Protein AF-0000000067436300 (afdb_homodimer)

Foldseek 3Di:
DVLVVVLLVLLVVLLVLLLVLLCVVVVPPDDLVVLLQLLLLLLLQLQLCLVQPLLVLLQVLQVVLVDDCPCLVVLLVLLQVVLVCLQVVLVVVVVVVCVVPPPDDPPPVPDDVQPPPDPVVSLVNVCSNQLQLVLLLLLLLLLLLSLLCCSPPPHPVSSVVSSVSSSVSSSSNSNNQNSLVVNVPDDPVSSSVSSSSSSVNNSVSNVVNVVCCVVVVDPSSSNVSSSSSSSSSNSSNNSSVVSVVVSQPVVVHHDPSSVVSSNVSSVVVVVVSVVSD/DVLVVVLLVLLVVLLVLLLVLLCVVVVPPDDLVVLLQLLLLLLLQLQLCLPQPLLVLLQVLQVVLVDDCPCLVVLLVLLQVVLVCLQVVLVVVVVVVCVVVPVPDPPPVVDDVLPPPDPVVSLVNVCSNQLLLVLLLLLLLLLLLSLLLCSVPPHPVSSVVSSVSSSVSSSSNSNNQNSLVVNVPDDPVSSSVSSSSSSVNNSVSNVVNVVCCVVVVDPSSSNVSSSSSSSSSNSSNNSSVVSVVVCQPVVVHHDPSSVVSSNVSSVVVVVVSVVSD

pLDDT: mean 83.77, std 17.5, range [27.89, 97.62]

Structure (mmCIF, N/CA/C/O backbone):
data_AF-0000000067436300-model_v1
#
loop_
_entity.id
_entity.type
_entity.pdbx_description
1 polymer 'Golgi membrane protein involved in manganese homeostasis'
#
loop_
_atom_site.group_PDB
_atom_site.id
_atom_site.type_symbol
_atom_site.label_atom_id
_atom_site.label_alt_id
_atom_site.label_comp_id
_atom_site.label_asym_id
_atom_site.label_entity_id
_atom_site.label_seq_id
_atom_site.pdbx_PDB_ins_code
_atom_site.Cartn_x
_atom_site.Cartn_y
_atom_site.Cartn_z
_atom_site.occupancy
_atom_site.B_iso_or_equiv
_atom_site.auth_seq_id
_atom_site.auth_comp_id
_atom_site.auth_asym_id
_atom_site.auth_atom_id
_atom_site.pdbx_PDB_model_num
ATOM 1 N N . MET A 1 1 ? 16.734 -33.188 -15.078 1 53.66 1 MET A N 1
ATOM 2 C CA . MET A 1 1 ? 17.922 -32.531 -15.625 1 53.66 1 MET A CA 1
ATOM 3 C C . MET A 1 1 ? 17.531 -31.281 -16.422 1 53.66 1 MET A C 1
ATOM 5 O O . MET A 1 1 ? 18.141 -30.219 -16.266 1 53.66 1 MET A O 1
ATOM 9 N N . LEU A 1 2 ? 16.422 -31.422 -17.172 1 59.62 2 LEU A N 1
ATOM 10 C CA . LEU A 1 2 ? 15.938 -30.375 -18.078 1 59.62 2 LEU A CA 1
ATOM 11 C C . LEU A 1 2 ? 15.383 -29.203 -17.297 1 59.62 2 LEU A C 1
ATOM 13 O O . LEU A 1 2 ? 15.586 -28.047 -17.672 1 59.62 2 LEU A O 1
ATOM 17 N N . ASN A 1 3 ? 15.094 -29.5 -16.047 1 82.62 3 ASN A N 1
ATOM 18 C CA . ASN A 1 3 ? 14.469 -28.453 -15.242 1 82.62 3 ASN A CA 1
ATOM 19 C C . ASN A 1 3 ? 15.5 -27.469 -14.688 1 82.62 3 ASN A C 1
ATOM 21 O O . ASN A 1 3 ? 15.289 -26.25 -14.711 1 82.62 3 ASN A O 1
ATOM 25 N N . ILE A 1 4 ? 16.688 -28.109 -14.461 1 86.31 4 ILE A N 1
ATOM 26 C CA . ILE A 1 4 ? 17.688 -27.25 -13.836 1 86.31 4 ILE A CA 1
ATOM 27 C C . ILE A 1 4 ? 18.344 -26.359 -14.898 1 86.31 4 ILE A C 1
ATOM 29 O O . ILE A 1 4 ? 18.625 -25.188 -14.641 1 86.31 4 ILE A O 1
ATOM 33 N N . ALA A 1 5 ? 18.625 -26.891 -16.062 1 90.25 5 ALA A N 1
ATOM 34 C CA . ALA A 1 5 ? 19.219 -26.109 -17.141 1 90.25 5 ALA A CA 1
ATOM 35 C C . ALA A 1 5 ? 18.297 -24.969 -17.562 1 90.25 5 ALA A C 1
ATOM 37 O O . ALA A 1 5 ? 18.766 -23.828 -17.734 1 90.25 5 ALA A O 1
ATOM 38 N N . THR A 1 6 ? 17.125 -25.25 -17.703 1 90.62 6 THR A N 1
ATOM 39 C CA . THR A 1 6 ? 16.141 -24.234 -18.078 1 90.62 6 THR A CA 1
ATOM 40 C C . THR A 1 6 ? 16.047 -23.156 -17 1 90.62 6 THR A C 1
ATOM 42 O O . THR A 1 6 ? 16 -21.969 -17.297 1 90.62 6 THR A O 1
ATOM 45 N N . LEU A 1 7 ? 16.062 -23.609 -15.789 1 92.44 7 LEU A N 1
ATOM 46 C CA . LEU A 1 7 ? 16 -22.688 -14.656 1 92.44 7 LEU A CA 1
ATOM 47 C C . LEU A 1 7 ? 17.203 -21.75 -14.648 1 92.44 7 LEU A C 1
ATOM 49 O O . LEU A 1 7 ? 17.047 -20.547 -14.461 1 92.44 7 LEU A O 1
ATOM 53 N N . LEU A 1 8 ? 18.359 -22.328 -14.914 1 93.81 8 LEU A N 1
ATOM 54 C CA . LEU A 1 8 ? 19.594 -21.531 -14.914 1 93.81 8 LEU A CA 1
ATOM 55 C C . LEU A 1 8 ? 19.609 -20.547 -16.078 1 93.81 8 LEU A C 1
ATOM 57 O O . LEU A 1 8 ? 19.969 -19.391 -15.898 1 93.81 8 LEU A O 1
ATOM 61 N N . VAL A 1 9 ? 19.172 -20.938 -17.172 1 94 9 VAL A N 1
ATOM 62 C CA . VAL A 1 9 ? 19.156 -20.078 -18.344 1 94 9 VAL A CA 1
ATOM 63 C C . VAL A 1 9 ? 18.172 -18.922 -18.141 1 94 9 VAL A C 1
ATOM 65 O O . VAL A 1 9 ? 18.5 -17.766 -18.359 1 94 9 VAL A O 1
ATOM 68 N N . PHE A 1 10 ? 16.969 -19.281 -17.672 1 93.62 10 PHE A N 1
ATOM 69 C CA . PHE A 1 10 ? 15.938 -18.266 -17.469 1 93.62 10 PHE A CA 1
ATOM 70 C C . PHE A 1 10 ? 16.359 -17.281 -16.391 1 93.62 10 PHE A C 1
ATOM 72 O O . PHE A 1 10 ? 16.188 -16.062 -16.531 1 93.62 10 PHE A O 1
ATOM 79 N N . SER A 1 11 ? 16.891 -17.781 -15.32 1 93.81 11 SER A N 1
ATOM 80 C CA . SER A 1 11 ? 17.281 -16.891 -14.227 1 93.81 11 SER A CA 1
ATOM 81 C C . SER A 1 11 ? 18.453 -15.992 -14.641 1 93.81 11 SER A C 1
ATOM 83 O O . SER A 1 11 ? 18.484 -14.812 -14.281 1 93.81 11 SER A O 1
ATOM 85 N N . PHE A 1 12 ? 19.344 -16.531 -15.398 1 93.94 12 PHE A N 1
ATOM 86 C CA . PHE A 1 12 ? 20.484 -15.758 -15.875 1 93.94 12 PHE A CA 1
ATOM 87 C C . PHE A 1 12 ? 20.031 -14.688 -16.859 1 93.94 12 PHE A C 1
ATOM 89 O O . PHE A 1 12 ? 20.5 -13.555 -16.828 1 93.94 12 PHE A O 1
ATOM 96 N N . LEU A 1 13 ? 19.172 -15.047 -17.734 1 94.19 13 LEU A N 1
ATOM 97 C CA . LEU A 1 13 ? 18.625 -14.078 -18.688 1 94.19 13 LEU A CA 1
ATOM 98 C C . LEU A 1 13 ? 17.922 -12.945 -17.953 1 94.19 13 LEU A C 1
ATOM 100 O O . LEU A 1 13 ? 18.031 -11.781 -18.344 1 94.19 13 LEU A O 1
ATOM 104 N N . MET A 1 14 ? 17.234 -13.328 -16.906 1 92.69 14 MET A N 1
ATOM 105 C CA . MET A 1 14 ? 16.562 -12.312 -16.109 1 92.69 14 MET A CA 1
ATOM 106 C C . MET A 1 14 ? 17.578 -11.375 -15.453 1 92.69 14 MET A C 1
ATOM 108 O O . MET A 1 14 ? 17.359 -10.164 -15.414 1 92.69 14 MET A O 1
ATOM 112 N N . GLY A 1 15 ? 18.625 -11.977 -15.008 1 94.69 15 GLY A N 1
ATOM 113 C CA . GLY A 1 15 ? 19.672 -11.172 -14.398 1 94.69 15 GLY A CA 1
ATOM 114 C C . GLY A 1 15 ? 20.328 -10.219 -15.367 1 94.69 15 GLY A C 1
ATOM 115 O O . GLY A 1 15 ? 20.469 -9.023 -15.078 1 94.69 15 GLY A O 1
ATOM 116 N N . ILE A 1 16 ? 20.609 -10.656 -16.531 1 94.81 16 ILE A N 1
ATOM 117 C CA . ILE A 1 16 ? 21.312 -9.867 -17.531 1 94.81 16 ILE A CA 1
ATOM 118 C C . ILE A 1 16 ? 20.391 -8.758 -18.047 1 94.81 16 ILE A C 1
ATOM 120 O O . ILE A 1 16 ? 20.812 -7.609 -18.188 1 94.81 16 ILE A O 1
ATOM 124 N N . SER A 1 17 ? 19.234 -9.117 -18.328 1 93.25 17 SER A N 1
ATOM 125 C CA . SER A 1 17 ? 18.281 -8.133 -18.859 1 93.25 17 SER A CA 1
ATOM 126 C C . SER A 1 17 ? 18 -7.035 -17.844 1 93.25 17 SER A C 1
ATOM 128 O O . SER A 1 17 ? 17.938 -5.855 -18.203 1 93.25 17 SER A O 1
ATOM 130 N N . SER A 1 18 ? 17.812 -7.438 -16.594 1 94.25 18 SER A N 1
ATOM 131 C CA . SER A 1 18 ? 17.562 -6.449 -15.555 1 94.25 18 SER A CA 1
ATOM 132 C C . SER A 1 18 ? 18.781 -5.543 -15.344 1 94.25 18 SER A C 1
ATOM 134 O O . SER A 1 18 ? 18.625 -4.336 -15.141 1 94.25 18 SER A O 1
ATOM 136 N N . PHE A 1 19 ? 19.922 -6.117 -15.438 1 95.44 19 PHE A N 1
ATOM 137 C CA . PHE A 1 19 ? 21.141 -5.32 -15.297 1 95.44 19 PHE A CA 1
ATOM 138 C C . PHE A 1 19 ? 21.266 -4.324 -16.438 1 95.44 19 PHE A C 1
ATOM 140 O O . PHE A 1 19 ? 21.547 -3.143 -16.219 1 95.44 19 PHE A O 1
ATOM 147 N N . GLY A 1 20 ? 21.109 -4.785 -17.609 1 95.06 20 GLY A N 1
ATOM 148 C CA . GLY A 1 20 ? 21.188 -3.916 -18.766 1 95.06 20 GLY A CA 1
ATOM 149 C C . GLY A 1 20 ? 20.188 -2.775 -18.719 1 95.06 20 GLY A C 1
ATOM 150 O O . GLY A 1 20 ? 20.547 -1.619 -18.953 1 95.06 20 GLY A O 1
ATOM 151 N N . SER A 1 21 ? 18.969 -3.072 -18.391 1 93.5 21 SER A N 1
ATOM 152 C CA . SER A 1 21 ? 17.922 -2.062 -18.328 1 93.5 21 SER A CA 1
ATOM 153 C C . SER A 1 21 ? 18.188 -1.065 -17.203 1 93.5 21 SER A C 1
ATOM 155 O O . SER A 1 21 ? 17.891 0.124 -17.344 1 93.5 21 SER A O 1
ATOM 157 N N . GLY A 1 22 ? 18.703 -1.554 -16.109 1 94.94 22 GLY A N 1
ATOM 158 C CA . GLY A 1 22 ? 19.031 -0.696 -14.969 1 94.94 22 GLY A CA 1
ATOM 159 C C . GLY A 1 22 ? 20.125 0.304 -15.273 1 94.94 22 GLY A C 1
ATOM 160 O O . GLY A 1 22 ? 20.203 1.356 -14.641 1 94.94 22 GLY A O 1
ATOM 161 N N . LEU A 1 23 ? 20.922 0.032 -16.234 1 94.69 23 LEU A N 1
ATOM 162 C CA . LEU A 1 23 ? 22.047 0.904 -16.562 1 94.69 23 LEU A CA 1
ATOM 163 C C . LEU A 1 23 ? 21.609 2.039 -17.484 1 94.69 23 LEU A C 1
ATOM 165 O O . LEU A 1 23 ? 22.328 3.025 -17.641 1 94.69 23 LEU A O 1
ATOM 169 N N . LEU A 1 24 ? 20.5 1.962 -17.984 1 93 24 LEU A N 1
ATOM 170 C CA . LEU A 1 24 ? 20.047 2.887 -19.031 1 93 24 LEU A CA 1
ATOM 171 C C . LEU A 1 24 ? 20.047 4.32 -18.516 1 93 24 LEU A C 1
ATOM 173 O O . LEU A 1 24 ? 20.562 5.223 -19.172 1 93 24 LEU A O 1
ATOM 177 N N . PRO A 1 25 ? 19.547 4.609 -17.344 1 93.19 25 PRO A N 1
ATOM 178 C CA . PRO A 1 25 ? 19.531 5.996 -16.859 1 93.19 25 PRO A CA 1
ATOM 179 C C . PRO A 1 25 ? 20.938 6.551 -16.641 1 93.19 25 PRO A C 1
ATOM 181 O O . PRO A 1 25 ? 21.141 7.77 -16.703 1 93.19 25 PRO A O 1
ATOM 184 N N . LEU A 1 26 ? 21.875 5.703 -16.375 1 93 26 LEU A N 1
ATOM 185 C CA . LEU A 1 26 ? 23.25 6.129 -16.141 1 93 26 LEU A CA 1
ATOM 186 C C . LEU A 1 26 ? 23.906 6.605 -17.422 1 93 26 LEU A C 1
ATOM 188 O O . LEU A 1 26 ? 24.797 7.449 -17.391 1 93 26 LEU A O 1
ATOM 192 N N . TYR A 1 27 ? 23.5 6.109 -18.453 1 91.88 27 TYR A N 1
ATOM 193 C CA . TYR A 1 27 ? 24.109 6.422 -19.734 1 91.88 27 TYR A CA 1
ATOM 194 C C . TYR A 1 27 ? 23.484 7.66 -20.359 1 91.88 27 TYR A C 1
ATOM 196 O O . TYR A 1 27 ? 23.984 8.188 -21.359 1 91.88 27 TYR A O 1
ATOM 204 N N . LEU A 1 28 ? 22.422 8.211 -19.844 1 89.25 28 LEU A N 1
ATOM 205 C CA . LEU A 1 28 ? 21.719 9.352 -20.422 1 89.25 28 LEU A CA 1
ATOM 206 C C . LEU A 1 28 ? 22.297 10.664 -19.906 1 89.25 28 LEU A C 1
ATOM 208 O O . LEU A 1 28 ? 21.969 11.734 -20.422 1 89.25 28 LEU A O 1
ATOM 212 N N . ASN A 1 29 ? 23.297 10.789 -19.219 1 83.75 29 ASN A N 1
ATOM 213 C CA . ASN A 1 29 ? 23.906 12 -18.688 1 83.75 29 ASN A CA 1
ATOM 214 C C . ASN A 1 29 ? 22.844 13.055 -18.359 1 83.75 29 ASN A C 1
ATOM 216 O O . ASN A 1 29 ? 22.875 14.156 -18.906 1 83.75 29 ASN A O 1
ATOM 220 N N . LEU A 1 30 ? 22.047 12.812 -17.375 1 88.38 30 LEU A N 1
ATOM 221 C CA . LEU A 1 30 ? 20.891 13.633 -17.047 1 88.38 30 LEU A CA 1
ATOM 222 C C . LEU A 1 30 ? 21.266 14.75 -16.078 1 88.38 30 LEU A C 1
ATOM 224 O O . LEU A 1 30 ? 22.109 14.547 -15.195 1 88.38 30 LEU A O 1
ATOM 228 N N . ASN A 1 31 ? 20.688 15.891 -16.328 1 90.62 31 ASN A N 1
ATOM 229 C CA . ASN A 1 31 ? 20.812 16.953 -15.328 1 90.62 31 ASN A CA 1
ATOM 230 C C . ASN A 1 31 ? 19.859 16.734 -14.148 1 90.62 31 ASN A C 1
ATOM 232 O O . ASN A 1 31 ? 19.109 15.758 -14.125 1 90.62 31 ASN A O 1
ATOM 236 N N . GLU A 1 32 ? 19.875 17.547 -13.234 1 88.25 32 GLU A N 1
ATOM 237 C CA . GLU A 1 32 ? 19.141 17.375 -11.984 1 88.25 32 GLU A CA 1
ATOM 238 C C . GLU A 1 32 ? 17.641 17.312 -12.242 1 88.25 32 GLU A C 1
ATOM 240 O O . GLU A 1 32 ? 16.922 16.5 -11.641 1 88.25 32 GLU A O 1
ATOM 245 N N . MET A 1 33 ? 17.219 18.125 -13.133 1 89.19 33 MET A N 1
ATOM 246 C CA . MET A 1 33 ? 15.797 18.172 -13.445 1 89.19 33 MET A CA 1
ATOM 247 C C . MET A 1 33 ? 15.344 16.859 -14.094 1 89.19 33 MET A C 1
ATOM 249 O O . MET A 1 33 ? 14.312 16.297 -13.703 1 89.19 33 MET A O 1
ATOM 253 N N . HIS A 1 34 ? 16.109 16.406 -14.969 1 92.75 34 HIS A N 1
ATOM 254 C CA . HIS A 1 34 ? 15.75 15.172 -15.664 1 92.75 34 HIS A CA 1
ATOM 255 C C . HIS A 1 34 ? 15.852 13.969 -14.734 1 92.75 34 HIS A C 1
ATOM 257 O O . HIS A 1 34 ? 15.07 13.023 -14.852 1 92.75 34 HIS A O 1
ATOM 263 N N . ILE A 1 35 ? 16.75 14.062 -13.852 1 92.31 35 ILE A N 1
ATOM 264 C CA . ILE A 1 35 ? 16.891 13 -12.859 1 92.31 35 ILE A CA 1
ATOM 265 C C . ILE A 1 35 ? 15.625 12.945 -12 1 92.31 35 ILE A C 1
ATOM 267 O O . ILE A 1 35 ? 15.094 11.867 -11.734 1 92.31 35 ILE A O 1
ATOM 271 N N . SER A 1 36 ? 15.133 14.086 -11.664 1 92 36 SER A N 1
ATOM 272 C CA . SER A 1 36 ? 13.922 14.164 -10.859 1 92 36 SER A CA 1
ATOM 273 C C . SER A 1 36 ? 12.719 13.609 -11.609 1 92 36 SER A C 1
ATOM 275 O O . SER A 1 36 ? 11.898 12.898 -11.031 1 92 36 SER A O 1
ATOM 277 N N . LEU A 1 37 ? 12.727 13.867 -12.852 1 94 37 LEU A N 1
ATOM 278 C CA . LEU A 1 37 ? 11.609 13.43 -13.68 1 94 37 LEU A CA 1
ATOM 279 C C . LEU A 1 37 ? 11.633 11.922 -13.875 1 94 37 LEU A C 1
ATOM 281 O O . LEU A 1 37 ? 10.602 11.258 -13.727 1 94 37 LEU A O 1
ATOM 285 N N . VAL A 1 38 ? 12.773 11.422 -14.125 1 94.31 38 VAL A N 1
ATOM 286 C CA . VAL A 1 38 ? 12.898 9.984 -14.328 1 94.31 38 VAL A CA 1
ATOM 287 C C . VAL A 1 38 ? 12.656 9.25 -13.016 1 94.31 38 VAL A C 1
ATOM 289 O O . VAL A 1 38 ? 12.07 8.164 -13 1 94.31 38 VAL A O 1
ATOM 292 N N . SER A 1 39 ? 13.062 9.828 -11.977 1 93.88 39 SER A N 1
ATOM 293 C CA . SER A 1 39 ? 12.82 9.25 -10.656 1 93.88 39 SER A CA 1
ATOM 294 C C . SER A 1 39 ? 11.328 9.211 -10.336 1 93.88 39 SER A C 1
ATOM 296 O O . SER A 1 39 ? 10.852 8.25 -9.727 1 93.88 39 SER A O 1
ATOM 298 N N . ALA A 1 40 ? 10.625 10.258 -10.75 1 95.12 40 ALA A N 1
ATOM 299 C CA . ALA A 1 40 ? 9.172 10.281 -10.562 1 95.12 40 ALA A CA 1
ATOM 300 C C . ALA A 1 40 ? 8.5 9.148 -11.344 1 95.12 40 ALA A C 1
ATOM 302 O O . ALA A 1 40 ? 7.633 8.453 -10.812 1 95.12 40 ALA A O 1
ATOM 303 N N . LEU A 1 41 ? 8.953 8.953 -12.516 1 96 41 LEU A N 1
ATOM 304 C CA . LEU A 1 41 ? 8.469 7.855 -13.344 1 96 41 LEU A CA 1
ATOM 305 C C . LEU A 1 41 ? 8.758 6.508 -12.695 1 96 41 LEU A C 1
ATOM 307 O O . LEU A 1 41 ? 7.871 5.656 -12.602 1 96 41 LEU A O 1
ATOM 311 N N . GLY A 1 42 ? 9.961 6.387 -12.266 1 95.25 42 GLY A N 1
ATOM 312 C CA . GLY A 1 42 ? 10.375 5.16 -11.594 1 95.25 42 GLY A CA 1
ATOM 313 C C . GLY A 1 42 ? 9.562 4.863 -10.344 1 95.25 42 GLY A C 1
ATOM 314 O O . GLY A 1 42 ? 9.172 3.719 -10.109 1 95.25 42 GLY A O 1
ATOM 315 N N . THR A 1 43 ? 9.281 5.844 -9.594 1 95.25 43 THR A N 1
ATOM 316 C CA . THR A 1 43 ? 8.5 5.695 -8.367 1 95.25 43 THR A CA 1
ATOM 317 C C . THR A 1 43 ? 7.102 5.172 -8.68 1 95.25 43 THR A C 1
ATOM 319 O O . THR A 1 43 ? 6.602 4.27 -8.008 1 95.25 43 THR A O 1
ATOM 322 N N . GLY A 1 44 ? 6.508 5.727 -9.711 1 96.19 44 GLY A N 1
ATOM 323 C CA . GLY A 1 44 ? 5.215 5.23 -10.148 1 96.19 44 GLY A CA 1
ATOM 324 C C . GLY A 1 44 ? 5.246 3.773 -10.57 1 96.19 44 GLY A C 1
ATOM 325 O O . GLY A 1 44 ? 4.348 3.002 -10.227 1 96.19 44 GLY A O 1
ATOM 326 N N . ILE A 1 45 ? 6.25 3.445 -11.227 1 95.38 45 ILE A N 1
ATOM 327 C CA . ILE A 1 45 ? 6.414 2.076 -11.711 1 95.38 45 ILE A CA 1
ATOM 328 C C . ILE A 1 45 ? 6.484 1.118 -10.523 1 95.38 45 ILE A C 1
ATOM 330 O O . ILE A 1 45 ? 5.84 0.065 -10.531 1 95.38 45 ILE A O 1
ATOM 334 N N . ILE A 1 46 ? 7.18 1.477 -9.547 1 94.62 46 ILE A N 1
ATOM 335 C CA . ILE A 1 46 ? 7.371 0.622 -8.375 1 94.62 46 ILE A CA 1
ATOM 336 C C . ILE A 1 46 ? 6.035 0.425 -7.66 1 94.62 46 ILE A C 1
ATOM 338 O O . ILE A 1 46 ? 5.66 -0.704 -7.336 1 94.62 46 ILE A O 1
ATOM 342 N N . ILE A 1 47 ? 5.336 1.469 -7.477 1 95.75 47 ILE A N 1
ATOM 343 C CA . ILE A 1 47 ? 4.062 1.409 -6.766 1 95.75 47 ILE A CA 1
ATOM 344 C C . ILE A 1 47 ? 3.084 0.524 -7.531 1 95.75 47 ILE A C 1
ATOM 346 O O . ILE A 1 47 ? 2.459 -0.369 -6.957 1 95.75 47 ILE A O 1
ATOM 350 N N . SER A 1 48 ? 2.969 0.785 -8.773 1 95.81 48 SER A N 1
ATOM 351 C CA . SER A 1 48 ? 2.037 0.031 -9.602 1 95.81 48 SER A CA 1
ATOM 352 C C . SER A 1 48 ? 2.451 -1.433 -9.711 1 95.81 48 SER A C 1
ATOM 354 O O . SER A 1 48 ? 1.604 -2.328 -9.688 1 95.81 48 SER A O 1
ATOM 356 N N . SER A 1 49 ? 3.725 -1.688 -9.844 1 93.31 49 SER A N 1
ATOM 357 C CA . SER A 1 49 ? 4.207 -3.064 -9.898 1 93.31 49 SER A CA 1
ATOM 358 C C . SER A 1 49 ? 3.869 -3.824 -8.625 1 93.31 49 SER A C 1
ATOM 360 O O . SER A 1 49 ? 3.494 -4.996 -8.672 1 93.31 49 SER A O 1
ATOM 362 N N . ALA A 1 50 ? 4.004 -3.186 -7.523 1 94.94 50 ALA A N 1
ATOM 363 C CA . ALA A 1 50 ? 3.676 -3.811 -6.246 1 94.94 50 ALA A CA 1
ATOM 364 C C . ALA A 1 50 ? 2.201 -4.195 -6.184 1 94.94 50 ALA A C 1
ATOM 366 O O . ALA A 1 50 ? 1.861 -5.324 -5.812 1 94.94 50 ALA A O 1
ATOM 367 N N . LEU A 1 51 ? 1.363 -3.338 -6.676 1 95.88 51 LEU A N 1
ATOM 368 C CA . LEU A 1 51 ? -0.075 -3.506 -6.5 1 95.88 51 LEU A CA 1
ATOM 369 C C . LEU A 1 51 ? -0.654 -4.414 -7.578 1 95.88 51 LEU A C 1
ATOM 371 O O . LEU A 1 51 ? -1.527 -5.238 -7.301 1 95.88 51 LEU A O 1
ATOM 375 N N . THR A 1 52 ? -0.146 -4.297 -8.805 1 94.25 52 THR A N 1
ATOM 376 C CA . THR A 1 52 ? -0.858 -4.934 -9.906 1 94.25 52 THR A CA 1
ATOM 377 C C . THR A 1 52 ? -0.137 -6.199 -10.359 1 94.25 52 THR A C 1
ATOM 379 O O . THR A 1 52 ? -0.725 -7.047 -11.031 1 94.25 52 THR A O 1
ATOM 382 N N . ILE A 1 53 ? 1.09 -6.293 -10.023 1 91.88 53 ILE A N 1
ATOM 383 C CA . ILE A 1 53 ? 1.826 -7.457 -10.5 1 91.88 53 ILE A CA 1
ATOM 384 C C . ILE A 1 53 ? 2.207 -8.352 -9.32 1 91.88 53 ILE A C 1
ATOM 386 O O . ILE A 1 53 ? 1.734 -9.484 -9.219 1 91.88 53 ILE A O 1
ATOM 390 N N . VAL A 1 54 ? 2.928 -7.824 -8.391 1 92.94 54 VAL A N 1
ATOM 391 C CA . VAL A 1 54 ? 3.506 -8.625 -7.312 1 92.94 54 VAL A CA 1
ATOM 392 C C . VAL A 1 54 ? 2.393 -9.18 -6.426 1 92.94 54 VAL A C 1
ATOM 394 O O . VAL A 1 54 ? 2.35 -10.383 -6.156 1 92.94 54 VAL A O 1
ATOM 397 N N . LEU A 1 55 ? 1.484 -8.359 -5.992 1 94.69 55 LEU A N 1
ATOM 398 C CA . LEU A 1 55 ? 0.404 -8.812 -5.121 1 94.69 55 LEU A CA 1
ATOM 399 C C . LEU A 1 55 ? -0.494 -9.805 -5.848 1 94.69 55 LEU A C 1
ATOM 401 O O . LEU A 1 55 ? -0.95 -10.789 -5.25 1 94.69 55 LEU A O 1
ATOM 405 N N . GLU A 1 56 ? -0.744 -9.547 -7.082 1 91.38 56 GLU A N 1
ATOM 406 C CA . GLU A 1 56 ? -1.587 -10.445 -7.859 1 91.38 56 GLU A CA 1
ATOM 407 C C . GLU A 1 56 ? -0.934 -11.82 -8.016 1 91.38 56 GLU A C 1
ATOM 409 O O . GLU A 1 56 ? -1.597 -12.844 -7.871 1 91.38 56 GLU A O 1
ATOM 414 N N . GLU A 1 57 ? 0.31 -11.836 -8.312 1 90.12 57 GLU A N 1
ATOM 415 C CA . GLU A 1 57 ? 1.033 -13.102 -8.438 1 90.12 57 GLU A CA 1
ATOM 416 C C . GLU A 1 57 ? 1.063 -13.844 -7.105 1 90.12 57 GLU A C 1
ATOM 418 O O . GLU A 1 57 ? 0.9 -15.07 -7.07 1 90.12 57 GLU A O 1
ATOM 423 N N . GLY A 1 58 ? 1.341 -13.086 -6.078 1 93.06 58 GLY A N 1
ATOM 424 C CA . GLY A 1 58 ? 1.318 -13.703 -4.762 1 93.06 58 GLY A CA 1
ATOM 425 C C . GLY A 1 58 ? -0.023 -14.32 -4.418 1 93.06 58 GLY A C 1
ATOM 426 O O . GLY A 1 58 ? -0.083 -15.438 -3.896 1 93.06 58 GLY A O 1
ATOM 427 N N . LEU A 1 59 ? -1.021 -13.625 -4.734 1 92.5 59 LEU A N 1
ATOM 428 C CA . LEU A 1 59 ? -2.379 -14.094 -4.477 1 92.5 59 LEU A CA 1
ATOM 429 C C . LEU A 1 59 ? -2.688 -15.344 -5.297 1 92.5 59 LEU A C 1
ATOM 431 O O . LEU A 1 59 ? -3.189 -16.328 -4.758 1 92.5 59 LEU A O 1
ATOM 435 N N . SER A 1 60 ? -2.424 -15.32 -6.535 1 89.06 60 SER A N 1
ATOM 436 C CA . SER A 1 60 ? -2.689 -16.453 -7.426 1 89.06 60 SER A CA 1
ATOM 437 C C . SER A 1 60 ? -1.907 -17.688 -7 1 89.06 60 SER A C 1
ATOM 439 O O . SER A 1 60 ? -2.436 -18.797 -7.023 1 89.06 60 SER A O 1
ATOM 441 N N . THR A 1 61 ? -0.639 -17.469 -6.613 1 90.12 61 THR A N 1
ATOM 442 C CA . THR A 1 61 ? 0.203 -18.578 -6.18 1 90.12 61 THR A CA 1
ATOM 443 C C . THR A 1 61 ? -0.31 -19.156 -4.871 1 90.12 61 THR A C 1
ATOM 445 O O . THR A 1 61 ? -0.346 -20.375 -4.703 1 90.12 61 THR A O 1
ATOM 448 N N . LEU A 1 62 ? -0.727 -18.312 -4.02 1 90 62 LEU A N 1
ATOM 449 C CA . LEU A 1 62 ? -1.289 -18.781 -2.754 1 90 62 LEU A CA 1
ATOM 450 C C . LEU A 1 62 ? -2.58 -19.547 -2.986 1 90 62 LEU A C 1
ATOM 452 O O . LEU A 1 62 ? -2.801 -20.594 -2.373 1 90 62 LEU A O 1
ATOM 456 N N . GLN A 1 63 ? -3.383 -19.047 -3.842 1 87.19 63 GLN A N 1
ATOM 457 C CA . GLN A 1 63 ? -4.641 -19.703 -4.172 1 87.19 63 GLN A CA 1
ATOM 458 C C . GLN A 1 63 ? -4.391 -21.078 -4.777 1 87.19 63 GLN A C 1
ATOM 460 O O . GLN A 1 63 ? -5.125 -22.031 -4.496 1 87.19 63 GLN A O 1
ATOM 465 N N . SER A 1 64 ? -3.439 -21.172 -5.609 1 84.69 64 SER A N 1
ATOM 466 C CA . SER A 1 64 ? -3.131 -22.422 -6.277 1 84.69 64 SER A CA 1
ATOM 467 C C . SER A 1 64 ? -2.672 -23.484 -5.281 1 84.69 64 SER A C 1
ATOM 469 O O . SER A 1 64 ? -2.742 -24.688 -5.562 1 84.69 64 SER A O 1
ATOM 471 N N . SER A 1 65 ? -2.135 -22.984 -4.137 1 87.81 65 SER A N 1
ATOM 472 C CA . SER A 1 65 ? -1.696 -23.906 -3.104 1 87.81 65 SER A CA 1
ATOM 473 C C . SER A 1 65 ? -2.875 -24.422 -2.277 1 87.81 65 SER A C 1
ATOM 475 O O . SER A 1 65 ? -2.723 -25.328 -1.462 1 87.81 65 SER A O 1
ATOM 477 N N . GLY A 1 66 ? -4.082 -23.906 -2.467 1 84.94 66 GLY A N 1
ATOM 478 C CA . GLY A 1 66 ? -5.266 -24.312 -1.726 1 84.94 66 GLY A CA 1
ATOM 479 C C . GLY A 1 66 ? -5.367 -23.656 -0.359 1 84.94 66 GLY A C 1
ATOM 480 O O . GLY A 1 66 ? -6.18 -24.062 0.472 1 84.94 66 GLY A O 1
ATOM 481 N N . SER A 1 67 ? -4.547 -22.688 -0.152 1 81.25 67 SER A N 1
ATOM 482 C CA . SER A 1 67 ? -4.52 -22.062 1.163 1 81.25 67 SER A CA 1
ATOM 483 C C . SER A 1 67 ? -5.586 -20.984 1.277 1 81.25 67 SER A C 1
ATOM 485 O O . SER A 1 67 ? -6.094 -20.484 0.265 1 81.25 67 SER A O 1
ATOM 487 N N . ASP A 1 68 ? -5.895 -20.719 2.502 1 78.94 68 ASP A N 1
ATOM 488 C CA . ASP A 1 68 ? -6.832 -19.656 2.82 1 78.94 68 ASP A CA 1
ATOM 489 C C . ASP A 1 68 ? -6.227 -18.281 2.51 1 78.94 68 ASP A C 1
ATOM 491 O O . ASP A 1 68 ? -5.027 -18.078 2.701 1 78.94 68 ASP A O 1
ATOM 495 N N . LEU A 1 69 ? -7.098 -17.469 2.014 1 81.44 69 LEU A N 1
ATOM 496 C CA . LEU A 1 69 ? -6.664 -16.141 1.597 1 81.44 69 LEU A CA 1
ATOM 497 C C . LEU A 1 69 ? -6.617 -15.18 2.783 1 81.44 69 LEU A C 1
ATOM 499 O O . LEU A 1 69 ? -6.277 -14.008 2.627 1 81.44 69 LEU A O 1
ATOM 503 N N . SER A 1 70 ? -6.836 -15.711 3.959 1 81.94 70 SER A N 1
ATOM 504 C CA . SER A 1 70 ? -6.883 -14.875 5.152 1 81.94 70 SER A CA 1
ATOM 505 C C . SER A 1 70 ? -5.508 -14.32 5.5 1 81.94 70 SER A C 1
ATOM 507 O O . SER A 1 70 ? -5.398 -13.297 6.172 1 81.94 70 SER A O 1
ATOM 509 N N . MET A 1 71 ? -4.488 -14.961 4.957 1 88.38 71 MET A N 1
ATOM 510 C CA . MET A 1 71 ? -3.137 -14.539 5.309 1 88.38 71 MET A CA 1
ATOM 511 C C . MET A 1 71 ? -2.582 -13.562 4.277 1 88.38 71 MET A C 1
ATOM 513 O O . MET A 1 71 ? -1.478 -13.039 4.438 1 88.38 71 MET A O 1
ATOM 517 N N . PHE A 1 72 ? -3.365 -13.242 3.348 1 91.94 72 PHE A N 1
ATOM 518 C CA . PHE A 1 72 ? -2.975 -12.344 2.271 1 91.94 72 PHE A CA 1
ATOM 519 C C . PHE A 1 72 ? -2.516 -11 2.83 1 91.94 72 PHE A C 1
ATOM 521 O O . PHE A 1 72 ? -1.386 -10.57 2.584 1 91.94 72 PHE A O 1
ATOM 528 N N . GLY A 1 73 ? -3.312 -10.391 3.617 1 93.75 73 GLY A N 1
ATOM 529 C CA . GLY A 1 73 ? -3.043 -9.078 4.188 1 93.75 73 GLY A CA 1
ATOM 530 C C . GLY A 1 73 ? -1.894 -9.086 5.18 1 93.75 73 GLY A C 1
ATOM 531 O O . GLY A 1 73 ? -0.979 -8.266 5.078 1 93.75 73 GLY A O 1
ATOM 532 N N . PRO A 1 74 ? -1.87 -10.039 6.051 1 94.88 74 PRO A N 1
ATOM 533 C CA . PRO A 1 74 ? -0.805 -10.125 7.051 1 94.88 74 PRO A CA 1
ATOM 534 C C . PRO A 1 74 ? 0.582 -10.273 6.43 1 94.88 74 PRO A C 1
ATOM 536 O O . PRO A 1 74 ? 1.541 -9.656 6.898 1 94.88 74 PRO A O 1
ATOM 539 N N . TYR A 1 75 ? 0.708 -11.047 5.41 1 96.62 75 TYR A N 1
ATOM 540 C CA . TYR A 1 75 ? 2.004 -11.219 4.766 1 96.62 75 TYR A CA 1
ATOM 541 C C . TYR A 1 75 ? 2.504 -9.906 4.184 1 96.62 75 TYR A C 1
ATOM 543 O O . TYR A 1 75 ? 3.682 -9.562 4.324 1 96.62 75 TYR A O 1
ATOM 551 N N . ILE A 1 76 ? 1.604 -9.172 3.545 1 97.44 76 ILE A N 1
ATOM 552 C CA . ILE A 1 76 ? 1.964 -7.871 2.982 1 97.44 76 ILE A CA 1
ATOM 553 C C . ILE A 1 76 ? 2.391 -6.926 4.102 1 97.44 76 ILE A C 1
ATOM 555 O O . ILE A 1 76 ? 3.416 -6.25 3.994 1 97.44 76 ILE A O 1
ATOM 559 N N . LEU A 1 77 ? 1.613 -6.938 5.164 1 97.56 77 LEU A N 1
ATOM 560 C CA . LEU A 1 77 ? 1.879 -6.051 6.289 1 97.56 77 LEU A CA 1
ATOM 561 C C . LEU A 1 77 ? 3.23 -6.363 6.922 1 97.56 77 LEU A C 1
ATOM 563 O O . LEU A 1 77 ? 3.979 -5.453 7.285 1 97.56 77 LEU A O 1
ATOM 567 N N . PHE A 1 78 ? 3.547 -7.598 7.047 1 97.38 78 PHE A N 1
ATOM 568 C CA . PHE A 1 78 ? 4.82 -7.992 7.637 1 97.38 78 PHE A CA 1
ATOM 569 C C . PHE A 1 78 ? 5.988 -7.484 6.801 1 97.38 78 PHE A C 1
ATOM 571 O O . PHE A 1 78 ? 6.988 -7.016 7.344 1 97.38 78 PHE A O 1
ATOM 578 N N . GLY A 1 79 ? 5.863 -7.637 5.508 1 97.38 79 GLY A N 1
ATOM 579 C CA . GLY A 1 79 ? 6.887 -7.078 4.641 1 97.38 79 GLY A CA 1
ATOM 580 C C . GLY A 1 79 ? 7.031 -5.574 4.785 1 97.38 79 GLY A C 1
ATOM 581 O O . GLY A 1 79 ? 8.148 -5.055 4.844 1 97.38 79 GLY A O 1
ATOM 582 N N . PHE A 1 80 ? 5.91 -4.934 4.879 1 96.56 80 PHE A N 1
ATOM 583 C CA . PHE A 1 80 ? 5.891 -3.486 5.055 1 96.56 80 PHE A CA 1
ATOM 584 C C . PHE A 1 80 ? 6.57 -3.09 6.359 1 96.56 80 PHE A C 1
ATOM 586 O O . PHE A 1 80 ? 7.426 -2.201 6.379 1 96.56 80 PHE A O 1
ATOM 593 N N . ILE A 1 81 ? 6.227 -3.758 7.434 1 96.62 81 ILE A N 1
ATOM 594 C CA . ILE A 1 81 ? 6.77 -3.461 8.758 1 96.62 81 ILE A CA 1
ATOM 595 C C . ILE A 1 81 ? 8.273 -3.723 8.773 1 96.62 81 ILE A C 1
ATOM 597 O O . ILE A 1 81 ? 9.039 -2.947 9.344 1 96.62 81 ILE A O 1
ATOM 601 N N . ALA A 1 82 ? 8.68 -4.773 8.148 1 95.75 82 ALA A N 1
ATOM 602 C CA . ALA A 1 82 ? 10.094 -5.121 8.109 1 95.75 82 ALA A CA 1
ATOM 603 C C . ALA A 1 82 ? 10.914 -4 7.473 1 95.75 82 ALA A C 1
ATOM 605 O O . ALA A 1 82 ? 11.945 -3.586 8.016 1 95.75 82 ALA A O 1
ATOM 606 N N . MET A 1 83 ? 10.453 -3.488 6.363 1 94.12 83 MET A N 1
ATOM 607 C CA . MET A 1 83 ? 11.172 -2.416 5.684 1 94.12 83 MET A CA 1
ATOM 608 C C . MET A 1 83 ? 11.086 -1.115 6.473 1 94.12 83 MET A C 1
ATOM 610 O O . MET A 1 83 ? 12.047 -0.348 6.523 1 94.12 83 MET A O 1
ATOM 614 N N . TYR A 1 84 ? 9.93 -0.943 7.062 1 92.88 84 TYR A N 1
ATOM 615 C CA . TYR A 1 84 ? 9.727 0.237 7.895 1 92.88 84 TYR A CA 1
ATOM 616 C C . TYR A 1 84 ? 10.711 0.257 9.055 1 92.88 84 TYR A C 1
ATOM 618 O O . TYR A 1 84 ? 11.336 1.284 9.328 1 92.88 84 TYR A O 1
ATOM 626 N N . LEU A 1 85 ? 10.844 -0.842 9.664 1 92.12 85 LEU A N 1
ATOM 627 C CA . LEU A 1 85 ? 11.773 -0.996 10.773 1 92.12 85 LEU A CA 1
ATOM 628 C C . LEU A 1 85 ? 13.219 -0.85 10.289 1 92.12 85 LEU A C 1
ATOM 630 O O . LEU A 1 85 ? 14.008 -0.125 10.898 1 92.12 85 LEU A O 1
ATOM 634 N N . PHE A 1 86 ? 13.484 -1.471 9.242 1 89.25 86 PHE A N 1
ATOM 635 C CA . PHE A 1 86 ? 14.836 -1.429 8.695 1 89.25 86 PHE A CA 1
ATOM 636 C C . PHE A 1 86 ? 15.234 0.002 8.359 1 89.25 86 PHE A C 1
ATOM 638 O O . PHE A 1 86 ? 16.344 0.437 8.688 1 89.25 86 PHE A O 1
ATOM 645 N N . ASP A 1 87 ? 14.414 0.703 7.703 1 86.94 87 ASP A N 1
ATOM 646 C CA . ASP A 1 87 ? 14.68 2.066 7.258 1 86.94 87 ASP A CA 1
ATOM 647 C C . ASP A 1 87 ? 14.891 3.002 8.445 1 86.94 87 ASP A C 1
ATOM 649 O O . ASP A 1 87 ? 15.805 3.832 8.438 1 86.94 87 ASP A O 1
ATOM 653 N N . ASN A 1 88 ? 14.125 2.887 9.469 1 84.88 88 ASN A N 1
ATOM 654 C CA . ASN A 1 88 ? 14.172 3.828 10.586 1 84.88 88 ASN A CA 1
ATOM 655 C C . ASN A 1 88 ? 15.219 3.424 11.617 1 84.88 88 ASN A C 1
ATOM 657 O O . ASN A 1 88 ? 15.773 4.277 12.312 1 84.88 88 ASN A O 1
ATOM 661 N N . LEU A 1 89 ? 15.422 2.174 11.75 1 81.06 89 LEU A N 1
ATOM 662 C CA . LEU A 1 89 ? 16.469 1.737 12.656 1 81.06 89 LEU A CA 1
ATOM 663 C C . LEU A 1 89 ? 17.859 2.053 12.078 1 81.06 89 LEU A C 1
ATOM 665 O O . LEU A 1 89 ? 18.781 2.35 12.828 1 81.06 89 LEU A O 1
ATOM 669 N N . GLY A 1 90 ? 17.969 1.923 10.789 1 72.06 90 GLY A N 1
ATOM 670 C CA . GLY A 1 90 ? 19.203 2.305 10.148 1 72.06 90 GLY A CA 1
ATOM 671 C C . GLY A 1 90 ? 19.547 3.773 10.32 1 72.06 90 GLY A C 1
ATOM 672 O O . GLY A 1 90 ? 20.688 4.125 10.586 1 72.06 90 GLY A O 1
ATOM 673 N N . LYS A 1 91 ? 18.547 4.574 10.195 1 70.12 91 LYS A N 1
ATOM 674 C CA . LYS A 1 91 ? 18.734 6.008 10.391 1 70.12 91 LYS A CA 1
ATOM 675 C C . LYS A 1 91 ? 19.172 6.309 11.828 1 70.12 91 LYS A C 1
ATOM 677 O O . LYS A 1 91 ? 20.031 7.168 12.055 1 70.12 91 LYS A O 1
ATOM 682 N N . ALA A 1 92 ? 18.594 5.605 12.703 1 62.72 92 ALA A N 1
ATOM 683 C CA . ALA A 1 92 ? 18.922 5.801 14.117 1 62.72 92 ALA A CA 1
ATOM 684 C C . ALA A 1 92 ? 20.375 5.422 14.391 1 62.72 92 ALA A C 1
ATOM 686 O O . ALA A 1 92 ? 21.062 6.102 15.156 1 62.72 92 ALA A O 1
ATOM 687 N N . PHE A 1 93 ? 20.734 4.375 13.75 1 59.69 93 PHE A N 1
ATOM 688 C CA . PHE A 1 93 ? 22.109 3.92 13.945 1 59.69 93 PHE A CA 1
ATOM 689 C C . PHE A 1 93 ? 23.094 4.867 13.281 1 59.69 93 PHE A C 1
ATOM 691 O O . PHE A 1 93 ? 24.188 5.105 13.797 1 59.69 93 PHE A O 1
ATOM 698 N N . ARG A 1 94 ? 22.656 5.414 12.156 1 57.62 94 ARG A N 1
ATOM 699 C CA . ARG A 1 94 ? 23.516 6.355 11.438 1 57.62 94 ARG A CA 1
ATOM 700 C C . ARG A 1 94 ? 23.688 7.648 12.234 1 57.62 94 ARG A C 1
ATOM 702 O O . ARG A 1 94 ? 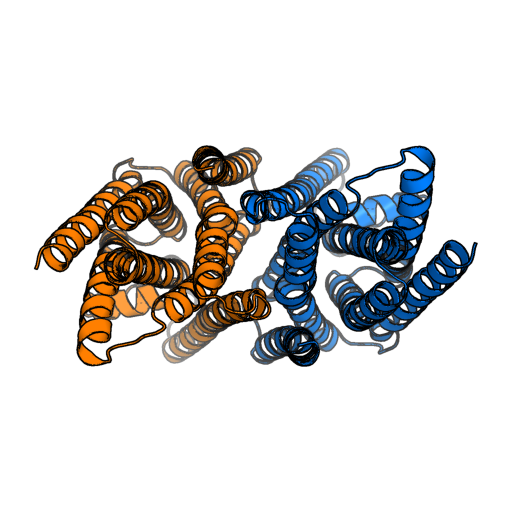24.797 8.195 12.297 1 57.62 94 ARG A O 1
ATOM 709 N N . TYR A 1 95 ? 22.625 8.047 12.789 1 51.72 95 TYR A N 1
ATOM 710 C CA . TYR A 1 95 ? 22.703 9.273 13.578 1 51.72 95 TYR A CA 1
ATOM 711 C C . TYR A 1 95 ? 23.547 9.062 14.828 1 51.72 95 TYR A C 1
ATOM 713 O O . TYR A 1 95 ? 24.266 9.969 15.258 1 51.72 95 TYR A O 1
ATOM 721 N N . GLN A 1 96 ? 23.438 7.934 15.344 1 50.56 96 GLN A N 1
ATOM 722 C CA . GLN A 1 96 ? 24.234 7.656 16.531 1 50.56 96 GLN A CA 1
ATOM 723 C C . GLN A 1 96 ? 25.719 7.617 16.203 1 50.56 96 GLN A C 1
ATOM 725 O O . GLN A 1 96 ? 26.547 8.109 16.969 1 50.56 96 GLN A O 1
ATOM 730 N N . ASN A 1 97 ? 25.984 7.02 15.117 1 47.28 97 ASN A N 1
ATOM 731 C CA . ASN A 1 97 ? 27.406 6.949 14.781 1 47.28 97 ASN A CA 1
ATOM 732 C C . ASN A 1 97 ? 27.938 8.312 14.344 1 47.28 97 ASN A C 1
ATOM 734 O O . ASN A 1 97 ? 29.109 8.617 14.57 1 47.28 97 ASN A O 1
ATOM 738 N N . LEU A 1 98 ? 27.062 9.133 13.734 1 44.28 98 LEU A N 1
ATOM 739 C CA . LEU A 1 98 ? 27.5 10.492 13.438 1 44.28 98 LEU A CA 1
ATOM 740 C C . LEU A 1 98 ? 27.688 11.297 14.719 1 44.28 98 LEU A C 1
ATOM 742 O O . LEU A 1 98 ? 28.625 12.102 14.812 1 44.28 98 LEU A O 1
ATOM 746 N N . SER A 1 99 ? 26.828 11.141 15.672 1 43.97 99 SER A N 1
ATOM 747 C CA . SER A 1 99 ? 27.047 11.859 16.922 1 43.97 99 SER A CA 1
ATOM 748 C C . SER A 1 99 ? 28.344 11.398 17.594 1 43.97 99 SER A C 1
ATOM 750 O O . SER A 1 99 ? 28.969 12.164 18.328 1 43.97 99 SER A O 1
ATOM 752 N N . LEU A 1 100 ? 28.625 10.188 17.547 1 37.72 100 LEU A N 1
ATOM 753 C CA . LEU A 1 100 ? 29.844 9.758 18.219 1 37.72 100 LEU A CA 1
ATOM 754 C C . LEU A 1 100 ? 31.078 10.281 17.484 1 37.72 100 LEU A C 1
ATOM 756 O O . LEU A 1 100 ? 32.094 10.539 18.109 1 37.72 100 LEU A O 1
ATOM 760 N N . ASP A 1 101 ? 31.031 10.289 16.203 1 35.91 101 ASP A N 1
ATOM 761 C CA . ASP A 1 101 ? 32.25 10.742 15.523 1 35.91 101 ASP A CA 1
ATOM 762 C C . ASP A 1 101 ? 32.312 12.266 15.508 1 35.91 101 ASP A C 1
ATOM 764 O O . ASP A 1 101 ? 33.312 12.836 15.016 1 35.91 101 ASP A O 1
ATOM 768 N N . THR A 1 102 ? 31.125 13.062 15.469 1 35.84 102 THR A N 1
ATOM 769 C CA . THR A 1 102 ? 31.312 14.492 15.227 1 35.84 102 THR A CA 1
ATOM 770 C C . THR A 1 102 ? 31.812 15.195 16.484 1 35.84 102 THR A C 1
ATOM 772 O O . THR A 1 102 ? 31.031 15.523 17.375 1 35.84 102 THR A O 1
ATOM 775 N N . GLY A 1 103 ? 32.719 15.023 17.266 1 32.41 103 GLY A N 1
ATOM 776 C CA . GLY A 1 103 ? 33.469 16.203 17.656 1 32.41 103 GLY A CA 1
ATOM 777 C C . GLY A 1 103 ? 33.656 17.188 16.531 1 32.41 103 GLY A C 1
ATOM 778 O O . GLY A 1 103 ? 34.281 18.25 16.719 1 32.41 103 GLY A O 1
ATOM 779 N N . ILE A 1 104 ? 34.062 16.875 15.203 1 30.81 104 ILE A N 1
ATOM 780 C CA . ILE A 1 104 ? 34.312 17.922 14.219 1 30.81 104 ILE A CA 1
ATOM 781 C C . ILE A 1 104 ? 33 18.594 13.836 1 30.81 104 ILE A C 1
ATOM 783 O O . ILE A 1 104 ? 31.969 17.953 13.75 1 30.81 104 ILE A O 1
ATOM 787 N N . GLN A 1 105 ? 32.844 20.062 13.523 1 30.41 105 GLN A N 1
ATOM 788 C CA . GLN A 1 105 ? 32.031 21.203 13.164 1 30.41 105 GLN A CA 1
ATOM 789 C C . GLN A 1 105 ? 30.953 20.812 12.141 1 30.41 105 GLN A C 1
ATOM 791 O O . GLN A 1 105 ? 31.141 19.859 11.391 1 30.41 105 GLN A O 1
ATOM 796 N N . ASP A 1 106 ? 29.656 21.609 12.008 1 31.64 106 ASP A N 1
ATOM 797 C CA . ASP A 1 106 ? 28.406 21.828 11.289 1 31.64 106 ASP A CA 1
ATOM 798 C C . ASP A 1 106 ? 28.594 21.656 9.781 1 31.64 106 ASP A C 1
ATOM 800 O O . ASP A 1 106 ? 27.797 22.156 8.984 1 31.64 106 ASP A O 1
ATOM 804 N N . ARG A 1 107 ? 29.875 21.547 9.25 1 27.89 107 ARG A N 1
ATOM 805 C CA . ARG A 1 107 ? 30.047 21.891 7.844 1 27.89 107 ARG A CA 1
ATOM 806 C C . ARG A 1 107 ? 29.031 21.172 6.973 1 27.89 107 ARG A C 1
ATOM 808 O O . ARG A 1 107 ? 28.406 20.203 7.41 1 27.89 107 ARG A O 1
ATOM 815 N N . ASP A 1 108 ? 29 21.484 5.516 1 30.67 108 ASP A N 1
ATOM 816 C CA . ASP A 1 108 ? 28.156 21.266 4.336 1 30.67 108 ASP A CA 1
ATOM 817 C C . ASP A 1 108 ? 27.797 19.781 4.191 1 30.67 108 ASP A C 1
ATOM 819 O O . ASP A 1 108 ? 28.656 18.953 3.91 1 30.67 108 ASP A O 1
ATOM 823 N N . VAL A 1 109 ? 27.125 19.141 5.074 1 31.94 109 VAL A N 1
ATOM 824 C CA . VAL A 1 109 ? 26.562 17.797 5.176 1 31.94 109 VAL A CA 1
ATOM 825 C C . VAL A 1 109 ? 26.266 17.266 3.779 1 31.94 109 VAL A C 1
ATOM 827 O O . VAL A 1 109 ? 25.594 16.234 3.633 1 31.94 109 VAL A O 1
ATOM 830 N N . ASN A 1 110 ? 26.188 18.016 2.742 1 31.73 110 ASN A N 1
ATOM 831 C CA . ASN A 1 110 ? 26.062 17.625 1.341 1 31.73 110 ASN A CA 1
ATOM 832 C C . ASN A 1 110 ? 27.078 16.562 0.959 1 31.73 110 ASN A C 1
ATOM 834 O O . ASN A 1 110 ? 27 15.977 -0.12 1 31.73 110 ASN A O 1
ATOM 838 N N . GLU A 1 111 ? 28.453 16.812 1.361 1 33.84 111 GLU A N 1
ATOM 839 C CA . GLU A 1 111 ? 29.609 16.219 0.679 1 33.84 111 GLU A CA 1
ATOM 840 C C . GLU A 1 111 ? 29.656 14.711 0.881 1 33.84 111 GLU A C 1
ATOM 842 O O . GLU A 1 111 ? 28.875 14.156 1.655 1 33.84 111 GLU A O 1
ATOM 847 N N . HIS A 1 112 ? 31.062 14.109 1.108 1 35.09 112 HIS A N 1
ATOM 848 C CA . HIS A 1 112 ? 31.812 12.875 0.87 1 35.09 112 HIS A CA 1
ATOM 849 C C . HIS A 1 112 ? 31.547 11.852 1.965 1 35.09 112 HIS A C 1
ATOM 851 O O . HIS A 1 112 ? 32.375 11.672 2.865 1 35.09 112 HIS A O 1
ATOM 857 N N . ILE A 1 113 ? 30.453 11.891 2.598 1 38.72 113 ILE A N 1
ATOM 858 C CA . ILE A 1 113 ? 30.297 10.961 3.711 1 38.72 113 ILE A CA 1
ATOM 859 C C . ILE A 1 113 ? 30.797 9.578 3.299 1 38.72 113 ILE A C 1
ATOM 861 O O . ILE A 1 113 ? 30.609 8.602 4.035 1 38.72 113 ILE A O 1
ATOM 865 N N . TYR A 1 114 ? 30.672 9.242 2.076 1 38.28 114 TYR A N 1
ATOM 866 C CA . TYR A 1 114 ? 31.156 7.898 1.793 1 38.28 114 TYR A CA 1
ATOM 867 C C . TYR A 1 114 ? 32.656 7.789 2.02 1 38.28 114 TYR A C 1
ATOM 869 O O . TYR A 1 114 ? 33.438 8.352 1.257 1 38.28 114 TYR A O 1
ATOM 877 N N . PRO A 1 115 ? 33.125 7.777 3.295 1 37.5 115 PRO A N 1
ATOM 878 C CA . PRO A 1 115 ? 34.562 7.547 3.385 1 37.5 115 PRO A CA 1
ATOM 879 C C . PRO A 1 115 ? 35.062 6.492 2.4 1 37.5 115 PRO A C 1
ATOM 881 O O . PRO A 1 115 ? 34.281 5.633 1.971 1 37.5 115 PRO A O 1
ATOM 884 N N . GLU A 1 116 ? 36.312 6.656 1.764 1 36.66 116 GLU A N 1
ATOM 885 C CA . GLU A 1 116 ? 37.125 5.77 0.925 1 36.66 116 GLU A CA 1
ATOM 886 C C . GLU A 1 116 ? 37.281 4.398 1.572 1 36.66 116 GLU A C 1
ATOM 888 O O . GLU A 1 116 ? 38.156 3.615 1.17 1 36.66 116 GLU A O 1
ATOM 893 N N . SER A 1 117 ? 36.938 4.113 2.818 1 39.09 117 SER A N 1
ATOM 894 C CA . SER A 1 117 ? 37.375 2.809 3.281 1 39.09 117 SER A CA 1
ATOM 895 C C . SER A 1 117 ? 36.938 1.698 2.338 1 39.09 117 SER A C 1
ATOM 897 O O . SER A 1 117 ? 36.125 1.934 1.432 1 39.09 117 SER A O 1
ATOM 899 N N . SER A 1 118 ? 37 0.27 2.73 1 44.03 118 SER A N 1
ATOM 900 C CA . SER A 1 118 ? 36.906 -0.893 1.856 1 44.03 118 SER A CA 1
ATOM 901 C C . SER A 1 118 ? 35.562 -0.908 1.123 1 44.03 118 SER A C 1
ATOM 903 O O . SER A 1 118 ? 34.531 -0.547 1.694 1 44.03 118 SER A O 1
ATOM 905 N N . GLN A 1 119 ? 35.625 -0.941 -0.246 1 48.44 119 GLN A N 1
ATOM 906 C CA . GLN A 1 119 ? 34.625 -0.879 -1.291 1 48.44 119 GLN A CA 1
ATOM 907 C C . GLN A 1 119 ? 33.344 -1.59 -0.855 1 48.44 119 GLN A C 1
ATOM 909 O O . GLN A 1 119 ? 32.219 -1.075 -1.059 1 48.44 119 GLN A O 1
ATOM 914 N N . TRP A 1 120 ? 33.562 -2.734 -0.283 1 47.91 120 TRP A N 1
ATOM 915 C CA . TRP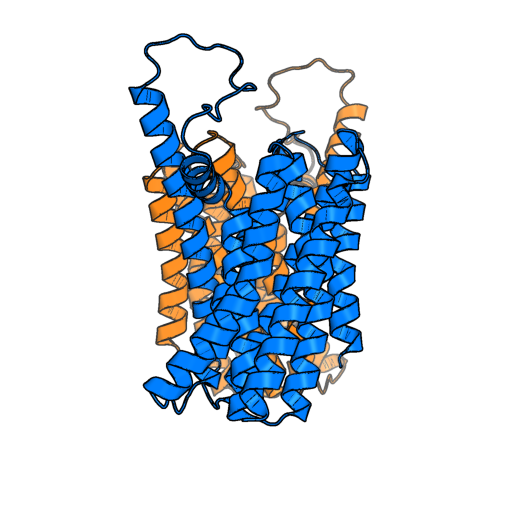 A 1 120 ? 32.406 -3.58 0.066 1 47.91 120 TRP A CA 1
ATOM 916 C C . TRP A 1 120 ? 31.688 -3.039 1.293 1 47.91 120 TRP A C 1
ATOM 918 O O . TRP A 1 120 ? 30.469 -3.062 1.354 1 47.91 120 TRP A O 1
ATOM 928 N N . SER A 1 121 ? 32.438 -2.684 2.348 1 51.97 121 SER A N 1
ATOM 929 C CA . SER A 1 121 ? 31.828 -2.105 3.549 1 51.97 121 SER A CA 1
ATOM 930 C C . SER A 1 121 ? 30.984 -0.882 3.213 1 51.97 121 SER A C 1
ATOM 932 O O . SER A 1 121 ? 29.906 -0.695 3.775 1 51.97 121 SER A O 1
ATOM 934 N N . ASN A 1 122 ? 31.453 -0.339 2.131 1 62.91 122 ASN A N 1
ATOM 935 C CA . ASN A 1 122 ? 30.75 0.86 1.69 1 62.91 122 ASN A CA 1
ATOM 936 C C . ASN A 1 122 ? 29.438 0.515 0.991 1 62.91 122 ASN A C 1
ATOM 938 O O . ASN A 1 122 ? 28.422 1.188 1.193 1 62.91 122 ASN A O 1
ATOM 942 N N . LEU A 1 123 ? 29.594 -0.757 0.393 1 62.72 123 LEU A N 1
ATOM 943 C CA . LEU A 1 123 ? 28.375 -1.181 -0.301 1 62.72 123 LEU A CA 1
ATOM 944 C C . LEU A 1 123 ? 27.297 -1.602 0.694 1 62.72 123 LEU A C 1
ATOM 946 O O . LEU A 1 123 ? 26.141 -1.219 0.554 1 62.72 123 LEU A O 1
ATOM 950 N N . PHE A 1 124 ? 27.734 -2.434 1.622 1 66.19 124 PHE A N 1
ATOM 951 C CA . PHE A 1 124 ? 26.781 -2.939 2.607 1 66.19 124 PHE A CA 1
ATOM 952 C C . PHE A 1 124 ? 26.156 -1.795 3.391 1 66.19 124 PHE A C 1
ATOM 954 O O . PHE A 1 124 ? 24.938 -1.749 3.561 1 66.19 124 PHE A O 1
ATOM 961 N N . THR A 1 125 ? 26.953 -0.93 3.721 1 65.31 125 THR A N 1
ATOM 962 C CA . THR A 1 125 ? 26.453 0.223 4.461 1 65.31 125 THR A CA 1
ATOM 963 C C . THR A 1 125 ? 25.562 1.088 3.576 1 65.31 125 THR A C 1
ATOM 965 O O . THR A 1 125 ? 24.547 1.619 4.035 1 65.31 125 THR A O 1
ATOM 968 N N . SER A 1 126 ? 26 1.086 2.328 1 69.25 126 SER A N 1
ATOM 969 C CA . SER A 1 126 ? 25.219 1.899 1.393 1 69.25 126 SER A CA 1
ATOM 970 C C . SER A 1 126 ? 23.859 1.276 1.113 1 69.25 126 SER A C 1
ATOM 972 O O . SER A 1 126 ? 22.844 1.98 1.064 1 69.25 126 SER A O 1
ATOM 974 N N . VAL A 1 127 ? 23.891 -0.009 1.01 1 68.31 127 VAL A N 1
ATOM 975 C CA . VAL A 1 127 ? 22.656 -0.726 0.762 1 68.31 127 VAL A CA 1
ATOM 976 C C . VAL A 1 127 ? 21.734 -0.602 1.977 1 68.31 127 VAL A C 1
ATOM 978 O O . VAL A 1 127 ? 20.516 -0.41 1.831 1 68.31 127 VAL A O 1
ATOM 981 N N . LEU A 1 128 ? 22.375 -0.663 3.031 1 61.66 128 LEU A N 1
ATOM 982 C CA . LEU A 1 128 ? 21.625 -0.535 4.27 1 61.66 128 LEU A CA 1
ATOM 983 C C . LEU A 1 128 ? 21.094 0.885 4.441 1 61.66 128 LEU A C 1
ATOM 985 O O . LEU A 1 128 ? 20.062 1.095 5.082 1 61.66 128 LEU A O 1
ATOM 989 N N . ARG A 1 129 ? 21.75 1.69 3.758 1 64.25 129 ARG A N 1
ATOM 990 C CA . ARG A 1 129 ? 21.359 3.09 3.887 1 64.25 129 ARG A CA 1
ATOM 991 C C . ARG A 1 129 ? 20.234 3.438 2.906 1 64.25 129 ARG A C 1
ATOM 993 O O . ARG A 1 129 ? 19.5 4.398 3.119 1 64.25 129 ARG A O 1
ATOM 1000 N N . THR A 1 130 ? 20.188 2.518 1.976 1 77 130 THR A N 1
ATOM 1001 C CA . THR A 1 130 ? 19.141 2.789 0.996 1 77 130 THR A CA 1
ATOM 1002 C C . THR A 1 130 ? 18.047 1.729 1.066 1 77 130 THR A C 1
ATOM 1004 O O . THR A 1 130 ? 18.219 0.614 0.571 1 77 130 THR A O 1
ATOM 1007 N N . SER A 1 131 ? 17 2.051 1.683 1 82.81 131 SER A N 1
ATOM 1008 C CA . SER A 1 131 ? 15.852 1.147 1.797 1 82.81 131 SER A CA 1
ATOM 1009 C C . SER A 1 131 ? 15.336 0.736 0.423 1 82.81 131 SER A C 1
ATOM 1011 O O . SER A 1 131 ? 14.758 -0.344 0.268 1 82.81 131 SER A O 1
ATOM 1013 N N . THR A 1 132 ? 15.664 1.485 -0.571 1 88.62 132 THR A N 1
ATOM 1014 C CA . THR A 1 132 ? 15.18 1.221 -1.92 1 88.62 132 THR A CA 1
ATOM 1015 C C . THR A 1 132 ? 15.828 -0.035 -2.494 1 88.62 132 THR A C 1
ATOM 1017 O O . THR A 1 132 ? 15.133 -0.936 -2.971 1 88.62 132 THR A O 1
ATOM 1020 N N . THR A 1 133 ? 17.094 -0.122 -2.342 1 92.75 133 THR A N 1
ATOM 1021 C CA . THR A 1 133 ? 17.812 -1.264 -2.885 1 92.75 133 THR A CA 1
ATOM 1022 C C . THR A 1 133 ? 17.438 -2.547 -2.152 1 92.75 133 THR A C 1
ATOM 1024 O O . THR A 1 133 ? 17.188 -3.576 -2.781 1 92.75 133 THR A O 1
ATOM 1027 N N . LEU A 1 134 ? 17.375 -2.459 -0.918 1 92.62 134 LEU A N 1
ATOM 1028 C CA . LEU A 1 134 ? 17.062 -3.643 -0.132 1 92.62 134 LEU A CA 1
ATOM 1029 C C . LEU A 1 134 ? 15.672 -4.168 -0.493 1 92.62 134 LEU A C 1
ATOM 1031 O O . LEU A 1 134 ? 15.492 -5.371 -0.706 1 92.62 134 LEU A O 1
ATOM 1035 N N . GLY A 1 135 ? 14.719 -3.252 -0.499 1 92.56 135 GLY A N 1
ATOM 1036 C CA . GLY A 1 135 ? 13.367 -3.656 -0.857 1 92.56 135 GLY A CA 1
ATOM 1037 C C . GLY A 1 135 ? 13.289 -4.309 -2.225 1 92.56 135 GLY A C 1
ATOM 1038 O O . GLY A 1 135 ? 12.602 -5.32 -2.395 1 92.56 135 GLY A O 1
ATOM 1039 N N . LEU A 1 136 ? 13.969 -3.779 -3.135 1 94.25 136 LEU A N 1
ATOM 1040 C CA . LEU A 1 136 ? 13.938 -4.297 -4.5 1 94.25 136 LEU A CA 1
ATOM 1041 C C . LEU A 1 136 ? 14.711 -5.605 -4.602 1 94.25 136 LEU A C 1
ATOM 1043 O O . LEU A 1 136 ? 14.344 -6.484 -5.387 1 94.25 136 LEU A O 1
ATOM 1047 N N . CYS A 1 137 ? 15.773 -5.719 -3.822 1 95.38 137 CYS A N 1
ATOM 1048 C CA . CYS A 1 137 ? 16.531 -6.973 -3.814 1 95.38 137 CYS A CA 1
ATOM 1049 C C . CYS A 1 137 ? 15.68 -8.109 -3.244 1 95.38 137 CYS A C 1
ATOM 1051 O O . CYS A 1 137 ? 15.711 -9.227 -3.76 1 95.38 137 CYS A O 1
ATOM 1053 N N . ILE A 1 138 ? 14.984 -7.832 -2.215 1 94.81 138 ILE A N 1
ATOM 1054 C CA . ILE A 1 138 ? 14.086 -8.828 -1.653 1 94.81 138 ILE A CA 1
ATOM 1055 C C . ILE A 1 138 ? 13.062 -9.25 -2.705 1 94.81 138 ILE A C 1
ATOM 1057 O O . ILE A 1 138 ? 12.812 -10.445 -2.896 1 94.81 138 ILE A O 1
ATOM 1061 N N . HIS A 1 139 ? 12.539 -8.352 -3.355 1 93.56 139 HIS A N 1
ATOM 1062 C CA . HIS A 1 139 ? 11.578 -8.625 -4.414 1 93.56 139 HIS A CA 1
ATOM 1063 C C . HIS A 1 139 ? 12.195 -9.477 -5.52 1 93.56 139 HIS A C 1
ATOM 1065 O O . HIS A 1 139 ? 11.617 -10.477 -5.938 1 93.56 139 HIS A O 1
ATOM 1071 N N . SER A 1 140 ? 13.352 -9.039 -5.926 1 96.19 140 SER A N 1
ATOM 1072 C CA . SER A 1 140 ? 14.039 -9.773 -6.984 1 96.19 140 SER A CA 1
ATOM 1073 C C . SER A 1 140 ? 14.344 -11.203 -6.555 1 96.19 140 SER A C 1
ATOM 1075 O O . SER A 1 140 ? 14.25 -12.133 -7.359 1 96.19 140 SER A O 1
ATOM 1077 N N . LEU A 1 141 ? 14.703 -11.383 -5.355 1 96.81 141 LEU A N 1
ATOM 1078 C CA . LEU A 1 141 ? 14.938 -12.711 -4.809 1 96.81 141 LEU A CA 1
ATOM 1079 C C . LEU A 1 141 ? 13.68 -13.562 -4.883 1 96.81 141 LEU A C 1
ATOM 1081 O O . LEU A 1 141 ? 13.727 -14.727 -5.289 1 96.81 141 LEU A O 1
ATOM 1085 N N . THR A 1 142 ? 12.609 -13 -4.535 1 96.25 142 THR A N 1
ATOM 1086 C CA . THR A 1 142 ? 11.344 -13.719 -4.52 1 96.25 142 THR A CA 1
ATOM 1087 C C . THR A 1 142 ? 10.891 -14.047 -5.941 1 96.25 142 THR A C 1
ATOM 1089 O O . THR A 1 142 ? 10.266 -15.086 -6.172 1 96.25 142 THR A O 1
ATOM 1092 N N . ASP A 1 143 ? 11.164 -13.188 -6.875 1 95.19 143 ASP A N 1
ATOM 1093 C CA . ASP A 1 143 ? 10.906 -13.508 -8.273 1 95.19 143 ASP A CA 1
ATOM 1094 C C . ASP A 1 143 ? 11.609 -14.797 -8.688 1 95.19 143 ASP A C 1
ATOM 1096 O O . ASP A 1 143 ? 11.039 -15.625 -9.391 1 95.19 143 ASP A O 1
ATOM 1100 N N . GLY A 1 144 ? 12.859 -14.906 -8.273 1 95.88 144 GLY A N 1
ATOM 1101 C CA . GLY A 1 144 ? 13.594 -16.125 -8.531 1 95.88 144 GLY A CA 1
ATOM 1102 C C . GLY A 1 144 ? 12.953 -17.359 -7.906 1 95.88 144 GLY A C 1
ATOM 1103 O O . GLY A 1 144 ? 12.898 -18.422 -8.523 1 95.88 144 GLY A O 1
ATOM 1104 N N . ILE A 1 145 ? 12.508 -17.188 -6.742 1 95.5 145 ILE A N 1
ATOM 1105 C CA . ILE A 1 145 ? 11.82 -18.266 -6.035 1 95.5 145 ILE A CA 1
ATOM 1106 C C . ILE A 1 145 ? 10.57 -18.672 -6.805 1 95.5 145 ILE A C 1
ATOM 1108 O O . ILE A 1 145 ? 10.312 -19.859 -7 1 95.5 145 ILE A O 1
ATOM 1112 N N . ALA A 1 146 ? 9.805 -17.703 -7.242 1 93.5 146 ALA A N 1
ATOM 1113 C CA . ALA A 1 146 ? 8.578 -17.953 -7.984 1 93.5 146 ALA A CA 1
ATOM 1114 C C . ALA A 1 146 ? 8.867 -18.703 -9.281 1 93.5 146 ALA A C 1
ATOM 1116 O O . ALA A 1 146 ? 8.156 -19.641 -9.648 1 93.5 146 ALA A O 1
ATOM 1117 N N . LEU A 1 147 ? 9.898 -18.297 -9.969 1 93.38 147 LEU A N 1
ATOM 1118 C CA . LEU A 1 147 ? 10.297 -18.953 -11.203 1 93.38 147 LEU A CA 1
ATOM 1119 C C . LEU A 1 147 ? 10.664 -20.406 -10.945 1 93.38 147 LEU A C 1
ATOM 1121 O O . LEU A 1 147 ? 10.164 -21.312 -11.625 1 93.38 147 LEU A O 1
ATOM 1125 N N . ALA A 1 148 ? 11.492 -20.625 -9.961 1 93.75 148 ALA A N 1
ATOM 1126 C CA . ALA A 1 148 ? 11.914 -21.969 -9.625 1 93.75 148 ALA A CA 1
ATOM 1127 C C . ALA A 1 148 ? 10.727 -22.828 -9.18 1 93.75 148 ALA A C 1
ATOM 1129 O O . ALA A 1 148 ? 10.594 -23.984 -9.602 1 93.75 148 ALA A O 1
ATOM 1130 N N . SER A 1 149 ? 9.922 -22.266 -8.344 1 92.19 149 SER A N 1
ATOM 1131 C CA . SER A 1 149 ? 8.742 -22.984 -7.855 1 92.19 149 SER A CA 1
ATOM 1132 C C . SER A 1 149 ? 7.832 -23.406 -9 1 92.19 149 SER A C 1
ATOM 1134 O O . SER A 1 149 ? 7.312 -24.516 -9.016 1 92.19 149 SER A O 1
ATOM 1136 N N . SER A 1 150 ? 7.637 -22.516 -9.953 1 90 150 SER A N 1
ATOM 1137 C CA . SER A 1 150 ? 6.754 -22.797 -11.078 1 90 150 SER A CA 1
ATOM 1138 C C . SER A 1 150 ? 7.328 -23.906 -11.961 1 90 150 SER A C 1
ATOM 1140 O O . SER A 1 150 ? 6.594 -24.781 -12.422 1 90 150 SER A O 1
ATOM 1142 N N . ILE A 1 151 ? 8.633 -23.969 -12.211 1 89.56 151 ILE A N 1
ATOM 1143 C CA . ILE A 1 151 ? 9.289 -24.969 -13.055 1 89.56 151 ILE A CA 1
ATOM 1144 C C . ILE A 1 151 ? 9.297 -26.312 -12.344 1 89.56 151 ILE A C 1
ATOM 1146 O O . ILE A 1 151 ? 9.109 -27.359 -12.977 1 89.56 151 ILE A O 1
ATOM 1150 N N . LEU A 1 152 ? 9.406 -26.297 -11.055 1 88.44 152 LEU A N 1
ATOM 1151 C CA . LEU A 1 152 ? 9.586 -27.516 -10.297 1 88.44 152 LEU A CA 1
ATOM 1152 C C . LEU A 1 152 ? 8.242 -28.172 -9.977 1 88.44 152 LEU A C 1
ATOM 1154 O O . LEU A 1 152 ? 8.148 -29.391 -9.828 1 88.44 152 LEU A O 1
ATOM 1158 N N . THR A 1 153 ? 7.211 -27.375 -9.797 1 83.12 153 THR A N 1
ATOM 1159 C CA . THR A 1 153 ? 5.988 -27.938 -9.234 1 83.12 153 THR A CA 1
ATOM 1160 C C . THR A 1 153 ? 4.859 -27.922 -10.258 1 83.12 153 THR A C 1
ATOM 1162 O O . THR A 1 153 ? 3.875 -28.641 -10.125 1 83.12 153 THR A O 1
ATOM 1165 N N . ARG A 1 154 ? 4.875 -27.078 -11.078 1 79.56 154 ARG A N 1
ATOM 1166 C CA . ARG A 1 154 ? 3.781 -27.016 -12.039 1 79.56 154 ARG A CA 1
ATOM 1167 C C . ARG A 1 154 ? 4.172 -27.672 -13.352 1 79.56 154 ARG A C 1
ATOM 1169 O O . ARG A 1 154 ? 4.387 -28.891 -13.406 1 79.56 154 ARG A O 1
ATOM 1176 N N . ASN A 1 155 ? 4.402 -27 -14.414 1 80.06 155 ASN A N 1
ATOM 1177 C CA . ASN A 1 155 ? 4.898 -27.531 -15.688 1 80.06 155 ASN A CA 1
ATOM 1178 C C . ASN A 1 155 ? 5.715 -26.484 -16.438 1 80.06 155 ASN A C 1
ATOM 1180 O O . ASN A 1 155 ? 5.73 -25.312 -16.062 1 80.06 155 ASN A O 1
ATOM 1184 N N . MET A 1 156 ? 6.387 -26.922 -17.297 1 84.56 156 MET A N 1
ATOM 1185 C CA . MET A 1 156 ? 7.328 -26.094 -18.047 1 84.56 156 MET A CA 1
ATOM 1186 C C . MET A 1 156 ? 6.609 -24.953 -18.75 1 84.56 156 MET A C 1
ATOM 1188 O O . MET A 1 156 ? 7.145 -23.859 -18.859 1 84.56 156 MET A O 1
ATOM 1192 N N . ARG A 1 157 ? 5.434 -25.234 -19.172 1 85.88 157 ARG A N 1
ATOM 1193 C CA . ARG A 1 157 ? 4.668 -24.188 -19.844 1 85.88 157 ARG A CA 1
ATOM 1194 C C . ARG A 1 157 ? 4.383 -23.016 -18.906 1 85.88 157 ARG A C 1
ATOM 1196 O O . ARG A 1 157 ? 4.57 -21.859 -19.281 1 85.88 157 ARG A O 1
ATOM 1203 N N . ILE A 1 158 ? 3.998 -23.297 -17.672 1 82.06 158 ILE A N 1
ATOM 1204 C CA . ILE A 1 158 ? 3.715 -22.266 -16.672 1 82.06 158 ILE A CA 1
ATOM 1205 C C . ILE A 1 158 ? 5.008 -21.547 -16.297 1 82.06 158 ILE A C 1
ATOM 1207 O O . ILE A 1 158 ? 5.02 -20.328 -16.094 1 82.06 158 ILE A O 1
ATOM 1211 N N . GLY A 1 159 ? 6.059 -22.328 -16.219 1 86.25 159 GLY A N 1
ATOM 1212 C CA . GLY A 1 159 ? 7.359 -21.75 -15.93 1 86.25 159 GLY A CA 1
ATOM 1213 C C . GLY A 1 159 ? 7.793 -20.703 -16.953 1 86.25 159 GLY A C 1
ATOM 1214 O O . GLY A 1 159 ? 8.305 -19.641 -16.594 1 86.25 159 GLY A O 1
ATOM 1215 N N . VAL A 1 160 ? 7.562 -21.031 -18.188 1 88.31 160 VAL A N 1
ATOM 1216 C CA . VAL A 1 160 ? 7.918 -20.125 -19.281 1 88.31 160 VAL A CA 1
ATOM 1217 C C . VAL A 1 160 ? 7.055 -18.859 -19.203 1 88.31 160 VAL A C 1
ATOM 1219 O O . VAL A 1 160 ? 7.551 -17.75 -19.406 1 88.31 160 VAL A O 1
ATOM 1222 N N . ILE A 1 161 ? 5.836 -19.062 -18.891 1 84.06 161 ILE A N 1
ATOM 1223 C CA . ILE A 1 161 ? 4.918 -17.938 -18.766 1 84.06 161 ILE A CA 1
ATOM 1224 C C . ILE A 1 161 ? 5.371 -17.031 -17.625 1 84.06 161 ILE A C 1
ATOM 1226 O O . ILE A 1 161 ? 5.438 -15.805 -17.797 1 84.06 161 ILE A O 1
ATOM 1230 N N . ILE A 1 162 ? 5.695 -17.656 -16.547 1 84.56 162 ILE A N 1
ATOM 1231 C CA . ILE A 1 162 ? 6.137 -16.891 -15.383 1 84.56 162 ILE A CA 1
ATOM 1232 C C . ILE A 1 162 ? 7.445 -16.172 -15.711 1 84.56 162 ILE A C 1
ATOM 1234 O O . ILE A 1 162 ? 7.648 -15.023 -15.305 1 84.56 162 ILE A O 1
ATOM 1238 N N . PHE A 1 163 ? 8.297 -16.781 -16.406 1 88.88 163 PHE A N 1
ATOM 1239 C CA . PHE A 1 163 ? 9.555 -16.172 -16.828 1 88.88 163 PHE A CA 1
ATOM 1240 C C . PHE A 1 163 ? 9.289 -14.867 -17.578 1 88.88 163 PHE A C 1
ATOM 1242 O O . PHE A 1 163 ? 9.867 -13.828 -17.25 1 88.88 163 PHE A O 1
ATOM 1249 N N . PHE A 1 164 ? 8.484 -14.914 -18.547 1 86.75 164 PHE A N 1
ATOM 1250 C CA . PHE A 1 164 ? 8.227 -13.734 -19.359 1 86.75 164 PHE A CA 1
ATOM 1251 C C . PHE A 1 164 ? 7.539 -12.648 -18.531 1 86.75 164 PHE A C 1
ATOM 1253 O O . PHE A 1 164 ? 7.863 -11.469 -18.672 1 86.75 164 PHE A O 1
ATOM 1260 N N . ILE A 1 165 ? 6.609 -13.047 -17.703 1 81.62 165 ILE A N 1
ATOM 1261 C CA . ILE A 1 165 ? 5.91 -12.094 -16.844 1 81.62 165 ILE A CA 1
ATOM 1262 C C . ILE A 1 165 ? 6.918 -11.359 -15.961 1 81.62 165 ILE A C 1
ATOM 1264 O O . ILE A 1 165 ? 6.91 -10.125 -15.898 1 81.62 165 ILE A O 1
ATOM 1268 N N . VAL A 1 166 ? 7.785 -12.07 -15.422 1 85.44 166 VAL A N 1
ATOM 1269 C CA . VAL A 1 166 ? 8.758 -11.516 -14.492 1 85.44 166 VAL A CA 1
ATOM 1270 C C . VAL A 1 166 ? 9.797 -10.695 -15.25 1 85.44 166 VAL A C 1
ATOM 1272 O O . VAL A 1 166 ? 10.141 -9.586 -14.836 1 85.44 166 VAL A O 1
ATOM 1275 N N . ALA A 1 167 ? 10.242 -11.242 -16.344 1 86.44 167 ALA A N 1
ATOM 1276 C CA . ALA A 1 167 ? 11.258 -10.555 -17.141 1 86.44 167 ALA A CA 1
ATOM 1277 C C . ALA A 1 167 ? 10.758 -9.203 -17.625 1 86.44 167 ALA A C 1
ATOM 1279 O O . ALA A 1 167 ? 11.5 -8.211 -17.594 1 86.44 167 ALA A O 1
ATOM 1280 N N . ILE A 1 168 ? 9.594 -9.094 -17.969 1 84.44 168 ILE A N 1
ATOM 1281 C CA . ILE A 1 168 ? 9.031 -7.883 -18.562 1 84.44 168 ILE A CA 1
ATOM 1282 C C . ILE A 1 168 ? 8.891 -6.809 -17.484 1 84.44 168 ILE A C 1
ATOM 1284 O O . ILE A 1 168 ? 9.203 -5.637 -17.719 1 84.44 168 ILE A O 1
ATOM 1288 N N . HIS A 1 169 ? 8.414 -7.184 -16.391 1 85.5 169 HIS A N 1
ATOM 1289 C CA . HIS A 1 169 ? 8.188 -6.145 -15.391 1 85.5 169 HIS A CA 1
ATOM 1290 C C . HIS A 1 169 ? 9.484 -5.805 -14.656 1 85.5 169 HIS A C 1
ATOM 1292 O O . HIS A 1 169 ? 9.586 -4.746 -14.039 1 85.5 169 HIS A O 1
ATOM 1298 N N . LYS A 1 170 ? 10.484 -6.648 -14.734 1 90.69 170 LYS A N 1
ATOM 1299 C CA . LYS A 1 170 ? 11.773 -6.398 -14.094 1 90.69 170 LYS A CA 1
ATOM 1300 C C . LYS A 1 170 ? 12.523 -5.273 -14.797 1 90.69 170 LYS A C 1
ATOM 1302 O O . LYS A 1 170 ? 13.305 -4.555 -14.164 1 90.69 170 LYS A O 1
ATOM 1307 N N . LEU A 1 171 ? 12.273 -5.152 -16.047 1 91.44 171 LEU A N 1
ATOM 1308 C CA . LEU A 1 171 ? 12.945 -4.105 -16.797 1 91.44 171 LEU A CA 1
ATOM 1309 C C . LEU A 1 171 ? 12.609 -2.725 -16.25 1 91.44 171 LEU A C 1
ATOM 1311 O O . LEU A 1 171 ? 13.5 -1.978 -15.836 1 91.44 171 LEU A O 1
ATOM 1315 N N . PRO A 1 172 ? 11.367 -2.469 -16.109 1 90.12 172 PRO A N 1
ATOM 1316 C CA . PRO A 1 172 ? 11.008 -1.166 -15.547 1 90.12 172 PRO A CA 1
ATOM 1317 C C . PRO A 1 172 ? 11.453 -1.01 -14.094 1 90.12 172 PRO A C 1
ATOM 1319 O O . PRO A 1 172 ? 11.812 0.092 -13.664 1 90.12 172 PRO A O 1
ATOM 1322 N N . SER A 1 173 ? 11.445 -2.053 -13.352 1 92.56 173 SER A N 1
ATOM 1323 C CA . SER A 1 173 ? 11.852 -1.988 -11.953 1 92.56 173 SER A CA 1
ATOM 1324 C C . SER A 1 173 ? 13.336 -1.662 -11.828 1 92.56 173 SER A C 1
ATOM 1326 O O . SER A 1 173 ? 13.734 -0.888 -10.953 1 92.56 173 SER A O 1
ATOM 1328 N N . ALA A 1 174 ? 14.148 -2.279 -12.703 1 95.31 174 ALA A N 1
ATOM 1329 C CA . ALA A 1 174 ? 15.578 -1.978 -12.711 1 95.31 174 ALA A CA 1
ATOM 1330 C C . ALA A 1 174 ? 15.828 -0.521 -13.094 1 95.31 174 ALA A C 1
ATOM 1332 O O . ALA A 1 174 ? 16.656 0.156 -12.484 1 95.31 174 ALA A O 1
ATOM 1333 N N . PHE A 1 175 ? 15.117 -0.097 -14.062 1 93.75 175 PHE A N 1
ATOM 1334 C CA . PHE A 1 175 ? 15.172 1.298 -14.484 1 93.75 175 PHE A CA 1
ATOM 1335 C C . PHE A 1 175 ? 14.797 2.227 -13.336 1 93.75 175 PHE A C 1
ATOM 1337 O O . PHE A 1 175 ? 15.469 3.234 -13.102 1 93.75 175 PHE A O 1
ATOM 1344 N N . ALA A 1 176 ? 13.781 1.883 -12.641 1 94.62 176 ALA A N 1
ATOM 1345 C CA . ALA A 1 176 ? 13.289 2.676 -11.516 1 94.62 176 ALA A CA 1
ATOM 1346 C C . ALA A 1 176 ? 14.328 2.74 -10.398 1 94.62 176 ALA A C 1
ATOM 1348 O O . ALA A 1 176 ? 14.555 3.803 -9.82 1 94.62 176 ALA A O 1
ATOM 1349 N N . LEU A 1 177 ? 14.93 1.643 -10.109 1 95.38 177 LEU A N 1
ATOM 1350 C CA . LEU A 1 177 ? 15.953 1.598 -9.07 1 95.38 177 LEU A CA 1
ATOM 1351 C C . LEU A 1 177 ? 17.062 2.607 -9.352 1 95.38 177 LEU A C 1
ATOM 1353 O O . LEU A 1 177 ? 17.375 3.439 -8.5 1 95.38 177 LEU A O 1
ATOM 1357 N N . THR A 1 178 ? 17.531 2.586 -10.5 1 95.94 178 THR A N 1
ATOM 1358 C CA . THR A 1 178 ? 18.625 3.469 -10.883 1 95.94 178 THR A CA 1
ATOM 1359 C C . THR A 1 178 ? 18.188 4.93 -10.836 1 95.94 178 THR A C 1
ATOM 1361 O O . THR A 1 178 ? 18.906 5.785 -10.32 1 95.94 178 THR A O 1
ATOM 1364 N N . SER A 1 179 ? 17.016 5.164 -11.312 1 94.75 179 SER A N 1
ATOM 1365 C CA . SER A 1 179 ? 16.5 6.53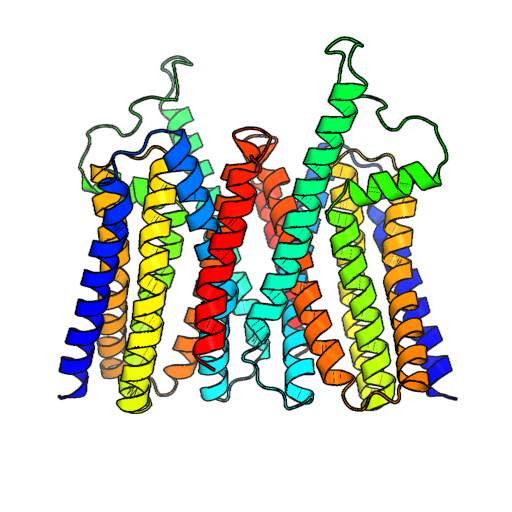1 -11.344 1 94.75 179 SER A CA 1
ATOM 1366 C C . SER A 1 179 ? 16.375 7.102 -9.93 1 94.75 179 SER A C 1
ATOM 1368 O O . SER A 1 179 ? 16.734 8.258 -9.688 1 94.75 179 SER A O 1
ATOM 1370 N N . ILE A 1 180 ? 15.93 6.328 -9.078 1 93.31 180 ILE A N 1
ATOM 1371 C CA . ILE A 1 180 ? 15.703 6.77 -7.703 1 93.31 180 ILE A CA 1
ATOM 1372 C C . ILE A 1 180 ? 17.047 6.961 -6.996 1 93.31 180 ILE A C 1
ATOM 1374 O O . ILE A 1 180 ? 17.234 7.938 -6.27 1 93.31 180 ILE A O 1
ATOM 1378 N N . LEU A 1 181 ? 18 6.062 -7.23 1 93.06 181 LEU A N 1
ATOM 1379 C CA . LEU A 1 181 ? 19.312 6.172 -6.605 1 93.06 181 LEU A CA 1
ATOM 1380 C C . LEU A 1 181 ? 20.062 7.398 -7.117 1 93.06 181 LEU A C 1
ATOM 1382 O O . LEU A 1 181 ? 20.781 8.047 -6.359 1 93.06 181 LEU A O 1
ATOM 1386 N N . LEU A 1 182 ? 19.859 7.707 -8.398 1 92.88 182 LEU A N 1
ATOM 1387 C CA . LEU A 1 182 ? 20.438 8.922 -8.961 1 92.88 182 LEU A CA 1
ATOM 1388 C C . LEU A 1 182 ? 19.906 10.156 -8.25 1 92.88 182 LEU A C 1
ATOM 1390 O O . LEU A 1 182 ? 20.672 11.055 -7.895 1 92.88 182 LEU A O 1
ATOM 1394 N N . ARG A 1 183 ? 18.688 10.148 -8.047 1 90.62 183 ARG A N 1
ATOM 1395 C CA . ARG A 1 183 ? 18.047 11.289 -7.391 1 90.62 183 ARG A CA 1
ATOM 1396 C C . ARG A 1 183 ? 18.547 11.43 -5.953 1 90.62 183 ARG A C 1
ATOM 1398 O O . ARG A 1 183 ? 18.641 12.539 -5.434 1 90.62 183 ARG A O 1
ATOM 1405 N N . GLU A 1 184 ? 18.797 10.312 -5.309 1 85.88 184 GLU A N 1
ATOM 1406 C CA . GLU A 1 184 ? 19.312 10.32 -3.939 1 85.88 184 GLU A CA 1
ATOM 1407 C C . GLU A 1 184 ? 20.75 10.805 -3.889 1 85.88 184 GLU A C 1
ATOM 1409 O O . GLU A 1 184 ? 21.312 11.016 -2.807 1 85.88 184 GLU A O 1
ATOM 1414 N N . GLY A 1 185 ? 21.422 10.906 -5.055 1 87.56 185 GLY A N 1
ATOM 1415 C CA . GLY A 1 185 ? 22.75 11.5 -5.133 1 87.56 185 GLY A CA 1
ATOM 1416 C C . GLY A 1 185 ? 23.859 10.484 -4.98 1 87.56 185 GLY A C 1
ATOM 1417 O O . GLY A 1 185 ? 24.984 10.836 -4.637 1 87.56 185 GLY A O 1
ATOM 1418 N N . LEU A 1 186 ? 23.562 9.273 -5.148 1 89.19 186 LEU A N 1
ATOM 1419 C CA . LEU A 1 186 ? 24.594 8.25 -5.059 1 89.19 186 LEU A CA 1
ATOM 1420 C C . LEU A 1 186 ? 25.562 8.344 -6.242 1 89.19 186 LEU A C 1
ATOM 1422 O O . LEU A 1 186 ? 25.125 8.602 -7.371 1 89.19 186 LEU A O 1
ATOM 1426 N N . PRO A 1 187 ? 26.828 8.078 -5.934 1 90.44 187 PRO A N 1
ATOM 1427 C CA . PRO A 1 187 ? 27.781 8.047 -7.051 1 90.44 187 PRO A CA 1
ATOM 1428 C C . PRO A 1 187 ? 27.516 6.895 -8.023 1 90.44 187 PRO A C 1
ATOM 1430 O O . PRO A 1 187 ? 27.062 5.824 -7.602 1 90.44 187 PRO A O 1
ATOM 1433 N N . LYS A 1 188 ? 27.844 7.117 -9.281 1 91.62 188 LYS A N 1
ATOM 1434 C CA . LYS A 1 188 ? 27.531 6.18 -10.359 1 91.62 188 LYS A CA 1
ATOM 1435 C C . LYS A 1 188 ? 28.156 4.809 -10.086 1 91.62 188 LYS A C 1
ATOM 1437 O O . LYS A 1 188 ? 27.531 3.779 -10.352 1 91.62 188 LYS A O 1
ATOM 1442 N N . ASP A 1 189 ? 29.312 4.742 -9.57 1 91.19 189 ASP A N 1
ATOM 1443 C CA . ASP A 1 189 ? 30 3.482 -9.297 1 91.19 189 ASP A CA 1
ATOM 1444 C C . ASP A 1 189 ? 29.219 2.641 -8.289 1 91.19 189 ASP A C 1
ATOM 1446 O O . ASP A 1 189 ? 29.172 1.414 -8.406 1 91.19 189 ASP A O 1
ATOM 1450 N N . LEU A 1 190 ? 28.688 3.326 -7.324 1 92.06 190 LEU A N 1
ATOM 1451 C CA . LEU A 1 190 ? 27.891 2.625 -6.324 1 92.06 190 LEU A CA 1
ATOM 1452 C C . LEU A 1 190 ? 26.562 2.146 -6.914 1 92.06 190 LEU A C 1
ATOM 1454 O O . LEU A 1 190 ? 26.078 1.068 -6.566 1 92.06 190 LEU A O 1
ATOM 1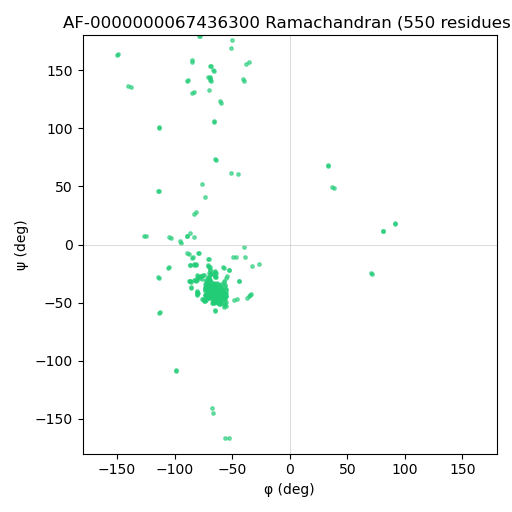458 N N . ILE A 1 191 ? 26.031 2.939 -7.773 1 94.62 191 ILE A N 1
ATOM 1459 C CA . ILE A 1 191 ? 24.766 2.582 -8.406 1 94.62 191 ILE A CA 1
ATOM 1460 C C . ILE A 1 191 ? 24.953 1.311 -9.234 1 94.62 191 ILE A C 1
ATOM 1462 O O . ILE A 1 191 ? 24.078 0.439 -9.234 1 94.62 191 ILE A O 1
ATOM 1466 N N . TYR A 1 192 ? 26.109 1.131 -9.859 1 94.75 192 TYR A N 1
ATOM 1467 C CA . TYR A 1 192 ? 26.422 -0.091 -10.602 1 94.75 192 TYR A CA 1
ATOM 1468 C C . TYR A 1 192 ? 26.328 -1.312 -9.688 1 94.75 192 TYR A C 1
ATOM 1470 O O . TYR A 1 192 ? 25.797 -2.35 -10.078 1 94.75 192 TYR A O 1
ATOM 1478 N N . LYS A 1 193 ? 26.828 -1.137 -8.555 1 94.31 193 LYS A N 1
ATOM 1479 C CA . LYS A 1 193 ? 26.844 -2.244 -7.602 1 94.31 193 LYS A CA 1
ATOM 1480 C C . LYS A 1 193 ? 25.438 -2.557 -7.102 1 94.31 193 LYS A C 1
ATOM 1482 O O . LYS A 1 193 ? 25.078 -3.725 -6.934 1 94.31 193 LYS A O 1
ATOM 1487 N N . HIS A 1 194 ? 24.703 -1.52 -6.844 1 94.75 194 HIS A N 1
ATOM 1488 C CA . HIS A 1 194 ? 23.328 -1.706 -6.406 1 94.75 194 HIS A CA 1
ATOM 1489 C C . HIS A 1 194 ? 22.5 -2.424 -7.469 1 94.75 194 HIS A C 1
ATOM 1491 O O . HIS A 1 194 ? 21.75 -3.361 -7.156 1 94.75 194 HIS A O 1
ATOM 1497 N N . VAL A 1 195 ? 22.672 -1.974 -8.695 1 95.94 195 VAL A N 1
ATOM 1498 C CA . VAL A 1 195 ? 21.938 -2.588 -9.805 1 95.94 195 VAL A CA 1
ATOM 1499 C C . VAL A 1 195 ? 22.406 -4.027 -9.992 1 95.94 195 VAL A C 1
ATOM 1501 O O . VAL A 1 195 ? 21.609 -4.914 -10.289 1 95.94 195 VAL A O 1
ATOM 1504 N N . GLY A 1 196 ? 23.688 -4.219 -9.82 1 95.81 196 GLY A N 1
ATOM 1505 C CA . GLY A 1 196 ? 24.219 -5.57 -9.867 1 95.81 196 GLY A CA 1
ATOM 1506 C C . GLY A 1 196 ? 23.625 -6.488 -8.82 1 95.81 196 GLY A C 1
ATOM 1507 O O . GLY A 1 196 ? 23.25 -7.625 -9.117 1 95.81 196 GLY A O 1
ATOM 1508 N N . LEU A 1 197 ? 23.562 -6.016 -7.664 1 95.19 197 LEU A N 1
ATOM 1509 C CA . LEU A 1 197 ? 22.984 -6.785 -6.57 1 95.19 197 LEU A CA 1
ATOM 1510 C C . LEU A 1 197 ? 21.516 -7.117 -6.859 1 95.19 197 LEU A C 1
ATOM 1512 O O . LEU A 1 197 ? 21.078 -8.25 -6.645 1 95.19 197 LEU A O 1
ATOM 1516 N N . PHE A 1 198 ? 20.812 -6.137 -7.305 1 96.06 198 PHE A N 1
ATOM 1517 C CA . PHE A 1 198 ? 19.422 -6.32 -7.688 1 96.06 198 PHE A CA 1
ATOM 1518 C C . PHE A 1 198 ? 19.297 -7.391 -8.766 1 96.06 198 PHE A C 1
ATOM 1520 O O . PHE A 1 198 ? 18.453 -8.289 -8.656 1 96.06 198 PHE A O 1
ATOM 1527 N N . SER A 1 199 ? 20.141 -7.301 -9.758 1 96.56 199 SER A N 1
ATOM 1528 C CA . SER A 1 199 ? 20.062 -8.195 -10.914 1 96.56 199 SER A CA 1
ATOM 1529 C C . SER A 1 199 ? 20.453 -9.617 -10.531 1 96.56 199 SER A C 1
ATOM 1531 O O . SER A 1 199 ? 19.938 -10.578 -11.102 1 96.56 199 SER A O 1
ATOM 1533 N N . LEU A 1 200 ? 21.312 -9.812 -9.594 1 96.94 200 LEU A N 1
ATOM 1534 C CA . LEU A 1 200 ? 21.781 -11.125 -9.18 1 96.94 200 LEU A CA 1
ATOM 1535 C C . LEU A 1 200 ? 20.828 -11.773 -8.195 1 96.94 200 LEU A C 1
ATOM 1537 O O . LEU A 1 200 ? 20.891 -12.984 -7.957 1 96.94 200 LEU A O 1
ATOM 1541 N N . SER A 1 201 ? 20 -11.008 -7.637 1 97 201 SER A N 1
ATOM 1542 C CA . SER A 1 201 ? 19.094 -11.508 -6.598 1 97 201 SER A CA 1
ATOM 1543 C C . SER A 1 201 ? 18.141 -12.547 -7.156 1 97 201 SER A C 1
ATOM 1545 O O . SER A 1 201 ? 17.875 -13.57 -6.512 1 97 201 SER A O 1
ATOM 1547 N N . ALA A 1 202 ? 17.656 -12.312 -8.336 1 96.62 202 ALA A N 1
ATOM 1548 C CA . ALA A 1 202 ? 16.703 -13.258 -8.914 1 96.62 202 ALA A CA 1
ATOM 1549 C C . ALA A 1 202 ? 17.375 -14.594 -9.219 1 96.62 202 ALA A C 1
ATOM 1551 O O . ALA A 1 202 ? 16.875 -15.648 -8.805 1 96.62 202 ALA A O 1
ATOM 1552 N N . PRO A 1 203 ? 18.516 -14.609 -9.914 1 96.5 203 PRO A N 1
ATOM 1553 C CA . PRO A 1 203 ? 19.234 -15.875 -10.109 1 96.5 203 PRO A CA 1
ATOM 1554 C C . PRO A 1 203 ? 19.562 -16.578 -8.789 1 96.5 203 PRO A C 1
ATOM 1556 O O . PRO A 1 203 ? 19.422 -17.797 -8.688 1 96.5 203 PRO A O 1
ATOM 1559 N N . SER A 1 204 ? 19.969 -15.859 -7.809 1 97.5 204 SER A N 1
ATOM 1560 C CA . SER A 1 204 ? 20.297 -16.438 -6.504 1 97.5 204 SER A CA 1
ATOM 1561 C C . SER A 1 204 ? 19.062 -17.062 -5.863 1 97.5 204 SER A C 1
ATOM 1563 O O . SER A 1 204 ? 19.141 -18.156 -5.305 1 97.5 204 SER A O 1
ATOM 1565 N N . GLY A 1 205 ? 17.938 -16.359 -5.934 1 97.25 205 GLY A N 1
ATOM 1566 C CA . GLY A 1 205 ? 16.703 -16.906 -5.414 1 97.25 205 GLY A CA 1
ATOM 1567 C C . GLY A 1 205 ? 16.281 -18.203 -6.102 1 97.25 205 GLY A C 1
ATOM 1568 O O . GLY A 1 205 ? 15.828 -19.141 -5.449 1 97.25 205 GLY A O 1
ATOM 1569 N N . ALA A 1 206 ? 16.422 -18.203 -7.379 1 96.12 206 ALA A N 1
ATOM 1570 C CA . ALA A 1 206 ? 16.062 -19.391 -8.156 1 96.12 206 ALA A CA 1
ATOM 1571 C C . ALA A 1 206 ? 16.938 -20.578 -7.762 1 96.12 206 ALA A C 1
ATOM 1573 O O . ALA A 1 206 ? 16.422 -21.672 -7.516 1 96.12 206 ALA A O 1
ATOM 1574 N N . ILE A 1 207 ? 18.188 -20.375 -7.676 1 95.5 207 ILE A N 1
ATOM 1575 C CA . ILE A 1 207 ? 19.141 -21.422 -7.355 1 95.5 207 ILE A CA 1
ATOM 1576 C C . ILE A 1 207 ? 18.906 -21.906 -5.926 1 95.5 207 ILE A C 1
ATOM 1578 O O . ILE A 1 207 ? 18.875 -23.125 -5.672 1 95.5 207 ILE A O 1
ATOM 1582 N N . LEU A 1 208 ? 18.766 -20.969 -5.027 1 95.31 208 LEU A N 1
ATOM 1583 C CA . LEU A 1 208 ? 18.516 -21.312 -3.631 1 95.31 208 LEU A CA 1
ATOM 1584 C C . LEU A 1 208 ? 17.25 -22.156 -3.5 1 95.31 208 LEU A C 1
ATOM 1586 O O . LEU A 1 208 ? 17.234 -23.141 -2.75 1 95.31 208 LEU A O 1
ATOM 1590 N N . THR A 1 209 ? 16.266 -21.75 -4.188 1 94 209 THR A N 1
ATOM 1591 C CA . THR A 1 209 ? 15.008 -22.484 -4.141 1 94 209 THR A CA 1
ATOM 1592 C C . THR A 1 209 ? 15.18 -23.891 -4.68 1 94 209 THR A C 1
ATOM 1594 O O . THR A 1 209 ? 14.648 -24.844 -4.109 1 94 209 THR A O 1
ATOM 1597 N N . TYR A 1 210 ? 15.867 -24.047 -5.758 1 92.19 210 TYR A N 1
ATOM 1598 C CA . TYR A 1 210 ? 16.141 -25.359 -6.332 1 92.19 210 TYR A CA 1
ATOM 1599 C C . TYR A 1 210 ? 16.859 -26.25 -5.328 1 92.19 210 TYR A C 1
ATOM 1601 O O . TYR A 1 210 ? 16.484 -27.406 -5.129 1 92.19 210 TYR A O 1
ATOM 1609 N N . ILE A 1 211 ? 17.859 -25.688 -4.684 1 92.81 211 ILE A N 1
ATOM 1610 C CA . ILE A 1 211 ? 18.656 -26.438 -3.719 1 92.81 211 ILE A CA 1
ATOM 1611 C C . ILE A 1 211 ? 17.781 -26.844 -2.529 1 92.81 211 ILE A C 1
ATOM 1613 O O . ILE A 1 211 ? 17.797 -28 -2.115 1 92.81 211 ILE A O 1
ATOM 1617 N N . ILE A 1 212 ? 17.016 -25.906 -2.041 1 91.81 212 ILE A N 1
ATOM 1618 C CA . ILE A 1 212 ? 16.156 -26.156 -0.88 1 91.81 212 ILE A CA 1
ATOM 1619 C C . ILE A 1 212 ? 15.102 -27.203 -1.229 1 91.81 212 ILE A C 1
ATOM 1621 O O . ILE A 1 212 ? 14.812 -28.094 -0.434 1 91.81 212 ILE A O 1
ATOM 1625 N N . ALA A 1 213 ? 14.516 -27.047 -2.359 1 88.12 213 ALA A N 1
ATOM 1626 C CA . ALA A 1 213 ? 13.492 -27.984 -2.803 1 88.12 213 ALA A CA 1
ATOM 1627 C C . ALA A 1 213 ? 14.07 -29.406 -2.906 1 88.12 213 ALA A C 1
ATOM 1629 O O . ALA A 1 213 ? 13.391 -30.375 -2.568 1 88.12 213 ALA A O 1
ATOM 1630 N N . ARG A 1 214 ? 15.242 -29.531 -3.35 1 85.81 214 ARG A N 1
ATOM 1631 C CA . ARG A 1 214 ? 15.891 -30.828 -3.518 1 85.81 214 ARG A CA 1
ATOM 1632 C C . ARG A 1 214 ? 16.297 -31.422 -2.17 1 85.81 214 ARG A C 1
ATOM 1634 O O . ARG A 1 214 ? 16.172 -32.625 -1.954 1 85.81 214 ARG A O 1
ATOM 1641 N N . LEU A 1 215 ? 16.734 -30.531 -1.331 1 89.69 215 LEU A N 1
ATOM 1642 C CA . LEU A 1 215 ? 17.266 -30.984 -0.051 1 89.69 215 LEU A CA 1
ATOM 1643 C C . LEU A 1 215 ? 16.125 -31.281 0.93 1 89.69 215 LEU A C 1
ATOM 1645 O O . LEU A 1 215 ? 16.203 -32.219 1.709 1 89.69 215 LEU A O 1
ATOM 1649 N N . LEU A 1 216 ? 15.117 -30.406 0.955 1 85.38 216 LEU A N 1
ATOM 1650 C CA . LEU A 1 216 ? 14.102 -30.484 2.002 1 85.38 216 LEU A CA 1
ATOM 1651 C C . LEU A 1 216 ? 12.812 -31.109 1.464 1 85.38 216 LEU A C 1
ATOM 1653 O O . LEU A 1 216 ? 11.875 -31.359 2.227 1 85.38 216 LEU A O 1
ATOM 1657 N N . ASN A 1 217 ? 12.727 -31.594 0.278 1 78.69 217 ASN A N 1
ATOM 1658 C CA . ASN A 1 217 ? 11.516 -32.125 -0.337 1 78.69 217 ASN A CA 1
ATOM 1659 C C . ASN A 1 217 ? 10.281 -31.344 0.055 1 78.69 217 ASN A C 1
ATOM 1661 O O . ASN A 1 217 ? 9.281 -31.906 0.497 1 78.69 217 ASN A O 1
ATOM 1665 N N . LEU A 1 218 ? 10.328 -30.125 -0.054 1 75.44 218 LEU A N 1
ATOM 1666 C CA . LEU A 1 218 ? 9.234 -29.266 0.394 1 75.44 218 LEU A CA 1
ATOM 1667 C C . LEU A 1 218 ? 7.984 -29.5 -0.445 1 75.44 218 LEU A C 1
ATOM 1669 O O . LEU A 1 218 ? 7.988 -29.25 -1.652 1 75.44 218 LEU A O 1
ATOM 1673 N N . SER A 1 219 ? 6.988 -30.156 0.049 1 74.25 219 SER A N 1
ATOM 1674 C CA . SER A 1 219 ? 5.73 -30.469 -0.621 1 74.25 219 SER A CA 1
ATOM 1675 C C . SER A 1 219 ? 4.891 -29.219 -0.843 1 74.25 219 SER A C 1
ATOM 1677 O O . SER A 1 219 ? 4.074 -29.172 -1.765 1 74.25 219 SER A O 1
ATOM 1679 N N . ASP A 1 220 ? 5.078 -28.203 -0.041 1 88.62 220 ASP A N 1
ATOM 1680 C CA . ASP A 1 220 ? 4.184 -27.047 -0.15 1 88.62 220 ASP A CA 1
ATOM 1681 C C . ASP A 1 220 ? 4.938 -25.812 -0.643 1 88.62 220 ASP A C 1
ATOM 1683 O O . ASP A 1 220 ? 4.758 -24.719 -0.108 1 88.62 220 ASP A O 1
ATOM 1687 N N . LEU A 1 221 ? 5.754 -25.984 -1.68 1 90.5 221 LEU A N 1
ATOM 1688 C CA . LEU A 1 221 ? 6.586 -24.922 -2.242 1 90.5 221 LEU A CA 1
ATOM 1689 C C . LEU A 1 221 ? 5.727 -23.766 -2.75 1 90.5 221 LEU A C 1
ATOM 1691 O O . LEU A 1 221 ? 6.047 -22.609 -2.516 1 90.5 221 LEU A O 1
ATOM 1695 N N . PRO A 1 222 ? 4.566 -24.062 -3.314 1 90.25 222 PRO A N 1
ATOM 1696 C CA . PRO A 1 222 ? 3.729 -22.969 -3.795 1 90.25 222 PRO A CA 1
ATOM 1697 C C . PRO A 1 222 ? 3.211 -22.078 -2.662 1 90.25 222 PRO A C 1
ATOM 1699 O O . PRO A 1 222 ? 3.094 -20.859 -2.83 1 90.25 222 PRO A O 1
ATOM 1702 N N . TYR A 1 223 ? 2.939 -22.641 -1.531 1 92.81 223 TYR A N 1
ATOM 1703 C CA . TYR A 1 223 ? 2.471 -21.859 -0.396 1 92.81 223 TYR A CA 1
ATOM 1704 C C . TYR A 1 223 ? 3.535 -20.859 0.056 1 92.81 223 TYR A C 1
ATOM 1706 O O . TYR A 1 223 ? 3.258 -19.672 0.194 1 92.81 223 TYR A O 1
ATOM 1714 N N . TYR A 1 224 ? 4.73 -21.359 0.217 1 93.88 224 TYR A N 1
ATOM 1715 C CA . TYR A 1 224 ? 5.816 -20.5 0.683 1 93.88 224 TYR A CA 1
ATOM 1716 C C . TYR A 1 224 ? 6.164 -19.453 -0.357 1 93.88 224 TYR A C 1
ATOM 1718 O O . TYR A 1 224 ? 6.496 -18.312 -0.008 1 93.88 224 TYR A O 1
ATOM 1726 N N . THR A 1 225 ? 6.07 -19.844 -1.602 1 94.12 225 THR A N 1
ATOM 1727 C CA . THR A 1 225 ? 6.324 -18.906 -2.691 1 94.12 225 THR A CA 1
ATOM 1728 C C . THR A 1 225 ? 5.312 -17.766 -2.668 1 94.12 225 THR A C 1
ATOM 1730 O O . THR A 1 225 ? 5.688 -16.594 -2.75 1 94.12 225 THR A O 1
ATOM 1733 N N . GLY A 1 226 ? 4.043 -18.141 -2.527 1 94.94 226 GLY A N 1
ATOM 1734 C CA . GLY A 1 226 ? 3.006 -17.125 -2.451 1 94.94 226 GLY A CA 1
ATOM 1735 C C . GLY A 1 226 ? 3.16 -16.203 -1.258 1 94.94 226 GLY A C 1
ATOM 1736 O O . GLY A 1 226 ? 3.027 -14.984 -1.387 1 94.94 226 GLY A O 1
ATOM 1737 N N . ALA A 1 227 ? 3.484 -16.781 -0.119 1 95.81 227 ALA A N 1
ATOM 1738 C CA . ALA A 1 227 ? 3.689 -16.016 1.105 1 95.81 227 ALA A CA 1
ATOM 1739 C C . ALA A 1 227 ? 4.852 -15.031 0.952 1 95.81 227 ALA A C 1
ATOM 1741 O O . ALA A 1 227 ? 4.746 -13.867 1.337 1 95.81 227 ALA A O 1
ATOM 1742 N N . LEU A 1 228 ? 5.898 -15.492 0.354 1 96.75 228 LEU A N 1
ATOM 1743 C CA . LEU A 1 228 ? 7.09 -14.672 0.184 1 96.75 228 LEU A CA 1
ATOM 1744 C C . LEU A 1 228 ? 6.848 -13.57 -0.841 1 96.75 228 LEU A C 1
ATOM 1746 O O . LEU A 1 228 ? 7.367 -12.461 -0.7 1 96.75 228 LEU A O 1
ATOM 1750 N N . LEU A 1 229 ? 6.078 -13.93 -1.834 1 96.44 229 LEU A N 1
ATOM 1751 C CA . LEU A 1 229 ? 5.73 -12.914 -2.822 1 96.44 229 LEU A CA 1
ATOM 1752 C C . LEU A 1 229 ? 4.906 -11.797 -2.188 1 96.44 229 LEU A C 1
ATOM 1754 O O . LEU A 1 229 ? 5.148 -10.617 -2.445 1 96.44 229 LEU A O 1
ATOM 1758 N N . LEU A 1 230 ? 3.938 -12.18 -1.378 1 97.31 230 LEU A N 1
ATOM 1759 C CA . LEU A 1 230 ? 3.119 -11.18 -0.693 1 97.31 230 LEU A CA 1
ATOM 1760 C C . LEU A 1 230 ? 3.961 -10.359 0.279 1 97.31 230 LEU A C 1
ATOM 1762 O O . LEU A 1 230 ? 3.814 -9.141 0.354 1 97.31 230 LEU A O 1
ATOM 1766 N N . PHE A 1 231 ? 4.828 -11.016 0.977 1 97.62 231 PHE A N 1
ATOM 1767 C CA . PHE A 1 231 ? 5.777 -10.32 1.842 1 97.62 231 PHE A CA 1
ATOM 1768 C C . PHE A 1 231 ? 6.594 -9.305 1.048 1 97.62 231 PHE A C 1
ATOM 1770 O O . PHE A 1 231 ? 6.738 -8.156 1.464 1 97.62 231 PHE A O 1
ATOM 1777 N N . SER A 1 232 ? 7.082 -9.742 -0.074 1 96.69 232 SER A N 1
ATOM 1778 C CA . SER A 1 232 ? 7.871 -8.883 -0.947 1 96.69 232 SER A CA 1
ATOM 1779 C C . SER A 1 232 ? 7.035 -7.719 -1.478 1 96.69 232 SER A C 1
ATOM 1781 O O . SER A 1 232 ? 7.551 -6.613 -1.663 1 96.69 232 SER A O 1
ATOM 1783 N N . GLY A 1 233 ? 5.758 -8.023 -1.771 1 96.44 233 GLY A N 1
ATOM 1784 C CA . GLY A 1 233 ? 4.855 -6.945 -2.146 1 96.44 233 GLY A CA 1
ATOM 1785 C C . GLY A 1 233 ? 4.781 -5.84 -1.11 1 96.44 233 GLY A C 1
ATOM 1786 O O . GLY A 1 233 ? 4.73 -4.66 -1.457 1 96.44 233 GLY A O 1
ATOM 1787 N N . GLY A 1 234 ? 4.789 -6.195 0.141 1 96.44 234 GLY A N 1
ATOM 1788 C CA . GLY A 1 234 ? 4.809 -5.227 1.227 1 96.44 234 GLY A CA 1
ATOM 1789 C C . GLY A 1 234 ? 6.074 -4.391 1.257 1 96.44 234 GLY A C 1
ATOM 1790 O O . GLY A 1 234 ? 6.016 -3.178 1.471 1 96.44 234 GLY A O 1
ATOM 1791 N N . THR A 1 235 ? 7.199 -5.012 1.067 1 94.94 235 THR A N 1
ATOM 1792 C CA . THR A 1 235 ? 8.461 -4.277 1.03 1 94.94 235 THR A CA 1
ATOM 1793 C C . THR A 1 235 ? 8.477 -3.289 -0.132 1 94.94 235 THR A C 1
ATOM 1795 O O . THR A 1 235 ? 8.906 -2.145 0.024 1 94.94 235 THR A O 1
ATOM 1798 N N . PHE A 1 236 ? 7.922 -3.744 -1.245 1 94 236 PHE A N 1
ATOM 1799 C CA . PHE A 1 236 ? 7.836 -2.904 -2.434 1 94 236 PHE A CA 1
ATOM 1800 C C . PHE A 1 236 ? 6.941 -1.696 -2.18 1 94 236 PHE A C 1
ATOM 1802 O O . PHE A 1 236 ? 7.266 -0.58 -2.59 1 94 236 PHE A O 1
ATOM 1809 N N . LEU A 1 237 ? 5.887 -1.999 -1.534 1 94.81 237 LEU A N 1
ATOM 1810 C CA . LEU A 1 237 ? 4.957 -0.918 -1.23 1 94.81 237 LEU A CA 1
ATOM 1811 C C . LEU A 1 237 ? 5.621 0.147 -0.367 1 94.81 237 LEU A C 1
ATOM 1813 O O . LEU A 1 237 ? 5.488 1.343 -0.636 1 94.81 237 LEU A O 1
ATOM 1817 N N . TYR A 1 238 ? 6.352 -0.286 0.605 1 94.38 238 TYR A N 1
ATOM 1818 C CA . TYR A 1 238 ? 7.039 0.675 1.462 1 94.38 238 TYR A CA 1
ATOM 1819 C C . TYR A 1 238 ? 8.023 1.517 0.659 1 94.38 238 TYR A C 1
ATOM 1821 O O . TYR A 1 238 ? 8.047 2.744 0.781 1 94.38 238 TYR A O 1
ATOM 1829 N N . VAL A 1 239 ? 8.828 0.871 -0.134 1 91.94 239 VAL A N 1
ATOM 1830 C CA . VAL A 1 239 ? 9.859 1.546 -0.92 1 91.94 239 VAL A CA 1
ATOM 1831 C C . VAL A 1 239 ? 9.203 2.527 -1.891 1 91.94 239 VAL A C 1
ATOM 1833 O O . VAL A 1 239 ? 9.68 3.652 -2.061 1 91.94 239 VAL A O 1
ATOM 1836 N N . GLY A 1 240 ? 8.188 2.043 -2.564 1 93 240 GLY A N 1
ATOM 1837 C CA . GLY A 1 240 ? 7.473 2.904 -3.494 1 93 240 GLY A CA 1
ATOM 1838 C C . GLY A 1 240 ? 6.898 4.148 -2.838 1 93 240 GLY A C 1
ATOM 1839 O O . GLY A 1 240 ? 7.051 5.254 -3.357 1 93 240 GLY A O 1
ATOM 1840 N N . PHE A 1 241 ? 6.34 3.953 -1.727 1 89.44 241 PHE A N 1
ATOM 1841 C CA . PHE A 1 241 ? 5.723 5.074 -1.024 1 89.44 241 PHE A CA 1
ATOM 1842 C C . PHE A 1 241 ? 6.785 6.02 -0.476 1 89.44 241 PHE A C 1
ATOM 1844 O O . PHE A 1 241 ? 6.625 7.238 -0.533 1 89.44 241 PHE A O 1
ATOM 1851 N N . HIS A 1 242 ? 7.766 5.434 0.069 1 86.31 242 HIS A N 1
ATOM 1852 C CA . HIS A 1 242 ? 8.875 6.238 0.561 1 86.31 242 HIS A CA 1
ATOM 1853 C C . HIS A 1 242 ? 9.461 7.109 -0.547 1 86.31 242 HIS A C 1
ATOM 1855 O O . HIS A 1 242 ? 9.742 8.289 -0.332 1 86.31 242 HIS A O 1
ATOM 1861 N N . SER A 1 243 ? 9.625 6.543 -1.677 1 88.12 243 SER A N 1
ATOM 1862 C CA . SER A 1 243 ? 10.148 7.277 -2.826 1 88.12 243 SER A CA 1
ATOM 1863 C C . SER A 1 243 ? 9.188 8.375 -3.266 1 88.12 243 SER A C 1
ATOM 1865 O O . SER A 1 243 ? 9.609 9.469 -3.648 1 88.12 243 SER A O 1
ATOM 1867 N N . LEU A 1 244 ? 7.957 8.102 -3.211 1 88 244 LEU A N 1
ATOM 1868 C CA . LEU A 1 244 ? 6.941 9.078 -3.592 1 88 244 LEU A CA 1
ATOM 1869 C C . LEU A 1 244 ? 6.984 10.297 -2.674 1 88 244 LEU A C 1
ATOM 1871 O O . LEU A 1 244 ? 6.855 11.43 -3.135 1 88 244 LEU A O 1
ATOM 1875 N N . MET A 1 245 ? 7.293 10.109 -1.475 1 76.88 245 MET A N 1
ATOM 1876 C CA . MET A 1 245 ? 7.348 11.172 -0.476 1 76.88 245 MET A CA 1
ATOM 1877 C C . MET A 1 245 ? 8.562 12.07 -0.695 1 76.88 245 MET A C 1
ATOM 1879 O O . MET A 1 245 ? 8.5 13.281 -0.478 1 76.88 245 MET A O 1
ATOM 1883 N N . THR A 1 246 ? 9.555 11.484 -1.08 1 76.56 246 THR A N 1
ATOM 1884 C CA . THR A 1 246 ? 10.781 12.242 -1.27 1 76.56 246 THR A CA 1
ATOM 1885 C C . THR A 1 246 ? 10.664 13.172 -2.479 1 76.56 246 THR A C 1
ATOM 1887 O O . THR A 1 246 ? 11.289 14.234 -2.516 1 76.56 246 THR A O 1
ATOM 1890 N N . ILE A 1 247 ? 9.859 12.742 -3.424 1 78.12 247 ILE A N 1
ATOM 1891 C CA . ILE A 1 247 ? 9.633 13.586 -4.594 1 78.12 247 ILE A CA 1
ATOM 1892 C C . ILE A 1 247 ? 8.805 14.805 -4.199 1 78.12 247 ILE A C 1
ATOM 1894 O O . ILE A 1 247 ? 9.055 15.914 -4.676 1 78.12 247 ILE A O 1
ATOM 1898 N N . THR A 1 248 ? 7.875 14.594 -3.295 1 67.81 248 THR A N 1
ATOM 1899 C CA . THR A 1 248 ? 6.941 15.648 -2.91 1 67.81 248 THR A CA 1
ATOM 1900 C C . THR A 1 248 ? 7.59 16.609 -1.922 1 67.81 248 THR A C 1
ATOM 1902 O O . THR A 1 248 ? 7.391 17.828 -2.012 1 67.81 248 THR A O 1
ATOM 1905 N N . ASP A 1 249 ? 8.406 16.141 -0.867 1 61.47 249 ASP A N 1
ATOM 1906 C CA . ASP A 1 249 ? 8.93 16.891 0.271 1 61.47 249 ASP A CA 1
ATOM 1907 C C . ASP A 1 249 ? 10.07 17.812 -0.153 1 61.47 249 ASP A C 1
ATOM 1909 O O . ASP A 1 249 ? 10.172 18.938 0.319 1 61.47 249 ASP A O 1
ATOM 1913 N N . ASN A 1 250 ? 11.109 17.328 -0.945 1 53.66 250 ASN A N 1
ATOM 1914 C CA . ASN A 1 250 ? 12.32 18.109 -1.188 1 53.66 250 ASN A CA 1
ATOM 1915 C C . ASN A 1 250 ? 11.984 19.5 -1.703 1 53.66 250 ASN A C 1
ATOM 1917 O O . ASN A 1 250 ? 12.719 20.453 -1.447 1 53.66 250 ASN A O 1
ATOM 1921 N N . ARG A 1 251 ? 10.914 19.703 -2.232 1 53.53 251 ARG A N 1
ATOM 1922 C CA . ARG A 1 251 ? 10.641 21.031 -2.783 1 53.53 251 ARG A CA 1
ATOM 1923 C C . ARG A 1 251 ? 9.359 21.609 -2.207 1 53.53 251 ARG A C 1
ATOM 1925 O O . ARG A 1 251 ? 8.992 22.75 -2.514 1 53.53 251 ARG A O 1
ATOM 1932 N N . GLY A 1 252 ? 8.875 20.812 -1.207 1 58.59 252 GLY A N 1
ATOM 1933 C CA . GLY A 1 252 ? 7.609 21.25 -0.64 1 58.59 252 GLY A CA 1
ATOM 1934 C C . GLY A 1 252 ? 6.434 21.078 -1.582 1 58.59 252 GLY A C 1
ATOM 1935 O O . GLY A 1 252 ? 5.277 21.109 -1.154 1 58.59 252 GLY A O 1
ATOM 1936 N N . ARG A 1 253 ? 6.914 21.078 -2.912 1 68.19 253 ARG A N 1
ATOM 1937 C CA . ARG A 1 253 ? 5.859 20.938 -3.914 1 68.19 253 ARG A CA 1
ATOM 1938 C C . ARG A 1 253 ? 6.309 20.031 -5.055 1 68.19 253 ARG A C 1
ATOM 1940 O O . ARG A 1 253 ? 7.438 20.141 -5.535 1 68.19 253 ARG A O 1
ATOM 1947 N N . ILE A 1 254 ? 5.383 19.156 -5.449 1 82.5 254 ILE A N 1
ATOM 1948 C CA . ILE A 1 254 ? 5.617 18.328 -6.629 1 82.5 254 ILE A CA 1
ATOM 1949 C C . ILE A 1 254 ? 5.219 19.109 -7.887 1 82.5 254 ILE A C 1
ATOM 1951 O O . ILE A 1 254 ? 4.199 19.797 -7.902 1 82.5 254 ILE A O 1
ATOM 1955 N N . SER A 1 255 ? 6.156 19.125 -8.875 1 86.56 255 SER A N 1
ATOM 1956 C CA . SER A 1 255 ? 5.82 19.781 -10.141 1 86.56 255 SER A CA 1
ATOM 1957 C C . SER A 1 255 ? 4.754 19 -10.898 1 86.56 255 SER A C 1
ATOM 1959 O O . SER A 1 255 ? 4.609 17.797 -10.719 1 86.56 255 SER A O 1
ATOM 1961 N N . LYS A 1 256 ? 4.023 19.688 -11.688 1 89.06 256 LYS A N 1
ATOM 1962 C CA . LYS A 1 256 ? 2.994 19.047 -12.508 1 89.06 256 LYS A CA 1
ATOM 1963 C C . LYS A 1 256 ? 3.588 17.953 -13.375 1 89.06 256 LYS A C 1
ATOM 1965 O O . LYS A 1 256 ? 2.953 16.906 -13.602 1 89.06 256 LYS A O 1
ATOM 1970 N N . LEU A 1 257 ? 4.738 18.203 -13.789 1 92.94 257 LEU A N 1
ATOM 1971 C CA . LEU A 1 257 ? 5.391 17.234 -14.648 1 92.94 257 LEU A CA 1
ATOM 1972 C C . LEU A 1 257 ? 5.785 15.984 -13.859 1 92.94 257 LEU A C 1
ATOM 1974 O O . LEU A 1 257 ? 5.633 14.859 -14.352 1 92.94 257 LEU A O 1
ATOM 1978 N N . GLU A 1 258 ? 6.258 16.188 -12.695 1 93.56 258 GLU A N 1
ATOM 1979 C CA . GLU A 1 258 ? 6.594 15.047 -11.844 1 93.56 258 GLU A CA 1
ATOM 1980 C C . GLU A 1 258 ? 5.348 14.25 -11.469 1 93.56 258 GLU A C 1
ATOM 1982 O O . GLU A 1 258 ? 5.379 13.016 -11.445 1 93.56 258 GLU A O 1
ATOM 1987 N N . LEU A 1 259 ? 4.332 15.016 -11.195 1 93.94 259 LEU A N 1
ATOM 1988 C CA . LEU A 1 259 ? 3.053 14.375 -10.906 1 93.94 259 LEU A CA 1
ATOM 1989 C C . LEU A 1 259 ? 2.576 13.547 -12.094 1 93.94 259 LEU A C 1
ATOM 1991 O O . LEU A 1 259 ? 2.217 12.383 -11.93 1 93.94 259 LEU A O 1
ATOM 1995 N N . GLY A 1 260 ? 2.604 14.125 -13.203 1 95.25 260 GLY A N 1
ATOM 1996 C CA . GLY A 1 260 ? 2.193 13.438 -14.414 1 95.25 260 GLY A CA 1
ATOM 1997 C C . GLY A 1 260 ? 3.043 12.227 -14.727 1 95.25 260 GLY A C 1
ATOM 1998 O O . GLY A 1 260 ? 2.516 11.172 -15.102 1 95.25 260 GLY A O 1
ATOM 1999 N N . LEU A 1 261 ? 4.32 12.32 -14.555 1 96.06 261 LEU A N 1
ATOM 2000 C CA . LEU A 1 261 ? 5.23 11.227 -14.867 1 96.06 261 LEU A CA 1
ATOM 2001 C C . LEU A 1 261 ? 5.098 10.094 -13.859 1 96.06 261 LEU A C 1
ATOM 2003 O O . LEU A 1 261 ? 5.234 8.922 -14.203 1 96.06 261 LEU A O 1
ATOM 2007 N N . SER A 1 262 ? 4.922 10.492 -12.625 1 95.75 262 SER A N 1
ATOM 2008 C CA . SER A 1 262 ? 4.684 9.445 -11.641 1 95.75 262 SER A CA 1
ATOM 2009 C C . SER A 1 262 ? 3.408 8.672 -11.953 1 95.75 262 SER A C 1
ATOM 2011 O O . SER A 1 262 ? 3.375 7.445 -11.828 1 95.75 262 SER A O 1
ATOM 2013 N N . ILE A 1 263 ? 2.377 9.344 -12.398 1 96.56 263 ILE A N 1
ATOM 2014 C CA . ILE A 1 263 ? 1.129 8.688 -12.773 1 96.56 263 ILE A CA 1
ATOM 2015 C C . ILE A 1 263 ? 1.343 7.852 -14.031 1 96.56 263 ILE A C 1
ATOM 2017 O O . ILE A 1 263 ? 0.847 6.727 -14.125 1 96.56 263 ILE A O 1
ATOM 2021 N N . LEU A 1 264 ? 2.033 8.359 -14.938 1 96.69 264 LEU A N 1
ATOM 2022 C CA . LEU A 1 264 ? 2.367 7.594 -16.141 1 96.69 264 LEU A CA 1
ATOM 2023 C C . LEU A 1 264 ? 3.121 6.32 -15.773 1 96.69 264 LEU A C 1
ATOM 2025 O O . LEU A 1 264 ? 2.865 5.258 -16.344 1 96.69 264 LEU A O 1
ATOM 2029 N N . GLY A 1 265 ? 4.09 6.484 -14.859 1 96.25 265 GLY A N 1
ATOM 2030 C CA . GLY A 1 265 ? 4.797 5.316 -14.359 1 96.25 265 GLY A CA 1
ATOM 2031 C C . GLY A 1 265 ? 3.877 4.281 -13.742 1 96.25 265 GLY A C 1
ATOM 2032 O O . GLY A 1 265 ? 4.113 3.076 -13.875 1 96.25 265 GLY A O 1
ATOM 2033 N N . MET A 1 266 ? 2.797 4.715 -13.148 1 96.19 266 MET A N 1
ATOM 2034 C CA . MET A 1 266 ? 1.844 3.799 -12.531 1 96.19 266 MET A CA 1
ATOM 2035 C C . MET A 1 266 ? 1.012 3.078 -13.586 1 96.19 266 MET A C 1
ATOM 2037 O O . MET A 1 266 ? 0.591 1.938 -13.375 1 96.19 266 MET A O 1
ATOM 2041 N N . VAL A 1 267 ? 0.848 3.645 -14.68 1 94.25 267 VAL A N 1
ATOM 2042 C CA . VAL A 1 267 ? -0.002 3.107 -15.734 1 94.25 267 VAL A CA 1
ATOM 2043 C C . VAL A 1 267 ? 0.746 2.016 -16.5 1 94.25 267 VAL A C 1
ATOM 2045 O O . VAL A 1 267 ? 0.139 1.05 -16.969 1 94.25 267 VAL A O 1
ATOM 2048 N N . LEU A 1 268 ? 2.008 2.053 -16.531 1 91.06 268 LEU A N 1
ATOM 2049 C CA . LEU A 1 268 ? 2.801 1.152 -17.359 1 91.06 268 LEU A CA 1
ATOM 2050 C C . LEU A 1 268 ? 2.645 -0.292 -16.891 1 91.06 268 LEU A C 1
ATOM 2052 O O . LEU A 1 268 ? 2.191 -1.148 -17.656 1 91.06 268 LEU A O 1
ATOM 2056 N N . PRO A 1 269 ? 2.949 -0.577 -15.641 1 89.44 269 PRO A N 1
ATOM 2057 C CA . PRO A 1 269 ? 2.732 -1.962 -15.211 1 89.44 269 PRO A CA 1
ATOM 2058 C C . PRO A 1 269 ? 1.261 -2.365 -15.242 1 89.44 269 PRO A C 1
ATOM 2060 O O . PRO A 1 269 ? 0.944 -3.541 -15.438 1 89.44 269 PRO A O 1
ATOM 2063 N N . LEU A 1 270 ? 0.398 -1.4 -15.07 1 90.12 270 LEU A N 1
ATOM 2064 C CA . LEU A 1 270 ? -1.035 -1.669 -15.125 1 90.12 270 LEU A CA 1
ATOM 2065 C C . LEU A 1 270 ? -1.434 -2.199 -16.5 1 90.12 270 LEU A C 1
ATOM 2067 O O . LEU A 1 270 ? -2.199 -3.16 -16.609 1 90.12 270 LEU A O 1
ATOM 2071 N N . VAL A 1 271 ? -0.914 -1.591 -17.516 1 87.38 271 VAL A N 1
ATOM 2072 C CA . VAL A 1 271 ? -1.201 -2.012 -18.875 1 87.38 271 VAL A CA 1
ATOM 2073 C C . VAL A 1 271 ? -0.682 -3.43 -19.109 1 87.38 271 VAL A C 1
ATOM 2075 O O . VAL A 1 271 ? -1.374 -4.266 -19.688 1 87.38 271 VAL A O 1
ATOM 2078 N N . PHE A 1 272 ? 0.438 -3.68 -18.547 1 79.81 272 PHE A N 1
ATOM 2079 C CA . PHE A 1 272 ? 1.006 -5.016 -18.672 1 79.81 272 PHE A CA 1
ATOM 2080 C C . PHE A 1 272 ? 0.146 -6.039 -17.938 1 79.81 272 PHE A C 1
ATOM 2082 O O . PHE A 1 272 ? -0.061 -7.152 -18.438 1 79.81 272 PHE A O 1
ATOM 2089 N N . SER A 1 273 ? -0.334 -5.629 -16.812 1 79.31 273 SER A N 1
ATOM 2090 C CA . SER A 1 273 ? -1.169 -6.516 -16.016 1 79.31 273 SER A CA 1
ATOM 2091 C C . SER A 1 273 ? -2.484 -6.824 -16.719 1 79.31 273 SER A C 1
ATOM 2093 O O . SER A 1 273 ? -2.969 -7.957 -16.672 1 79.31 273 SER A O 1
ATOM 2095 N N . LEU A 1 274 ? -3.029 -5.906 -17.453 1 78.56 274 LEU A N 1
ATOM 2096 C CA . LEU A 1 274 ? -4.312 -6.066 -18.125 1 78.56 274 LEU A CA 1
ATOM 2097 C C . LEU A 1 274 ? -4.152 -6.859 -19.422 1 78.56 274 LEU A C 1
ATOM 2099 O O . LEU A 1 274 ? -5.078 -7.555 -19.844 1 78.56 274 LEU A O 1
ATOM 2103 N N . LEU A 1 275 ? -2.992 -6.762 -20.016 1 74 275 LEU A N 1
ATOM 2104 C CA . LEU A 1 275 ? -2.738 -7.477 -21.266 1 74 275 LEU A CA 1
ATOM 2105 C C . LEU A 1 275 ? -2.48 -8.953 -21 1 74 275 LEU A C 1
ATOM 2107 O O . LEU A 1 275 ? -2.707 -9.797 -21.875 1 74 275 LEU A O 1
ATOM 2111 N N . ARG A 1 276 ? -1.994 -9.297 -19.844 1 68.75 276 ARG A N 1
ATOM 2112 C CA . ARG A 1 276 ? -1.715 -10.672 -19.469 1 68.75 276 ARG A CA 1
ATOM 2113 C C . ARG A 1 276 ? -3.006 -11.469 -19.312 1 68.75 276 ARG A C 1
ATOM 2115 O O . ARG A 1 276 ? -3.014 -12.695 -19.484 1 68.75 276 ARG A O 1
ATOM 2122 N N . GLU A 1 277 ? -4.125 -10.758 -19 1 61.41 277 GLU A N 1
ATOM 2123 C CA . GLU A 1 277 ? -5.398 -11.453 -18.844 1 61.41 277 GLU A CA 1
ATOM 2124 C C . GLU A 1 277 ? -6.059 -11.719 -20.188 1 61.41 277 GLU A C 1
ATOM 2126 O O . GLU A 1 277 ? -6.691 -12.758 -20.391 1 61.41 277 GLU A O 1
ATOM 2131 N N . MET B 1 1 ? -39.125 -6.164 4.133 1 53.78 1 MET B N 1
ATOM 2132 C CA . MET B 1 1 ? -39.344 -5.121 5.137 1 53.78 1 MET B CA 1
ATOM 2133 C C . MET B 1 1 ? -38.281 -5.227 6.242 1 53.78 1 MET B C 1
ATOM 2135 O O . MET B 1 1 ? -37.688 -4.223 6.633 1 53.78 1 MET B O 1
ATOM 2139 N N . LEU B 1 2 ? -37.969 -6.496 6.621 1 60.06 2 LEU B N 1
ATOM 2140 C CA . LEU B 1 2 ? -37.062 -6.801 7.723 1 60.06 2 LEU B CA 1
ATOM 2141 C C . LEU B 1 2 ? -35.625 -6.457 7.355 1 60.06 2 LEU B C 1
ATOM 2143 O O . LEU B 1 2 ? -34.875 -5.949 8.188 1 60.06 2 LEU B O 1
ATOM 2147 N N . ASN B 1 3 ? -35.438 -6.316 6.055 1 82.56 3 ASN B N 1
ATOM 2148 C CA . ASN B 1 3 ? -34.062 -6.086 5.605 1 82.56 3 ASN B CA 1
ATOM 2149 C C . ASN B 1 3 ? -33.688 -4.613 5.711 1 82.56 3 ASN B C 1
ATOM 2151 O O . ASN B 1 3 ? -32.594 -4.281 6.148 1 82.56 3 ASN B O 1
ATOM 2155 N N . ILE B 1 4 ? -34.781 -3.801 5.535 1 86.44 4 ILE B N 1
ATOM 2156 C CA . ILE B 1 4 ? -34.469 -2.377 5.527 1 86.44 4 ILE B CA 1
ATOM 2157 C C . ILE B 1 4 ? -34.312 -1.875 6.961 1 86.44 4 ILE B C 1
ATOM 2159 O O . ILE B 1 4 ? -33.438 -1.046 7.242 1 86.44 4 ILE B O 1
ATOM 2163 N N . ALA B 1 5 ? -35.156 -2.328 7.859 1 90.25 5 ALA B N 1
ATOM 2164 C CA . ALA B 1 5 ? -35.062 -1.926 9.258 1 90.25 5 ALA B CA 1
ATOM 2165 C C . ALA B 1 5 ? -33.719 -2.354 9.867 1 90.25 5 ALA B C 1
ATOM 2167 O O . ALA B 1 5 ? -33.094 -1.57 10.562 1 90.25 5 ALA B O 1
ATOM 2168 N N . THR B 1 6 ? -33.375 -3.504 9.625 1 90.62 6 THR B N 1
ATOM 2169 C CA . THR B 1 6 ? -32.125 -4.027 10.125 1 90.62 6 THR B CA 1
ATOM 2170 C C . THR B 1 6 ? -30.938 -3.232 9.555 1 90.62 6 THR B C 1
ATOM 2172 O O . THR B 1 6 ? -30 -2.889 10.273 1 90.62 6 THR B O 1
ATOM 2175 N N . LEU B 1 7 ? -31.047 -2.926 8.305 1 92.5 7 LEU B N 1
ATOM 2176 C CA . LEU B 1 7 ? -30 -2.154 7.633 1 92.5 7 LEU B CA 1
ATOM 2177 C C . LEU B 1 7 ? -29.875 -0.769 8.25 1 92.5 7 LEU B C 1
ATOM 2179 O O . LEU B 1 7 ? -28.766 -0.309 8.516 1 92.5 7 LEU B O 1
ATOM 2183 N N . LEU B 1 8 ? -31 -0.163 8.523 1 93.81 8 LEU B N 1
ATOM 2184 C CA . LEU B 1 8 ? -31 1.18 9.094 1 93.81 8 LEU B CA 1
ATOM 2185 C C . LEU B 1 8 ? -30.453 1.164 10.523 1 93.81 8 LEU B C 1
ATOM 2187 O O . LEU B 1 8 ? -29.641 2.02 10.891 1 93.81 8 LEU B O 1
ATOM 2191 N N . VAL B 1 9 ? -30.781 0.21 11.258 1 94.06 9 VAL B N 1
ATOM 2192 C CA . VAL B 1 9 ? -30.328 0.101 12.641 1 94.06 9 VAL B CA 1
ATOM 2193 C C . VAL B 1 9 ? -28.812 -0.139 12.672 1 94.06 9 VAL B C 1
ATOM 2195 O O . VAL B 1 9 ? -28.094 0.549 13.391 1 94.06 9 VAL B O 1
ATOM 2198 N N . PHE B 1 10 ? -28.375 -1.069 11.852 1 93.69 10 PHE B N 1
ATOM 2199 C CA . PHE B 1 10 ? -26.953 -1.412 11.828 1 93.69 10 PHE B CA 1
ATOM 2200 C C . PHE B 1 10 ? -26.125 -0.238 11.328 1 93.69 10 PHE B C 1
ATOM 2202 O O . PHE B 1 10 ? -25.062 0.067 11.898 1 93.69 10 PHE B O 1
ATOM 2209 N N . SER B 1 11 ? -26.578 0.401 10.312 1 93.81 11 SER B N 1
ATOM 2210 C CA . SER B 1 11 ? -25.812 1.515 9.758 1 93.81 11 SER B CA 1
ATOM 2211 C C . SER B 1 11 ? -25.781 2.693 10.727 1 93.81 11 SER B C 1
ATOM 2213 O O . SER B 1 11 ? -24.75 3.354 10.867 1 93.81 11 SER B O 1
ATOM 2215 N N . PHE B 1 12 ? -26.859 2.912 11.398 1 93.94 12 PHE B N 1
ATOM 2216 C CA . PHE B 1 12 ? -26.922 3.998 12.367 1 93.94 12 PHE B CA 1
ATOM 2217 C C . PHE B 1 12 ? -26.031 3.691 13.57 1 93.94 12 PHE B C 1
ATOM 2219 O O . PHE B 1 12 ? -25.344 4.574 14.078 1 93.94 12 PHE B O 1
ATOM 2226 N N . LEU B 1 13 ? -26.062 2.498 14.023 1 94.12 13 LEU B N 1
ATOM 2227 C CA . LEU B 1 13 ? -25.203 2.092 15.133 1 94.12 13 LEU B CA 1
ATOM 2228 C C . LEU B 1 13 ? -23.734 2.26 14.758 1 94.12 13 LEU B C 1
ATOM 2230 O O . LEU B 1 13 ? -22.922 2.695 15.578 1 94.12 13 LEU B O 1
ATOM 2234 N N . MET B 1 14 ? -23.469 1.958 13.539 1 92.69 14 MET B N 1
ATOM 2235 C CA . MET B 1 14 ? -22.109 2.133 13.055 1 92.69 14 MET B CA 1
ATOM 2236 C C . MET B 1 14 ? -21.703 3.605 13.055 1 92.69 14 MET B C 1
ATOM 2238 O O . MET B 1 14 ? -20.594 3.953 13.445 1 92.69 14 MET B O 1
ATOM 2242 N N . GLY B 1 15 ? -22.656 4.395 12.648 1 94.56 15 GLY B N 1
ATOM 2243 C CA . GLY B 1 15 ? -22.406 5.824 12.641 1 94.56 15 GLY B CA 1
ATOM 2244 C C . GLY B 1 15 ? -22.188 6.402 14.023 1 94.56 15 GLY B C 1
ATOM 2245 O O . GLY B 1 15 ? -21.219 7.121 14.258 1 94.56 15 GLY B O 1
ATOM 2246 N N . ILE B 1 16 ? -22.953 5.996 14.953 1 94.75 16 ILE B N 1
ATOM 2247 C CA . ILE B 1 16 ? -22.891 6.52 16.312 1 94.75 16 ILE B CA 1
ATOM 2248 C C . ILE B 1 16 ? -21.625 6.027 17 1 94.75 16 ILE B C 1
ATOM 2250 O O . ILE B 1 16 ? -20.922 6.809 17.656 1 94.75 16 ILE B O 1
ATOM 2254 N N . SER B 1 17 ? -21.344 4.816 16.875 1 93.19 17 SER B N 1
ATOM 2255 C CA . SER B 1 17 ? -20.172 4.242 17.516 1 93.19 17 SER B CA 1
ATOM 2256 C C . SER B 1 17 ? -18.891 4.863 16.953 1 93.19 17 SER B C 1
ATOM 2258 O O . SER B 1 17 ? -17.969 5.172 17.719 1 93.19 17 SER B O 1
ATOM 2260 N N . SER B 1 18 ? -18.859 5.031 15.648 1 94.25 18 SER B N 1
ATOM 2261 C CA . SER B 1 18 ? -17.688 5.641 15.039 1 94.25 18 SER B CA 1
ATOM 2262 C C . SER B 1 18 ? -17.531 7.098 15.461 1 94.25 18 SER B C 1
ATOM 2264 O O . SER B 1 18 ? -16.406 7.559 15.719 1 94.25 18 SER B O 1
ATOM 2266 N N . PHE B 1 19 ? -18.625 7.766 15.578 1 95.38 19 PHE B N 1
ATOM 2267 C CA . PHE B 1 19 ? -18.562 9.156 16.016 1 95.38 19 PHE B CA 1
ATOM 2268 C C . PHE B 1 19 ? -18.078 9.242 17.453 1 95.38 19 PHE B C 1
ATOM 2270 O O . PHE B 1 19 ? -17.188 10.047 17.766 1 95.38 19 PHE B O 1
ATOM 2277 N N . GLY B 1 20 ? -18.625 8.477 18.297 1 95 20 GLY B N 1
ATOM 2278 C CA . GLY B 1 20 ? -18.203 8.445 19.688 1 95 20 GLY B CA 1
ATOM 2279 C C . GLY B 1 20 ? -16.734 8.117 19.875 1 95 20 GLY B C 1
ATOM 2280 O O . GLY B 1 20 ? -16.031 8.812 20.594 1 95 20 GLY B O 1
ATOM 2281 N N . SER B 1 21 ? -16.266 7.133 19.188 1 93.5 21 SER B N 1
ATOM 2282 C CA . SER B 1 21 ? -14.867 6.719 19.281 1 93.5 21 SER B CA 1
ATOM 2283 C C . SER B 1 21 ? -13.938 7.781 18.719 1 93.5 21 SER B C 1
ATOM 2285 O O . SER B 1 21 ? -12.828 7.984 19.219 1 93.5 21 SER B O 1
ATOM 2287 N N . GLY B 1 22 ? -14.383 8.43 17.672 1 94.88 22 GLY B N 1
ATOM 2288 C CA . GLY B 1 22 ? -13.594 9.484 17.047 1 94.88 22 GLY B CA 1
ATOM 2289 C C . GLY B 1 22 ? -13.414 10.695 17.953 1 94.88 22 GLY B C 1
ATOM 2290 O O . GLY B 1 22 ? -12.445 11.445 17.797 1 94.88 22 GLY B O 1
ATOM 2291 N N . LEU B 1 23 ? -14.281 10.883 18.875 1 94.62 23 LEU B N 1
ATOM 2292 C CA . LEU B 1 23 ? -14.227 12.055 19.75 1 94.62 23 LEU B CA 1
ATOM 2293 C C . LEU B 1 23 ? -13.273 11.82 20.922 1 94.62 23 LEU B C 1
ATOM 2295 O O . LEU B 1 23 ? -12.875 12.766 21.594 1 94.62 23 LEU B O 1
ATOM 2299 N N . LEU B 1 24 ? -12.852 10.664 21.094 1 92.94 24 LEU B N 1
ATOM 2300 C CA . LEU B 1 24 ? -12.086 10.289 22.281 1 92.94 24 LEU B CA 1
ATOM 2301 C C . LEU B 1 24 ? -10.789 11.086 22.375 1 92.94 24 LEU B C 1
ATOM 2303 O O . LEU B 1 24 ? -10.469 11.641 23.422 1 92.94 24 LEU B O 1
ATOM 2307 N N . PRO B 1 25 ? -10.039 11.25 21.328 1 93.19 25 PRO B N 1
ATOM 2308 C CA . PRO B 1 25 ? -8.797 12.016 21.422 1 93.19 25 PRO B CA 1
ATOM 2309 C C . PRO B 1 25 ? -9.031 13.492 21.75 1 93.19 25 PRO B C 1
ATOM 2311 O O . PRO B 1 25 ? -8.148 14.141 22.328 1 93.19 25 PRO B O 1
ATOM 2314 N N . LEU B 1 26 ? -10.141 14.008 21.391 1 92.94 26 LEU B N 1
ATOM 2315 C CA . LEU B 1 26 ? -10.461 15.414 21.641 1 92.94 26 LEU B CA 1
ATOM 2316 C C . LEU B 1 26 ? -10.711 15.656 23.125 1 92.94 26 LEU B C 1
ATOM 2318 O O . LEU B 1 26 ? -10.484 16.766 23.625 1 92.94 26 LEU B O 1
ATOM 2322 N N . TYR B 1 27 ? -11.133 14.695 23.766 1 91.81 27 TYR B N 1
ATOM 2323 C CA . TYR B 1 27 ? -11.492 14.852 25.172 1 91.81 27 TYR B CA 1
ATOM 2324 C C . TYR B 1 27 ? -10.289 14.602 26.078 1 91.81 27 TYR B C 1
ATOM 2326 O O . TYR B 1 27 ? -10.352 14.859 27.281 1 91.81 27 TYR B O 1
ATOM 2334 N N . LEU B 1 28 ? -9.18 14.164 25.594 1 89.25 28 LEU B N 1
ATOM 2335 C CA . LEU B 1 28 ? -8.008 13.836 26.406 1 89.25 28 LEU B CA 1
ATOM 2336 C C . LEU B 1 28 ? -7.109 15.055 26.578 1 89.25 28 LEU B C 1
ATOM 2338 O O . LEU B 1 28 ? -6.18 15.039 27.391 1 89.25 28 LEU B O 1
ATOM 2342 N N . ASN B 1 29 ? -7.379 16.219 26.219 1 83.62 29 ASN B N 1
ATOM 2343 C CA . ASN B 1 29 ? -6.57 17.422 26.344 1 83.62 29 ASN B CA 1
ATOM 2344 C C . ASN B 1 29 ? -5.078 17.109 26.219 1 83.62 29 ASN B C 1
ATOM 2346 O O . ASN B 1 29 ? -4.309 17.375 27.141 1 83.62 29 ASN B O 1
ATOM 2350 N N . LEU B 1 30 ? -4.648 16.719 25.078 1 88.25 30 LEU B N 1
ATOM 2351 C CA . LEU B 1 30 ? -3.291 16.234 24.828 1 88.25 30 LEU B CA 1
ATOM 2352 C C . LEU B 1 30 ? -2.361 17.391 24.484 1 88.25 30 LEU B C 1
ATOM 2354 O O . LEU B 1 30 ? -2.77 18.328 23.797 1 88.25 30 LEU B O 1
ATOM 2358 N N . ASN B 1 31 ? -1.146 17.297 24.984 1 90.56 31 ASN B N 1
ATOM 2359 C CA . ASN B 1 31 ? -0.116 18.219 24.547 1 90.56 31 ASN B CA 1
ATOM 2360 C C . ASN B 1 31 ? 0.461 17.812 23.188 1 90.56 31 ASN B C 1
ATOM 2362 O O . ASN B 1 31 ? 0.056 16.797 22.625 1 90.56 31 ASN B O 1
ATOM 2366 N N . GLU B 1 32 ? 1.329 18.5 22.672 1 88.5 32 GLU B N 1
ATOM 2367 C CA . GLU B 1 32 ? 1.852 18.297 21.328 1 88.5 32 GLU B CA 1
ATOM 2368 C C . GLU B 1 32 ? 2.537 16.938 21.203 1 88.5 32 GLU B C 1
ATOM 2370 O O . GLU B 1 32 ? 2.375 16.25 20.203 1 88.5 32 GLU B O 1
ATOM 2375 N N . MET B 1 33 ? 3.217 16.609 22.219 1 89.12 33 MET B N 1
ATOM 2376 C CA . MET B 1 33 ? 3.93 15.328 22.203 1 89.12 33 MET B CA 1
ATOM 2377 C C . MET B 1 33 ? 2.953 14.156 22.172 1 89.12 33 MET B C 1
ATOM 2379 O O . MET B 1 33 ? 3.115 13.227 21.391 1 89.12 33 MET B O 1
ATOM 2383 N N . HIS B 1 34 ? 1.988 14.258 22.984 1 92.75 34 HIS B N 1
ATOM 2384 C CA . HIS B 1 34 ? 1.004 13.188 23.047 1 92.75 34 HIS B CA 1
ATOM 2385 C C . HIS B 1 34 ? 0.168 13.117 21.781 1 92.75 34 HIS B C 1
ATOM 2387 O O . HIS B 1 34 ? -0.225 12.031 21.344 1 92.75 34 HIS B O 1
ATOM 2393 N N . ILE B 1 35 ? -0.027 14.242 21.219 1 92.31 35 ILE B N 1
ATOM 2394 C CA . ILE B 1 35 ? -0.743 14.281 19.953 1 92.31 35 ILE B CA 1
ATOM 2395 C C . ILE B 1 35 ? 0.065 13.555 18.875 1 92.31 35 ILE B C 1
ATOM 2397 O O . ILE B 1 35 ? -0.484 12.758 18.109 1 92.31 35 ILE B O 1
ATOM 2401 N N . SER B 1 36 ? 1.332 13.758 18.906 1 92.06 36 SER B N 1
ATOM 2402 C CA . SER B 1 36 ? 2.213 13.102 17.938 1 92.06 36 SER B CA 1
ATOM 2403 C C . SER B 1 36 ? 2.219 11.594 18.125 1 92.06 36 SER B C 1
ATOM 2405 O O . SER B 1 36 ? 2.191 10.836 17.156 1 92.06 36 SER B O 1
ATOM 2407 N N . LEU B 1 37 ? 2.156 11.234 19.344 1 93.94 37 LEU B N 1
ATOM 2408 C CA . LEU B 1 37 ? 2.203 9.812 19.672 1 93.94 37 LEU B CA 1
ATOM 2409 C C . LEU B 1 37 ? 0.903 9.125 19.281 1 93.94 37 LEU B C 1
ATOM 2411 O O . LEU B 1 37 ? 0.927 8.055 18.672 1 93.94 37 LEU B O 1
ATOM 2415 N N . VAL B 1 38 ? -0.148 9.758 19.562 1 94.38 38 VAL B N 1
ATOM 2416 C CA . VAL B 1 38 ? -1.441 9.18 19.219 1 94.38 38 VAL B CA 1
ATOM 2417 C C . VAL B 1 38 ? -1.628 9.172 17.703 1 94.38 38 VAL B C 1
ATOM 2419 O O . VAL B 1 38 ? -2.211 8.242 17.156 1 94.38 38 VAL B O 1
ATOM 2422 N N . SER B 1 39 ? -1.135 10.148 17.094 1 93.81 39 SER B N 1
ATOM 2423 C CA . SER B 1 39 ? -1.195 10.211 15.633 1 93.81 39 SER B CA 1
ATOM 2424 C C . SER B 1 39 ? -0.379 9.094 14.992 1 93.81 39 SER B C 1
ATOM 2426 O O . SER B 1 39 ? -0.784 8.523 13.977 1 93.81 39 SER B O 1
ATOM 2428 N N . ALA B 1 40 ? 0.769 8.797 15.609 1 95.12 40 ALA B N 1
ATOM 2429 C CA . ALA B 1 40 ? 1.586 7.684 15.125 1 95.12 40 ALA B CA 1
ATOM 2430 C C . ALA B 1 40 ? 0.838 6.359 15.242 1 95.12 40 ALA B C 1
ATOM 2432 O O . ALA B 1 40 ? 0.839 5.555 14.312 1 95.12 40 ALA B O 1
ATOM 2433 N N . LEU B 1 41 ? 0.179 6.195 16.312 1 96 41 LEU B N 1
ATOM 2434 C CA . LEU B 1 41 ? -0.65 5.016 16.531 1 96 41 LEU B CA 1
ATOM 2435 C C . LEU B 1 41 ? -1.767 4.941 15.492 1 96 41 LEU B C 1
ATOM 2437 O O . LEU B 1 41 ? -1.985 3.891 14.891 1 96 41 LEU B O 1
ATOM 2441 N N . GLY B 1 42 ? -2.393 6.051 15.344 1 95.31 42 GLY B N 1
ATOM 2442 C CA . GLY B 1 42 ? -3.465 6.133 14.359 1 95.31 42 GLY B CA 1
ATOM 2443 C C . GLY B 1 42 ? -3.008 5.816 12.953 1 95.31 42 GLY B C 1
ATOM 2444 O O . GLY B 1 42 ? -3.693 5.105 12.211 1 95.31 42 GLY B O 1
ATOM 2445 N N . THR B 1 43 ? -1.886 6.285 12.586 1 95.19 43 THR B N 1
ATOM 2446 C CA . THR B 1 43 ? -1.327 6.043 11.258 1 95.19 43 THR B CA 1
ATOM 2447 C C . THR B 1 43 ? -1.098 4.555 11.031 1 95.19 43 THR B C 1
ATOM 2449 O O . THR B 1 43 ? -1.432 4.023 9.969 1 95.19 43 THR B O 1
ATOM 2452 N N . GLY B 1 44 ? -0.558 3.914 12.031 1 96.12 44 GLY B N 1
ATOM 2453 C CA . GLY B 1 44 ? -0.386 2.473 11.945 1 96.12 44 GLY B CA 1
ATOM 2454 C C . GLY B 1 44 ? -1.695 1.726 11.773 1 96.12 44 GLY B C 1
ATOM 2455 O O . GLY B 1 44 ? -1.782 0.794 10.969 1 96.12 44 GLY B O 1
ATOM 2456 N N . ILE B 1 45 ? -2.627 2.154 12.453 1 95.31 45 ILE B N 1
ATOM 2457 C CA . ILE B 1 45 ? -3.943 1.53 12.398 1 95.31 45 ILE B CA 1
ATOM 2458 C C . ILE B 1 45 ? -4.508 1.64 10.984 1 95.31 45 ILE B C 1
ATOM 2460 O O . ILE B 1 45 ? -5.039 0.667 10.445 1 95.31 45 ILE B O 1
ATOM 2464 N N . ILE B 1 46 ? -4.363 2.746 10.406 1 94.62 46 ILE B N 1
ATOM 2465 C CA . ILE B 1 46 ? -4.906 2.99 9.07 1 94.62 46 ILE B CA 1
ATOM 2466 C C . ILE B 1 46 ? -4.211 2.084 8.055 1 94.62 46 ILE B C 1
ATOM 2468 O O . ILE B 1 46 ? -4.871 1.425 7.25 1 94.62 46 ILE B O 1
ATOM 2472 N N . ILE B 1 47 ? -2.945 2.016 8.125 1 95.69 47 ILE B N 1
ATOM 2473 C CA . ILE B 1 47 ? -2.17 1.217 7.188 1 95.69 47 ILE B CA 1
ATOM 2474 C C . ILE B 1 47 ? -2.555 -0.255 7.316 1 95.69 47 ILE B C 1
ATOM 2476 O O . ILE B 1 47 ? -2.834 -0.921 6.316 1 95.69 47 ILE B O 1
ATOM 2480 N N . SER B 1 48 ? -2.549 -0.716 8.5 1 95.69 48 SER B N 1
ATOM 2481 C CA . SER B 1 48 ? -2.865 -2.119 8.75 1 95.69 48 SER B CA 1
ATOM 2482 C C . SER B 1 48 ? -4.309 -2.434 8.375 1 95.69 48 SER B C 1
ATOM 2484 O O . SER B 1 48 ? -4.598 -3.496 7.82 1 95.69 48 SER B O 1
ATOM 2486 N N . SER B 1 49 ? -5.211 -1.54 8.68 1 93.31 49 SER B N 1
ATOM 2487 C CA . SER B 1 49 ? -6.605 -1.742 8.312 1 93.31 49 SER B CA 1
ATOM 2488 C C . SER B 1 49 ? -6.77 -1.846 6.801 1 93.31 49 SER B C 1
ATOM 2490 O O . SER B 1 49 ? -7.547 -2.668 6.312 1 93.31 49 SER B O 1
ATOM 2492 N N . ALA B 1 50 ? -6.078 -1.044 6.09 1 94.88 50 ALA B N 1
ATOM 2493 C CA . ALA B 1 50 ? -6.137 -1.083 4.633 1 94.88 50 ALA B CA 1
ATOM 2494 C C . ALA B 1 50 ? -5.668 -2.436 4.102 1 94.88 50 ALA B C 1
ATOM 2496 O O . ALA B 1 50 ? -6.34 -3.043 3.262 1 94.88 50 ALA B O 1
ATOM 2497 N N . LEU B 1 51 ? -4.629 -2.961 4.676 1 95.75 51 LEU B N 1
ATOM 2498 C CA . LEU B 1 51 ? -3.975 -4.145 4.129 1 95.75 51 LEU B CA 1
ATOM 2499 C C . LEU B 1 51 ? -4.656 -5.418 4.621 1 95.75 51 LEU B C 1
ATOM 2501 O O . LEU B 1 51 ? -4.816 -6.375 3.863 1 95.75 51 LEU B O 1
ATOM 2505 N N . THR B 1 52 ? -5.105 -5.418 5.879 1 94 52 THR B N 1
ATOM 2506 C CA . THR B 1 52 ? -5.5 -6.695 6.465 1 94 52 THR B CA 1
ATOM 2507 C C . THR B 1 52 ? -7.02 -6.805 6.547 1 94 52 THR B C 1
ATOM 2509 O O . THR B 1 52 ? -7.559 -7.902 6.703 1 94 52 THR B O 1
ATOM 2512 N N . ILE B 1 53 ? -7.664 -5.715 6.492 1 91.75 53 ILE B N 1
ATOM 2513 C CA . ILE B 1 53 ? -9.109 -5.781 6.637 1 91.75 53 ILE B CA 1
ATOM 2514 C C . ILE B 1 53 ? -9.781 -5.391 5.324 1 91.75 53 ILE B C 1
ATOM 2516 O O . ILE B 1 53 ? -10.445 -6.215 4.688 1 91.75 53 ILE B O 1
ATOM 2520 N N . VAL B 1 54 ? -9.516 -4.223 4.852 1 92.81 54 VAL B N 1
ATOM 2521 C CA . VAL B 1 54 ? -10.234 -3.666 3.709 1 92.81 54 VAL B CA 1
ATOM 2522 C C . VAL B 1 54 ? -9.914 -4.473 2.453 1 92.81 54 VAL B C 1
ATOM 2524 O O . VAL B 1 54 ? -10.82 -4.914 1.741 1 92.81 54 VAL B O 1
ATOM 2527 N N . LEU B 1 55 ? -8.672 -4.707 2.166 1 94.56 55 LEU B N 1
ATOM 2528 C CA . LEU B 1 55 ? -8.281 -5.449 0.971 1 94.56 55 LEU B CA 1
ATOM 2529 C C . LEU B 1 55 ? -8.797 -6.887 1.035 1 94.56 55 LEU B C 1
ATOM 2531 O O . LEU B 1 55 ? -9.234 -7.438 0.023 1 94.56 55 LEU B O 1
ATOM 2535 N N . GLU B 1 56 ? -8.711 -7.453 2.186 1 91.12 56 GLU B N 1
ATOM 2536 C CA . GLU B 1 56 ? -9.18 -8.828 2.344 1 91.12 56 GLU B CA 1
ATOM 2537 C C . GLU B 1 56 ? -10.688 -8.93 2.105 1 91.12 56 GLU B C 1
ATOM 2539 O O . GLU B 1 56 ? -11.156 -9.852 1.437 1 91.12 56 GLU B O 1
ATOM 2544 N N . GLU B 1 57 ? -11.422 -8.039 2.652 1 89.94 57 GLU B N 1
ATOM 2545 C CA . GLU B 1 57 ? -12.867 -8.023 2.441 1 89.94 57 GLU B CA 1
ATOM 2546 C C . GLU B 1 57 ? -13.211 -7.801 0.969 1 89.94 57 GLU B C 1
ATOM 2548 O O . GLU B 1 57 ? -14.117 -8.438 0.435 1 89.94 57 GLU B O 1
ATOM 2553 N N . GLY B 1 58 ? -12.508 -6.863 0.406 1 92.88 58 GLY B N 1
ATOM 2554 C CA . GLY B 1 58 ? -12.719 -6.637 -1.015 1 92.88 58 GLY B CA 1
ATOM 2555 C C . GLY B 1 58 ? -12.445 -7.863 -1.862 1 92.88 58 GLY B C 1
ATOM 2556 O O . GLY B 1 58 ? -13.219 -8.18 -2.768 1 92.88 58 GLY B O 1
ATOM 2557 N N . LEU B 1 59 ? -11.398 -8.508 -1.539 1 92.31 59 LEU B N 1
ATOM 2558 C CA . LEU B 1 59 ? -11.016 -9.719 -2.254 1 92.31 59 LEU B CA 1
ATOM 2559 C C . LEU B 1 59 ? -12.055 -10.812 -2.066 1 92.31 59 LEU B C 1
ATOM 2561 O O . LEU B 1 59 ? -12.477 -11.445 -3.035 1 92.31 59 LEU B O 1
ATOM 2565 N N . SER B 1 60 ? -12.445 -11.062 -0.884 1 88.88 60 SER B N 1
ATOM 2566 C CA . SER B 1 60 ? -13.422 -12.094 -0.575 1 88.88 60 SER B CA 1
ATOM 2567 C C . SER B 1 60 ? -14.758 -11.812 -1.256 1 88.88 60 SER B C 1
ATOM 2569 O O . SER B 1 60 ? -15.406 -12.727 -1.776 1 88.88 60 SER B O 1
ATOM 2571 N N . THR B 1 61 ? -15.164 -10.539 -1.232 1 90.19 61 THR B N 1
ATOM 2572 C CA . THR B 1 61 ? -16.422 -10.148 -1.856 1 90.19 61 THR B CA 1
ATOM 2573 C C . THR B 1 61 ? -16.359 -10.32 -3.371 1 90.19 61 THR B C 1
ATOM 2575 O O . THR B 1 61 ? -17.297 -10.797 -3.992 1 90.19 61 THR B O 1
ATOM 2578 N N . LEU B 1 62 ? -15.25 -9.961 -3.902 1 90.19 62 LEU B N 1
ATOM 2579 C CA . LEU B 1 62 ? -15.062 -10.133 -5.34 1 90.19 62 LEU B CA 1
ATOM 2580 C C . LEU B 1 62 ? -15.07 -11.617 -5.711 1 90.19 62 LEU B C 1
ATOM 2582 O O . LEU B 1 62 ? -15.672 -12 -6.715 1 90.19 62 LEU B O 1
ATOM 2586 N N . GLN B 1 63 ? -14.414 -12.375 -4.918 1 87.5 63 GLN B N 1
ATOM 2587 C CA . GLN B 1 63 ? -14.367 -13.812 -5.156 1 87.5 63 GLN B CA 1
ATOM 2588 C C . GLN B 1 63 ? -15.758 -14.43 -5.09 1 87.5 63 GLN B C 1
ATOM 2590 O O . GLN B 1 63 ? -16.094 -15.32 -5.871 1 87.5 63 GLN B O 1
ATOM 2595 N N . SER B 1 64 ? -16.516 -14.016 -4.168 1 84.69 64 SER B N 1
ATOM 2596 C CA . SER B 1 64 ? -17.859 -14.555 -3.982 1 84.69 64 SER B CA 1
ATOM 2597 C C . SER B 1 64 ? -18.75 -14.234 -5.176 1 84.69 64 SER B C 1
ATOM 2599 O O . SER B 1 64 ? -19.766 -14.906 -5.402 1 84.69 64 SER B O 1
ATOM 2601 N N . SER B 1 65 ? -18.375 -13.148 -5.883 1 88.06 65 SER B N 1
ATOM 2602 C CA . SER B 1 65 ? -19.141 -12.781 -7.062 1 88.06 65 SER B CA 1
ATOM 2603 C C . SER B 1 65 ? -18.781 -13.648 -8.258 1 88.06 65 SER B C 1
ATOM 2605 O O . SER B 1 65 ? -19.438 -13.602 -9.305 1 88.06 65 SER B O 1
ATOM 2607 N N . GLY B 1 66 ? -17.766 -14.484 -8.148 1 85.56 66 GLY B N 1
ATOM 2608 C CA . GLY B 1 66 ? -17.328 -15.344 -9.234 1 85.56 66 GLY B CA 1
ATOM 2609 C C . GLY B 1 66 ? -16.438 -14.633 -10.242 1 85.56 66 GLY B C 1
ATOM 2610 O O . GLY B 1 66 ? -16.156 -15.164 -11.32 1 85.56 66 GLY B O 1
ATOM 2611 N N . SER B 1 67 ? -16.031 -13.484 -9.875 1 81.75 67 SER B N 1
ATOM 2612 C CA . SER B 1 67 ? -15.227 -12.695 -10.805 1 81.75 67 SER B CA 1
ATOM 2613 C C . SER B 1 67 ? -13.758 -13.078 -10.727 1 81.75 67 SER B C 1
ATOM 2615 O O . SER B 1 67 ? -13.312 -13.68 -9.742 1 81.75 67 SER B O 1
ATOM 2617 N N . ASP B 1 68 ? -13.125 -12.766 -11.82 1 80.31 68 ASP B N 1
ATOM 2618 C CA . ASP B 1 68 ? -11.68 -12.953 -11.883 1 80.31 68 ASP B CA 1
ATOM 2619 C C . ASP B 1 68 ? -10.953 -11.977 -10.953 1 80.31 68 ASP B C 1
ATOM 2621 O O . ASP B 1 68 ? -11.375 -10.828 -10.805 1 80.31 68 ASP B O 1
ATOM 2625 N N . LEU B 1 69 ? -9.953 -12.508 -10.359 1 83.12 69 LEU B N 1
ATOM 2626 C CA . LEU B 1 69 ? -9.227 -11.719 -9.375 1 83.12 69 LEU B CA 1
ATOM 2627 C C . LEU B 1 69 ? -8.148 -10.875 -10.039 1 83.12 69 LEU B C 1
ATOM 2629 O O . LEU B 1 69 ? -7.383 -10.188 -9.359 1 83.12 69 LEU B O 1
ATOM 2633 N N . SER B 1 70 ? -8.172 -10.828 -11.352 1 82.5 70 SER B N 1
ATOM 2634 C CA . SER B 1 70 ? -7.156 -10.094 -12.102 1 82.5 70 SER B CA 1
ATOM 2635 C C . SER B 1 70 ? -7.316 -8.586 -11.914 1 82.5 70 SER B C 1
ATOM 2637 O O . SER B 1 70 ? -6.359 -7.832 -12.086 1 82.5 70 SER B O 1
ATOM 2639 N N . MET B 1 71 ? -8.5 -8.211 -11.492 1 88.25 71 MET B N 1
ATOM 2640 C CA . MET B 1 71 ? -8.766 -6.777 -11.375 1 88.25 71 MET B CA 1
ATOM 2641 C C . MET B 1 71 ? -8.5 -6.289 -9.953 1 88.25 71 MET B C 1
ATOM 2643 O O . MET B 1 71 ? -8.602 -5.094 -9.672 1 88.25 71 MET B O 1
ATOM 2647 N N . PHE B 1 72 ? -8.078 -7.152 -9.148 1 92.06 72 PHE B N 1
ATOM 2648 C CA . PHE B 1 72 ? -7.82 -6.84 -7.746 1 92.06 72 PHE B CA 1
ATOM 2649 C C . PHE B 1 72 ? -6.812 -5.703 -7.625 1 92.06 72 PHE B C 1
ATOM 2651 O O . PHE B 1 72 ? -7.094 -4.68 -6.996 1 92.06 72 PHE B O 1
ATOM 2658 N N . GLY B 1 73 ? -5.707 -5.812 -8.266 1 93.75 73 GLY B N 1
ATOM 2659 C CA . GLY B 1 73 ? -4.633 -4.832 -8.219 1 93.75 73 GLY B CA 1
ATOM 2660 C C . GLY B 1 73 ? -5.012 -3.508 -8.852 1 93.75 73 GLY B C 1
ATOM 2661 O O . GLY B 1 73 ? -4.844 -2.449 -8.242 1 93.75 73 GLY B O 1
ATOM 2662 N N . PRO B 1 74 ? -5.605 -3.543 -10 1 95 74 PRO B N 1
ATOM 2663 C CA . PRO B 1 74 ? -6.008 -2.318 -10.695 1 95 74 PRO B CA 1
ATOM 2664 C C . PRO B 1 74 ? -6.992 -1.477 -9.891 1 95 74 PRO B C 1
ATOM 2666 O O . PRO B 1 74 ? -6.887 -0.248 -9.859 1 95 74 PRO B O 1
ATOM 2669 N N . TYR B 1 75 ? -7.926 -2.1 -9.258 1 96.69 75 TYR B N 1
ATOM 2670 C CA . TYR B 1 75 ? -8.891 -1.355 -8.461 1 96.69 75 TYR B CA 1
ATOM 2671 C C . TYR B 1 75 ? -8.203 -0.611 -7.324 1 96.69 75 TYR B C 1
ATOM 2673 O O . TYR B 1 75 ? -8.508 0.554 -7.059 1 96.69 75 TYR B O 1
ATOM 2681 N N . ILE B 1 76 ? -7.273 -1.287 -6.66 1 97.44 76 ILE B N 1
ATOM 2682 C CA . ILE B 1 76 ? -6.523 -0.662 -5.578 1 97.44 76 ILE B CA 1
ATOM 2683 C C . ILE B 1 76 ? -5.715 0.515 -6.121 1 97.44 76 ILE B C 1
ATOM 2685 O O . ILE B 1 76 ? -5.723 1.603 -5.539 1 97.44 76 ILE B O 1
ATOM 2689 N N . LEU B 1 77 ? -5.082 0.287 -7.254 1 97.56 77 LEU B N 1
ATOM 2690 C CA . LEU B 1 77 ? -4.238 1.312 -7.863 1 97.56 77 LEU B CA 1
ATOM 2691 C C . LEU B 1 77 ? -5.066 2.533 -8.258 1 97.56 77 LEU B C 1
ATOM 2693 O O . LEU B 1 77 ? -4.629 3.67 -8.07 1 97.56 77 LEU B O 1
ATOM 2697 N N . PHE B 1 78 ? -6.211 2.312 -8.766 1 97.38 78 PHE B N 1
ATOM 2698 C CA . PHE B 1 78 ? -7.07 3.42 -9.164 1 97.38 78 PHE B CA 1
ATOM 2699 C C . PHE B 1 78 ? -7.453 4.273 -7.961 1 97.38 78 PHE B C 1
ATOM 2701 O O . PHE B 1 78 ? -7.473 5.504 -8.047 1 97.38 78 PHE B O 1
ATOM 2708 N N . GLY B 1 79 ? -7.82 3.609 -6.895 1 97.38 79 GLY B N 1
ATOM 2709 C CA . GLY B 1 79 ? -8.086 4.355 -5.676 1 97.38 79 GLY B CA 1
ATOM 2710 C C . GLY B 1 79 ? -6.895 5.16 -5.191 1 97.38 79 GLY B C 1
ATOM 2711 O O . GLY B 1 79 ? -7.043 6.32 -4.797 1 97.38 79 GLY B O 1
ATOM 2712 N N . PHE B 1 80 ? -5.758 4.547 -5.285 1 96.56 80 PHE B N 1
ATOM 2713 C CA . PHE B 1 80 ? -4.52 5.207 -4.891 1 96.56 80 PHE B CA 1
ATOM 2714 C C . PHE B 1 80 ? -4.254 6.43 -5.758 1 96.56 80 PHE B C 1
ATOM 2716 O O . PHE B 1 80 ? -3.969 7.516 -5.242 1 96.56 80 PHE B O 1
ATOM 2723 N N . ILE B 1 81 ? -4.383 6.289 -7.039 1 96.62 81 ILE B N 1
ATOM 2724 C CA . ILE B 1 81 ? -4.129 7.363 -7.992 1 96.62 81 ILE B CA 1
ATOM 2725 C C . ILE B 1 81 ? -5.129 8.492 -7.773 1 96.62 81 ILE B C 1
ATOM 2727 O O . ILE B 1 81 ? -4.762 9.672 -7.82 1 96.62 81 ILE B O 1
ATOM 2731 N N . ALA B 1 82 ? -6.34 8.141 -7.543 1 95.81 82 ALA B N 1
ATOM 2732 C CA . ALA B 1 82 ? -7.375 9.148 -7.324 1 95.81 82 ALA B CA 1
ATOM 2733 C C . ALA B 1 82 ? -7.027 10.039 -6.141 1 95.81 82 ALA B C 1
ATOM 2735 O O . ALA B 1 82 ? -7.105 11.273 -6.238 1 95.81 82 ALA B O 1
ATOM 2736 N N . MET B 1 83 ? -6.629 9.453 -5.051 1 94 83 MET B N 1
ATOM 2737 C CA . MET B 1 83 ? -6.281 10.234 -3.869 1 94 83 MET B CA 1
ATOM 2738 C C . MET B 1 83 ? -4.988 11.016 -4.094 1 94 83 MET B C 1
ATOM 2740 O O . MET B 1 83 ? -4.852 12.148 -3.629 1 94 83 MET B O 1
ATOM 2744 N N . TYR B 1 84 ? -4.105 10.367 -4.812 1 92.81 84 TYR B N 1
ATOM 2745 C CA . TYR B 1 84 ? -2.844 11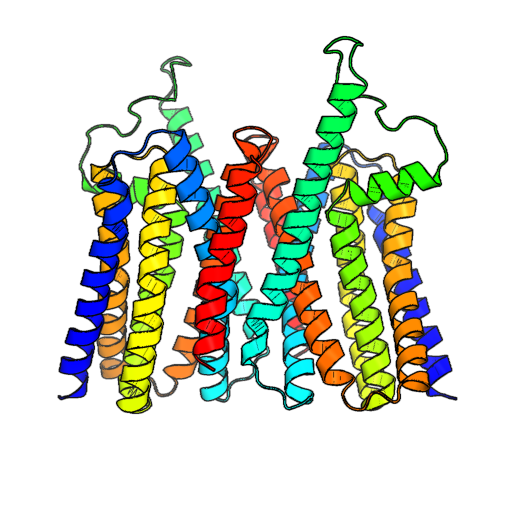.016 -5.148 1 92.81 84 TYR B CA 1
ATOM 2746 C C . TYR B 1 84 ? -3.082 12.281 -5.965 1 92.81 84 TYR B C 1
ATOM 2748 O O . TYR B 1 84 ? -2.506 13.328 -5.676 1 92.81 84 TYR B O 1
ATOM 2756 N N . LEU B 1 85 ? -3.908 12.164 -6.891 1 92.12 85 LEU B N 1
ATOM 2757 C CA . LEU B 1 85 ? -4.273 13.289 -7.738 1 92.12 85 LEU B CA 1
ATOM 2758 C C . LEU B 1 85 ? -5.016 14.352 -6.938 1 92.12 85 LEU B C 1
ATOM 2760 O O . LEU B 1 85 ? -4.699 15.539 -7.027 1 92.12 85 LEU B O 1
ATOM 2764 N N . PHE B 1 86 ? -5.906 13.914 -6.18 1 89.31 86 PHE B N 1
ATOM 2765 C CA . PHE B 1 86 ? -6.703 14.836 -5.375 1 89.31 86 PHE B CA 1
ATOM 2766 C C . PHE B 1 86 ? -5.812 15.633 -4.43 1 89.31 86 PHE B C 1
ATOM 2768 O O . PHE B 1 86 ? -5.957 16.859 -4.312 1 89.31 86 PHE B O 1
ATOM 2775 N N . ASP B 1 87 ? -4.961 14.984 -3.754 1 86.88 87 ASP B N 1
ATOM 2776 C CA . ASP B 1 87 ? -4.082 15.602 -2.768 1 86.88 87 ASP B CA 1
ATOM 2777 C C . ASP B 1 87 ? -3.154 16.625 -3.422 1 86.88 87 ASP B C 1
ATOM 2779 O O . ASP B 1 87 ? -2.959 17.719 -2.893 1 86.88 87 ASP B O 1
ATOM 2783 N N . ASN B 1 88 ? -2.623 16.344 -4.566 1 85.06 88 ASN B N 1
ATOM 2784 C CA . ASN B 1 88 ? -1.624 17.203 -5.188 1 85.06 88 ASN B CA 1
ATOM 2785 C C . ASN B 1 88 ? -2.273 18.297 -6.035 1 85.06 88 ASN B C 1
ATOM 2787 O O . ASN B 1 88 ? -1.706 19.375 -6.203 1 85.06 88 ASN B O 1
ATOM 2791 N N . LEU B 1 89 ? -3.379 17.984 -6.578 1 81.31 89 LEU B N 1
ATOM 2792 C CA . LEU B 1 89 ? -4.082 19.016 -7.328 1 81.31 89 LEU B CA 1
ATOM 2793 C C . LEU B 1 89 ? -4.672 20.062 -6.387 1 81.31 89 LEU B C 1
ATOM 2795 O O . LEU B 1 89 ? -4.742 21.25 -6.73 1 81.31 89 LEU B O 1
ATOM 2799 N N . GLY B 1 90 ? -5.148 19.609 -5.262 1 72.69 90 GLY B N 1
ATOM 2800 C CA . GLY B 1 90 ? -5.625 20.547 -4.262 1 72.69 90 GLY B CA 1
ATOM 2801 C C . GLY B 1 90 ? -4.551 21.5 -3.777 1 72.69 90 GLY B C 1
ATOM 2802 O O . GLY B 1 90 ? -4.801 22.703 -3.621 1 72.69 90 GLY B O 1
ATOM 2803 N N . LYS B 1 91 ? -3.398 20.953 -3.594 1 70.5 91 LYS B N 1
ATOM 2804 C CA . LYS B 1 91 ? -2.273 21.781 -3.178 1 70.5 91 LYS B CA 1
ATOM 2805 C C . LYS B 1 91 ? -1.938 22.828 -4.246 1 70.5 91 LYS B C 1
ATOM 2807 O O . LYS B 1 91 ? -1.628 23.969 -3.924 1 70.5 91 LYS B O 1
ATOM 2812 N N . ALA B 1 92 ? -2.004 22.391 -5.43 1 62.97 92 ALA B N 1
ATOM 2813 C CA . ALA B 1 92 ? -1.704 23.281 -6.543 1 62.97 92 ALA B CA 1
ATOM 2814 C C . ALA B 1 92 ? -2.711 24.438 -6.609 1 62.97 92 ALA B C 1
ATOM 2816 O O . ALA B 1 92 ? -2.34 25.578 -6.879 1 62.97 92 ALA B O 1
ATOM 2817 N N . PHE B 1 93 ? -3.895 24.047 -6.336 1 59.97 93 PHE B N 1
ATOM 2818 C CA . PHE B 1 93 ? -4.945 25.047 -6.383 1 59.97 93 PHE B CA 1
ATOM 2819 C C . PHE B 1 93 ? -4.836 26.016 -5.203 1 59.97 93 PHE B C 1
ATOM 2821 O O . PHE B 1 93 ? -5.102 27.203 -5.336 1 59.97 93 PHE B O 1
ATOM 2828 N N . ARG B 1 94 ? -4.434 25.453 -4.098 1 57.91 94 ARG B N 1
ATOM 2829 C CA . ARG B 1 94 ? -4.258 26.266 -2.904 1 57.91 94 ARG B CA 1
ATOM 2830 C C . ARG B 1 94 ? -3.119 27.266 -3.092 1 57.91 94 ARG B C 1
ATOM 2832 O O . ARG B 1 94 ? -3.232 28.422 -2.691 1 57.91 94 ARG B O 1
ATOM 2839 N N . TYR B 1 95 ? -2.119 26.797 -3.678 1 53.44 95 TYR B N 1
ATOM 2840 C CA . TYR B 1 95 ? -0.972 27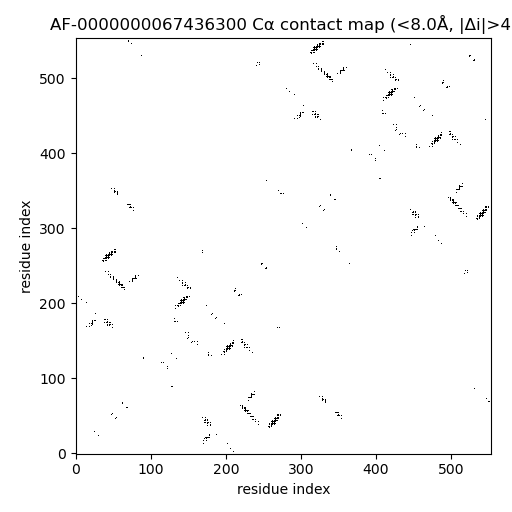.672 -3.906 1 53.44 95 TYR B CA 1
ATOM 2841 C C . TYR B 1 95 ? -1.306 28.75 -4.922 1 53.44 95 TYR B C 1
ATOM 2843 O O . TYR B 1 95 ? -0.838 29.891 -4.805 1 53.44 95 TYR B O 1
ATOM 2851 N N . GLN B 1 96 ? -2.062 28.359 -5.852 1 50.19 96 GLN B N 1
ATOM 2852 C CA . GLN B 1 96 ? -2.445 29.359 -6.848 1 50.19 96 GLN B CA 1
ATOM 2853 C C . GLN B 1 96 ? -3.336 30.438 -6.234 1 50.19 96 GLN B C 1
ATOM 2855 O O . GLN B 1 96 ? -3.189 31.609 -6.551 1 50.19 96 GLN B O 1
ATOM 2860 N N . ASN B 1 97 ? -4.23 30.016 -5.41 1 47.22 97 ASN B N 1
ATOM 2861 C CA . ASN B 1 97 ? -5.125 31 -4.809 1 47.22 97 ASN B CA 1
ATOM 2862 C C . ASN B 1 97 ? -4.402 31.844 -3.771 1 47.22 97 ASN B C 1
ATOM 2864 O O . ASN B 1 97 ? -4.723 33.031 -3.592 1 47.22 97 ASN B O 1
ATOM 2868 N N . LEU B 1 98 ? -3.408 31.297 -3.074 1 46.16 98 LEU B N 1
ATOM 2869 C CA . LEU B 1 98 ? -2.59 32.125 -2.182 1 46.16 98 LEU B CA 1
ATOM 2870 C C . LEU B 1 98 ? -1.762 33.125 -2.973 1 46.16 98 LEU B C 1
ATOM 2872 O O . LEU B 1 98 ? -1.567 34.25 -2.529 1 46.16 98 LEU B O 1
ATOM 2876 N N . SER B 1 99 ? -1.228 32.656 -4.074 1 44.5 99 SER B N 1
ATOM 2877 C CA . SER B 1 99 ? -0.48 33.625 -4.859 1 44.5 99 SER B CA 1
ATOM 2878 C C . SER B 1 99 ? -1.385 34.781 -5.348 1 44.5 99 SER B C 1
ATOM 2880 O O . SER B 1 99 ? -0.943 35.906 -5.488 1 44.5 99 SER B O 1
ATOM 2882 N N . LEU B 1 100 ? -2.553 34.5 -5.633 1 38.66 100 LEU B N 1
ATOM 2883 C CA . LEU B 1 100 ? -3.4 35.594 -6.109 1 38.66 100 LEU B CA 1
ATOM 2884 C C . LEU B 1 100 ? -3.76 36.531 -4.965 1 38.66 100 LEU B C 1
ATOM 2886 O O . LEU B 1 100 ? -3.926 37.719 -5.18 1 38.66 100 LEU B O 1
ATOM 2890 N N . ASP B 1 101 ? -3.947 36 -3.816 1 35.47 101 ASP B N 1
ATOM 2891 C CA . ASP B 1 101 ? -4.332 36.906 -2.742 1 35.47 101 ASP B CA 1
ATOM 2892 C C . ASP B 1 101 ? -3.109 37.594 -2.148 1 35.47 101 ASP B C 1
ATOM 2894 O O . ASP B 1 101 ? -3.242 38.438 -1.271 1 35.47 101 ASP B O 1
ATOM 2898 N N . THR B 1 102 ? -1.826 36.938 -2.119 1 36.66 102 THR B N 1
ATOM 2899 C CA . THR B 1 102 ? -0.736 37.562 -1.383 1 36.66 102 THR B CA 1
ATOM 2900 C C . THR B 1 102 ? -0.191 38.781 -2.146 1 36.66 102 THR B C 1
ATOM 2902 O O . THR B 1 102 ? 0.667 38.625 -3.018 1 36.66 102 THR B O 1
ATOM 2905 N N . GLY B 1 103 ? -0.623 39.688 -2.768 1 32.06 103 GLY B N 1
ATOM 2906 C CA . GLY B 1 103 ? -0.005 41 -2.502 1 32.06 103 GLY B CA 1
ATOM 2907 C C . GLY B 1 103 ? 0.397 41.156 -1.05 1 32.06 103 GLY B C 1
ATOM 2908 O O . GLY B 1 103 ? 0.918 42.219 -0.669 1 32.06 103 GLY B O 1
ATOM 2909 N N . ILE B 1 104 ? -0.361 40.781 0.054 1 31.27 104 ILE B N 1
ATOM 2910 C CA . ILE B 1 104 ? 0.037 41 1.438 1 31.27 104 ILE B CA 1
ATOM 2911 C C . ILE B 1 104 ? 1.21 40.094 1.799 1 31.27 104 ILE B C 1
ATOM 2913 O O . ILE B 1 104 ? 1.252 38.938 1.388 1 31.27 104 ILE B O 1
ATOM 2917 N N . GLN B 1 105 ? 2.438 40.5 2.502 1 31.28 105 GLN B N 1
ATOM 2918 C CA . GLN B 1 105 ? 3.74 40.188 3.07 1 31.28 105 GLN B CA 1
ATOM 2919 C C . GLN B 1 105 ? 3.734 38.781 3.68 1 31.28 105 GLN B C 1
ATOM 2921 O O . GLN B 1 105 ? 2.68 38.281 4.059 1 31.28 105 GLN B O 1
ATOM 2926 N N . ASP B 1 106 ? 4.992 38 3.867 1 32.5 106 ASP B N 1
ATOM 2927 C CA . ASP B 1 106 ? 5.59 36.781 4.367 1 32.5 106 ASP B CA 1
ATOM 2928 C C . ASP B 1 106 ? 4.961 36.344 5.695 1 32.5 106 ASP B C 1
ATOM 2930 O O . ASP B 1 106 ? 5.621 35.75 6.535 1 32.5 106 ASP B O 1
ATOM 2934 N N . ARG B 1 107 ? 3.988 37.125 6.27 1 30.7 107 ARG B N 1
ATOM 2935 C CA . ARG B 1 107 ? 3.783 36.938 7.699 1 30.7 107 ARG B CA 1
ATOM 2936 C C . ARG B 1 107 ? 3.59 35.438 8.031 1 30.7 107 ARG B C 1
ATOM 2938 O O . ARG B 1 107 ? 3.328 34.625 7.145 1 30.7 107 ARG B O 1
ATOM 2945 N N . ASP B 1 108 ? 3.613 35.031 9.445 1 31.2 108 ASP B N 1
ATOM 2946 C CA . ASP B 1 108 ? 3.617 33.844 10.281 1 31.2 108 ASP B CA 1
ATOM 2947 C C . ASP B 1 108 ? 2.586 32.812 9.797 1 31.2 108 ASP B C 1
ATOM 2949 O O . ASP B 1 108 ? 1.383 33.031 9.977 1 31.2 108 ASP B O 1
ATOM 2953 N N . VAL B 1 109 ? 2.635 32.312 8.68 1 33.75 109 VAL B N 1
ATOM 2954 C CA . VAL B 1 109 ? 1.853 31.328 7.941 1 33.75 109 VAL B CA 1
ATOM 2955 C C . VAL B 1 109 ? 1.304 30.281 8.898 1 33.75 109 VAL B C 1
ATOM 2957 O O . VAL B 1 109 ? 0.824 29.219 8.469 1 33.75 109 VAL B O 1
ATOM 2960 N N . ASN B 1 110 ? 1.826 30.109 10.102 1 32.19 110 ASN B N 1
ATOM 2961 C CA . ASN B 1 110 ? 1.246 29.281 11.156 1 32.19 110 ASN B CA 1
ATOM 2962 C C . ASN B 1 110 ? -0.252 29.531 11.305 1 32.19 110 ASN B C 1
ATOM 2964 O O . ASN B 1 110 ? -0.931 28.828 12.062 1 32.19 110 ASN B O 1
ATOM 2968 N N . GLU B 1 111 ? -0.709 30.906 11.359 1 32.69 111 GLU B N 1
ATOM 2969 C CA . GLU B 1 111 ? -1.937 31.391 11.984 1 32.69 111 GLU B CA 1
ATOM 2970 C C . GLU B 1 111 ? -3.17 30.875 11.242 1 32.69 111 GLU B C 1
ATOM 2972 O O . GLU B 1 111 ? -3.057 30.297 10.164 1 32.69 111 GLU B O 1
ATOM 2977 N N . HIS B 1 112 ? -4.379 31.828 11.172 1 34.5 112 HIS B N 1
ATOM 2978 C CA . HIS B 1 112 ? -5.832 31.797 11.078 1 34.5 112 HIS B CA 1
ATOM 2979 C C . HIS B 1 112 ? -6.289 31.578 9.641 1 34.5 112 HIS B C 1
ATOM 2981 O O . HIS B 1 112 ? -6.668 32.531 8.953 1 34.5 112 HIS B O 1
ATOM 2987 N N . ILE B 1 113 ? -5.504 30.938 8.867 1 39.41 113 ILE B N 1
ATOM 2988 C CA . ILE B 1 113 ? -5.91 30.859 7.465 1 39.41 113 ILE B CA 1
ATOM 2989 C C . ILE B 1 113 ? -7.398 30.531 7.379 1 39.41 113 ILE B C 1
ATOM 2991 O O . ILE B 1 113 ? -7.918 30.25 6.297 1 39.41 113 ILE B O 1
ATOM 2995 N N . TYR B 1 114 ? -7.871 29.797 8.336 1 38.72 114 TYR B N 1
ATOM 2996 C CA . TYR B 1 114 ? -9.289 29.531 8.133 1 38.72 114 TYR B CA 1
ATOM 2997 C C . TYR B 1 114 ? -10.102 30.812 8.188 1 38.72 114 TYR B C 1
ATOM 2999 O O . TYR B 1 114 ? -10.234 31.422 9.25 1 38.72 114 TYR B O 1
ATOM 3007 N N . PRO B 1 115 ? -10.031 31.688 7.164 1 37.75 115 PRO B N 1
ATOM 3008 C CA . PRO B 1 115 ? -10.953 32.812 7.289 1 37.75 115 PRO B CA 1
ATOM 3009 C C . PRO B 1 115 ? -12.32 32.406 7.832 1 37.75 115 PRO B C 1
ATOM 3011 O O . PRO B 1 115 ? -12.727 31.25 7.691 1 37.75 115 PRO B O 1
ATOM 3014 N N . GLU B 1 116 ? -12.977 33.25 8.75 1 36.75 116 GLU B N 1
ATOM 3015 C CA . GLU B 1 116 ? -14.32 33.25 9.32 1 36.75 116 GLU B CA 1
ATOM 3016 C C . GLU B 1 116 ? -15.375 33.031 8.234 1 36.75 116 GLU B C 1
ATOM 3018 O O . GLU B 1 116 ? -16.562 33.25 8.469 1 36.75 116 GLU B O 1
ATOM 3023 N N . SER B 1 117 ? -15.125 33.062 6.941 1 39.38 117 SER B N 1
ATOM 3024 C CA . SER B 1 117 ? -16.328 33.062 6.113 1 39.38 117 SER B CA 1
ATOM 3025 C C . SER B 1 117 ? -17.203 31.859 6.426 1 39.38 117 SER B C 1
ATOM 3027 O O . SER B 1 117 ? -16.781 30.953 7.156 1 39.38 117 SER B O 1
ATOM 3029 N N . SER B 1 118 ? -18.328 31.453 5.547 1 45.12 118 SER B N 1
ATOM 3030 C CA . SER B 1 118 ? -19.422 30.547 5.852 1 45.12 118 SER B CA 1
ATOM 3031 C C . SER B 1 118 ? -18.891 29.156 6.199 1 45.12 118 SER B C 1
ATOM 3033 O O . SER B 1 118 ? -17.906 28.688 5.602 1 45.12 118 SER B O 1
ATOM 3035 N N . GLN B 1 119 ? -19.234 28.656 7.449 1 49.41 119 GLN B N 1
ATOM 3036 C CA . GLN B 1 119 ? -18.891 27.453 8.18 1 49.41 119 GLN B CA 1
ATOM 3037 C C . GLN B 1 119 ? -18.703 26.266 7.23 1 49.41 119 GLN B C 1
ATOM 3039 O O . GLN B 1 119 ? -17.75 25.5 7.367 1 49.41 119 GLN B O 1
ATOM 3044 N N . TRP B 1 120 ? -19.625 26.219 6.297 1 48.25 120 TRP B N 1
ATOM 3045 C CA . TRP B 1 120 ? -19.656 25.062 5.406 1 48.25 120 TRP B CA 1
ATOM 3046 C C . TRP B 1 120 ? -18.547 25.156 4.359 1 48.25 120 TRP B C 1
ATOM 3048 O O . TRP B 1 120 ? -17.922 24.156 4.02 1 48.25 120 TRP B O 1
ATOM 3058 N N . SER B 1 121 ? -18.391 26.312 3.73 1 52 121 SER B N 1
ATOM 3059 C CA . SER B 1 121 ? -17.328 26.516 2.746 1 52 121 SER B CA 1
ATOM 3060 C C . SER B 1 121 ? -15.953 26.203 3.33 1 52 121 SER B C 1
ATOM 3062 O O . SER B 1 121 ? -15.109 25.609 2.658 1 52 121 SER B O 1
ATOM 3064 N N . ASN B 1 122 ? -15.953 26.422 4.602 1 62.75 122 ASN B N 1
ATOM 3065 C CA . ASN B 1 122 ? -14.703 26.172 5.305 1 62.75 122 ASN B CA 1
ATOM 3066 C C . ASN B 1 122 ? -14.461 24.672 5.516 1 62.75 122 ASN B C 1
ATOM 3068 O O . ASN B 1 122 ? -13.336 24.203 5.367 1 62.75 122 ASN B O 1
ATOM 3072 N N . LEU B 1 123 ? -15.727 24.031 5.613 1 63.19 123 LEU B N 1
ATOM 3073 C CA . LEU B 1 123 ? -15.602 22.594 5.801 1 63.19 123 LEU B CA 1
ATOM 3074 C C . LEU B 1 123 ? -15.164 21.906 4.512 1 63.19 123 LEU B C 1
ATOM 3076 O O . LEU B 1 123 ? -14.281 21.047 4.523 1 63.19 123 LEU B O 1
ATOM 3080 N N . PHE B 1 124 ? -15.859 22.266 3.436 1 65.62 124 PHE B N 1
ATOM 3081 C CA . PHE B 1 124 ? -15.555 21.656 2.148 1 65.62 124 PHE B CA 1
ATOM 3082 C C . PHE B 1 124 ? -14.109 21.906 1.753 1 65.62 124 PHE B C 1
ATOM 3084 O O . PHE B 1 124 ? -13.391 20.984 1.354 1 65.62 124 PHE B O 1
ATOM 3091 N N . THR B 1 125 ? -13.742 23.062 1.973 1 65.12 125 THR B N 1
ATOM 3092 C CA . THR B 1 125 ? -12.367 23.406 1.646 1 65.12 125 THR B CA 1
ATOM 3093 C C . THR B 1 125 ? -11.391 22.703 2.576 1 65.12 125 THR B C 1
ATOM 3095 O O . THR B 1 125 ? -10.32 22.266 2.146 1 65.12 125 THR B O 1
ATOM 3098 N N . SER B 1 126 ? -11.891 22.594 3.789 1 69.31 126 SER B N 1
ATOM 3099 C CA . SER B 1 126 ? -11.031 21.938 4.77 1 69.31 126 SER B CA 1
ATOM 3100 C C . SER B 1 126 ? -10.906 20.438 4.48 1 69.31 126 SER B C 1
ATOM 3102 O O . SER B 1 126 ? -9.812 19.875 4.574 1 69.31 126 SER B O 1
ATOM 3104 N N . VAL B 1 127 ? -12.008 19.906 4.082 1 67.94 127 VAL B N 1
ATOM 3105 C CA . VAL B 1 127 ? -12 18.484 3.752 1 67.94 127 VAL B CA 1
ATOM 3106 C C . VAL B 1 127 ? -11.148 18.234 2.506 1 67.94 127 VAL B C 1
ATOM 3108 O O . VAL B 1 127 ? -10.391 17.266 2.441 1 67.94 127 VAL B O 1
ATOM 3111 N N . LEU B 1 128 ? -11.312 19.156 1.673 1 61.09 128 LEU B N 1
ATOM 3112 C CA . LEU B 1 128 ? -10.539 19.047 0.444 1 61.09 128 LEU B CA 1
ATOM 3113 C C . LEU B 1 128 ? -9.055 19.266 0.723 1 61.09 128 LEU B C 1
ATOM 3115 O O . LEU B 1 128 ? -8.195 18.75 0.001 1 61.09 128 LEU B O 1
ATOM 3119 N N . ARG B 1 129 ? -8.875 19.891 1.776 1 64.19 129 ARG B N 1
ATOM 3120 C CA . ARG B 1 129 ? -7.492 20.203 2.113 1 64.19 129 ARG B CA 1
ATOM 3121 C C . ARG B 1 129 ? -6.844 19.047 2.883 1 64.19 129 ARG B C 1
ATOM 3123 O O . ARG B 1 129 ? -5.617 18.922 2.898 1 64.19 129 ARG B O 1
ATOM 3130 N N . THR B 1 130 ? -7.777 18.281 3.352 1 77.19 130 THR B N 1
ATOM 3131 C CA . THR B 1 130 ? -7.227 17.156 4.102 1 77.19 130 THR B CA 1
ATOM 3132 C C . THR B 1 130 ? -7.512 15.836 3.393 1 77.19 130 THR B C 1
ATOM 3134 O O . THR B 1 130 ? -8.633 15.32 3.455 1 77.19 130 THR B O 1
ATOM 3137 N N . SER B 1 131 ? -6.555 15.359 2.723 1 82.81 131 SER B N 1
ATOM 3138 C CA . SER B 1 131 ? -6.676 14.086 2.021 1 82.81 131 SER B CA 1
ATOM 3139 C C . SER B 1 131 ? -7.047 12.961 2.98 1 82.81 131 SER B C 1
ATOM 3141 O O . SER B 1 131 ? -7.672 11.977 2.58 1 82.81 131 SER B O 1
ATOM 3143 N N . THR B 1 132 ? -6.812 13.172 4.234 1 88.62 132 THR B N 1
ATOM 3144 C CA . THR B 1 132 ? -7.074 12.141 5.234 1 88.62 132 THR B CA 1
ATOM 3145 C C . THR B 1 132 ? -8.57 11.93 5.414 1 88.62 132 THR B C 1
ATOM 3147 O O . THR B 1 132 ? -9.055 10.797 5.34 1 88.62 132 THR B O 1
ATOM 3150 N N . THR B 1 133 ? -9.258 12.992 5.512 1 92.88 133 THR B N 1
ATOM 3151 C CA . THR B 1 133 ? -10.703 12.898 5.727 1 92.88 133 THR B CA 1
ATOM 3152 C C . THR B 1 133 ? -11.398 12.328 4.492 1 92.88 133 THR B C 1
ATOM 3154 O O . THR B 1 133 ? -12.25 11.445 4.609 1 92.88 133 THR B O 1
ATOM 3157 N N . LEU B 1 134 ? -11.031 12.805 3.418 1 92.62 134 LEU B N 1
ATOM 3158 C CA . LEU B 1 134 ? -11.656 12.336 2.188 1 92.62 134 LEU B CA 1
ATOM 3159 C C . LEU B 1 134 ? -11.445 10.836 2.004 1 92.62 134 LEU B C 1
ATOM 3161 O O . LEU B 1 134 ? -12.391 10.109 1.696 1 92.62 134 LEU B O 1
ATOM 3165 N N . GLY B 1 135 ? -10.195 10.438 2.141 1 92.56 135 GLY B N 1
ATOM 3166 C CA . GLY B 1 135 ? -9.906 9.023 2.008 1 92.56 135 GLY B CA 1
ATOM 3167 C C . GLY B 1 135 ? -10.703 8.156 2.965 1 92.56 135 GLY B C 1
ATOM 3168 O O . GLY B 1 135 ? -11.219 7.102 2.576 1 92.56 135 GLY B O 1
ATOM 3169 N N . LEU B 1 136 ? -10.82 8.578 4.137 1 94.31 136 LEU B N 1
ATOM 3170 C CA . LEU B 1 136 ? -11.531 7.816 5.152 1 94.31 136 LEU B CA 1
ATOM 3171 C C . LEU B 1 136 ? -13.039 7.859 4.91 1 94.31 136 LEU B C 1
ATOM 3173 O O . LEU B 1 136 ? -13.742 6.891 5.195 1 94.31 136 LEU B O 1
ATOM 3177 N N . CYS B 1 137 ? -13.508 8.984 4.398 1 95.44 137 CYS B N 1
ATOM 3178 C CA . CYS B 1 137 ? -14.93 9.078 4.074 1 95.44 137 CYS B CA 1
ATOM 3179 C C . CYS B 1 137 ? -15.297 8.125 2.943 1 95.44 137 CYS B C 1
ATOM 3181 O O . CYS B 1 137 ? -16.344 7.48 2.982 1 95.44 137 CYS B O 1
ATOM 3183 N N . ILE B 1 138 ? -14.469 8.055 1.972 1 94.81 138 ILE B N 1
ATOM 3184 C CA . ILE B 1 138 ? -14.695 7.113 0.884 1 94.81 138 ILE B CA 1
ATOM 3185 C C . ILE B 1 138 ? -14.742 5.688 1.438 1 94.81 138 ILE B C 1
ATOM 3187 O O . ILE B 1 138 ? -15.633 4.91 1.097 1 94.81 138 ILE B O 1
ATOM 3191 N N . HIS B 1 139 ? -13.867 5.398 2.256 1 93.62 139 HIS B N 1
ATOM 3192 C CA . HIS B 1 139 ? -13.828 4.082 2.883 1 93.62 139 HIS B CA 1
ATOM 3193 C C . HIS B 1 139 ? -15.094 3.812 3.684 1 93.62 139 HIS B C 1
ATOM 3195 O O . HIS B 1 139 ? -15.711 2.754 3.541 1 93.62 139 HIS B O 1
ATOM 3201 N N . SER B 1 140 ? -15.438 4.793 4.469 1 96.25 140 SER B N 1
ATOM 3202 C CA . SER B 1 140 ? -16.641 4.645 5.289 1 96.25 140 SER B CA 1
ATOM 3203 C C . SER B 1 140 ? -17.875 4.457 4.426 1 96.25 140 SER B C 1
ATOM 3205 O O . SER B 1 140 ? -18.766 3.678 4.766 1 96.25 140 SER B O 1
ATOM 3207 N N . LEU B 1 141 ? -17.953 5.125 3.357 1 96.88 141 LEU B N 1
ATOM 3208 C CA . LEU B 1 141 ? -19.047 4.969 2.41 1 96.88 141 LEU B CA 1
ATOM 3209 C C . LEU B 1 141 ? -19.109 3.545 1.868 1 96.88 141 LEU B C 1
ATOM 3211 O O . LEU B 1 141 ? -20.172 2.941 1.798 1 96.88 141 LEU B O 1
ATOM 3215 N N . THR B 1 142 ? -18 3.043 1.534 1 96.31 142 THR B N 1
ATOM 3216 C CA . THR B 1 142 ? -17.922 1.701 0.966 1 96.31 142 THR B CA 1
ATOM 3217 C C . THR B 1 142 ? -18.281 0.649 2.012 1 96.31 142 THR B C 1
ATOM 3219 O O . THR B 1 142 ? -18.844 -0.392 1.685 1 96.31 142 THR B O 1
ATOM 3222 N N . ASP B 1 143 ? -17.922 0.875 3.24 1 95.19 143 ASP B N 1
ATOM 3223 C CA . ASP B 1 143 ? -18.359 -0.007 4.316 1 95.19 143 ASP B CA 1
ATOM 3224 C C . ASP B 1 143 ? -19.875 -0.126 4.344 1 95.19 143 ASP B C 1
ATOM 3226 O O . ASP B 1 143 ? -20.422 -1.22 4.527 1 95.19 143 ASP B O 1
ATOM 3230 N N . GLY B 1 144 ? -20.531 1.005 4.211 1 95.94 144 GLY B N 1
ATOM 3231 C CA . GLY B 1 144 ? -21.984 0.995 4.133 1 95.94 144 GLY B CA 1
ATOM 3232 C C . GLY B 1 144 ? -22.516 0.194 2.959 1 95.94 144 GLY B C 1
ATOM 3233 O O . GLY B 1 144 ? -23.5 -0.532 3.092 1 95.94 144 GLY B O 1
ATOM 3234 N N . ILE B 1 145 ? -21.875 0.34 1.873 1 95.5 145 ILE B N 1
ATOM 3235 C CA . ILE B 1 145 ? -22.25 -0.406 0.674 1 95.5 145 ILE B CA 1
ATOM 3236 C C . ILE B 1 145 ? -22.094 -1.904 0.935 1 95.5 145 ILE B C 1
ATOM 3238 O O . ILE B 1 145 ? -22.984 -2.689 0.595 1 95.5 145 ILE B O 1
ATOM 3242 N N . ALA B 1 146 ? -21 -2.289 1.536 1 93.5 146 ALA B N 1
ATOM 3243 C CA . ALA B 1 146 ? -20.734 -3.695 1.831 1 93.5 146 ALA B CA 1
ATOM 3244 C C . ALA B 1 146 ? -21.781 -4.266 2.773 1 93.5 146 ALA B C 1
ATOM 3246 O O . ALA B 1 146 ? -22.266 -5.387 2.578 1 93.5 146 ALA B O 1
ATOM 3247 N N . LEU B 1 147 ? -22.141 -3.514 3.762 1 93.38 147 LEU B N 1
ATOM 3248 C CA . LEU B 1 147 ? -23.156 -3.939 4.703 1 93.38 147 LEU B CA 1
ATOM 3249 C C . LEU B 1 147 ? -24.5 -4.152 3.998 1 93.38 147 LEU B C 1
ATOM 3251 O O . LEU B 1 147 ? -25.125 -5.203 4.145 1 93.38 147 LEU B O 1
ATOM 3255 N N . ALA B 1 148 ? -24.891 -3.182 3.225 1 93.75 148 ALA B N 1
ATOM 3256 C CA . ALA B 1 148 ? -26.156 -3.275 2.494 1 93.75 148 ALA B CA 1
ATOM 3257 C C . ALA B 1 148 ? -26.125 -4.438 1.507 1 93.75 148 ALA B C 1
ATOM 3259 O O . ALA B 1 148 ? -27.094 -5.195 1.409 1 93.75 148 ALA B O 1
ATOM 3260 N N . SER B 1 149 ? -25.062 -4.547 0.791 1 92.19 149 SER B N 1
ATOM 3261 C CA . SER B 1 149 ? -24.906 -5.621 -0.182 1 92.19 149 SER B CA 1
ATOM 3262 C C . SER B 1 149 ? -25.031 -6.988 0.484 1 92.19 149 SER B C 1
ATOM 3264 O O . SER B 1 149 ? -25.688 -7.891 -0.05 1 92.19 149 SER B O 1
ATOM 3266 N N . SER B 1 150 ? -24.422 -7.133 1.635 1 89.88 150 SER B N 1
ATOM 3267 C CA . SER B 1 150 ? -24.438 -8.414 2.334 1 89.88 150 SER B CA 1
ATOM 3268 C C . SER B 1 150 ? -25.844 -8.75 2.824 1 89.88 150 SER B C 1
ATOM 3270 O O . SER B 1 150 ? -26.281 -9.898 2.738 1 89.88 150 SER B O 1
ATOM 3272 N N . ILE B 1 151 ? -26.641 -7.797 3.311 1 89.62 151 ILE B N 1
ATOM 3273 C CA . ILE B 1 151 ? -27.984 -8 3.83 1 89.62 151 ILE B CA 1
ATOM 3274 C C . ILE B 1 151 ? -28.938 -8.297 2.68 1 89.62 151 ILE B C 1
ATOM 3276 O O . ILE B 1 151 ? -29.844 -9.133 2.809 1 89.62 151 ILE B O 1
ATOM 3280 N N . LEU B 1 152 ? -28.688 -7.723 1.562 1 88.31 152 LEU B N 1
ATOM 3281 C CA . LEU B 1 152 ? -29.625 -7.801 0.447 1 88.31 152 LEU B CA 1
ATOM 3282 C C . LEU B 1 152 ? -29.375 -9.055 -0.385 1 88.31 152 LEU B C 1
ATOM 3284 O O . LEU B 1 152 ? -30.297 -9.594 -1 1 88.31 152 LEU B O 1
ATOM 3288 N N . THR B 1 153 ? -28.125 -9.531 -0.474 1 82.69 153 THR B N 1
ATOM 3289 C CA . THR B 1 153 ? -27.812 -10.555 -1.468 1 82.69 153 THR B CA 1
ATOM 3290 C C . THR B 1 153 ? -27.422 -11.859 -0.792 1 82.69 153 THR B C 1
ATOM 3292 O O . THR B 1 153 ? -27.484 -12.93 -1.409 1 82.69 153 THR B O 1
ATOM 3295 N N . ARG B 1 154 ? -26.938 -11.781 0.272 1 78.56 154 ARG B N 1
ATOM 3296 C CA . ARG B 1 154 ? -26.516 -13.023 0.919 1 78.56 154 ARG B CA 1
ATOM 3297 C C . ARG B 1 154 ? -27.562 -13.492 1.928 1 78.56 154 ARG B C 1
ATOM 3299 O O . ARG B 1 154 ? -28.672 -13.867 1.55 1 78.56 154 ARG B O 1
ATOM 3306 N N . ASN B 1 155 ? -27.359 -13.438 3.213 1 81.44 155 ASN B N 1
ATOM 3307 C CA . ASN B 1 155 ? -28.328 -13.734 4.258 1 81.44 155 ASN B CA 1
ATOM 3308 C C . ASN B 1 155 ? -28.078 -12.898 5.512 1 81.44 155 ASN B C 1
ATOM 3310 O O . ASN B 1 155 ? -27.031 -12.242 5.625 1 81.44 155 ASN B O 1
ATOM 3314 N N . MET B 1 156 ? -29 -12.891 6.238 1 84.5 156 MET B N 1
ATOM 3315 C CA . MET B 1 156 ? -28.984 -12.055 7.438 1 84.5 156 MET B CA 1
ATOM 3316 C C . MET B 1 156 ? -27.828 -12.43 8.352 1 84.5 156 MET B C 1
ATOM 3318 O O . MET B 1 156 ? -27.234 -11.562 8.992 1 84.5 156 MET B O 1
ATOM 3322 N N . ARG B 1 157 ? -27.531 -13.695 8.359 1 85.69 157 ARG B N 1
ATOM 3323 C CA . ARG B 1 157 ? -26.422 -14.141 9.195 1 85.69 157 ARG B CA 1
ATOM 3324 C C . ARG B 1 157 ? -25.109 -13.516 8.742 1 85.69 157 ARG B C 1
ATOM 3326 O O . ARG B 1 157 ? -24.328 -13.008 9.562 1 85.69 157 ARG B O 1
ATOM 3333 N N . ILE B 1 158 ? -24.859 -13.445 7.43 1 81.75 158 ILE B N 1
ATOM 3334 C CA . ILE B 1 158 ? -23.656 -12.852 6.875 1 81.75 158 ILE B CA 1
ATOM 3335 C C . ILE B 1 158 ? -23.656 -11.344 7.09 1 81.75 158 ILE B C 1
ATOM 3337 O O . ILE B 1 158 ? -22.625 -10.742 7.395 1 81.75 158 ILE B O 1
ATOM 3341 N N . GLY B 1 159 ? -24.828 -10.789 6.965 1 86.12 159 GLY B N 1
ATOM 3342 C CA . GLY B 1 159 ? -24.984 -9.359 7.219 1 86.12 159 GLY B CA 1
ATOM 3343 C C . GLY B 1 159 ? -24.594 -8.969 8.633 1 86.12 159 GLY B C 1
ATOM 3344 O O . GLY B 1 159 ? -23.906 -7.957 8.828 1 86.12 159 GLY B O 1
ATOM 3345 N N . VAL B 1 160 ? -24.984 -9.766 9.57 1 88.19 160 VAL B N 1
ATOM 3346 C CA . VAL B 1 160 ? -24.672 -9.508 10.969 1 88.19 160 VAL B CA 1
ATOM 3347 C C . VAL B 1 160 ? -23.172 -9.656 11.203 1 88.19 160 VAL B C 1
ATOM 3349 O O . VAL B 1 160 ? -22.562 -8.852 11.914 1 88.19 160 VAL B O 1
ATOM 3352 N N . ILE B 1 161 ? -22.641 -10.617 10.57 1 84.12 161 ILE B N 1
ATOM 3353 C CA . ILE B 1 161 ? -21.203 -10.844 10.695 1 84.12 161 ILE B CA 1
ATOM 3354 C C . ILE B 1 161 ? -20.438 -9.648 10.125 1 84.12 161 ILE B C 1
ATOM 3356 O O . ILE B 1 161 ? -19.516 -9.141 10.766 1 84.12 161 ILE B O 1
ATOM 3360 N N . ILE B 1 162 ? -20.891 -9.227 8.984 1 84.44 162 ILE B N 1
ATOM 3361 C CA . ILE B 1 162 ? -20.234 -8.094 8.336 1 84.44 162 ILE B CA 1
ATOM 3362 C C . ILE B 1 162 ? -20.406 -6.84 9.195 1 84.44 162 ILE B C 1
ATOM 3364 O O . ILE B 1 162 ? -19.484 -6.031 9.32 1 84.44 162 ILE B O 1
ATOM 3368 N N . PHE B 1 163 ? -21.516 -6.664 9.781 1 88.88 163 PHE B N 1
ATOM 3369 C CA . PHE B 1 163 ? -21.766 -5.531 10.664 1 88.88 163 PHE B CA 1
ATOM 3370 C C . PHE B 1 163 ? -20.734 -5.488 11.781 1 88.88 163 PHE B C 1
ATOM 3372 O O . PHE B 1 163 ? -20.109 -4.453 12.023 1 88.88 163 PHE B O 1
ATOM 3379 N N . PHE B 1 164 ? -20.547 -6.543 12.445 1 86.81 164 PHE B N 1
ATOM 3380 C CA . PHE B 1 164 ? -19.625 -6.566 13.57 1 86.81 164 PHE B CA 1
ATOM 3381 C C . PHE B 1 164 ? -18.188 -6.355 13.102 1 86.81 164 PHE B C 1
ATOM 3383 O O . PHE B 1 164 ? -17.422 -5.645 13.75 1 86.81 164 PHE B O 1
ATOM 3390 N N . ILE B 1 165 ? -17.844 -6.953 11.992 1 81.5 165 ILE B N 1
ATOM 3391 C CA . ILE B 1 165 ? -16.5 -6.797 11.438 1 81.5 165 ILE B CA 1
ATOM 3392 C C . ILE B 1 165 ? -16.234 -5.324 11.156 1 81.5 165 ILE B C 1
ATOM 3394 O O . ILE B 1 165 ? -15.203 -4.785 11.57 1 81.5 165 ILE B O 1
ATOM 3398 N N . VAL B 1 166 ? -17.156 -4.707 10.586 1 85.31 166 VAL B N 1
ATOM 3399 C CA . VAL B 1 166 ? -17 -3.314 10.18 1 85.31 166 VAL B CA 1
ATOM 3400 C C . VAL B 1 166 ? -17.047 -2.408 11.406 1 85.31 166 VAL B C 1
ATOM 3402 O O . VAL B 1 166 ? -16.219 -1.496 11.539 1 85.31 166 VAL B O 1
ATOM 3405 N N . ALA B 1 167 ? -17.969 -2.693 12.273 1 86.44 167 ALA B N 1
ATOM 3406 C CA . ALA B 1 167 ? -18.125 -1.876 13.477 1 86.44 167 ALA B CA 1
ATOM 3407 C C . ALA B 1 167 ? -16.859 -1.903 14.32 1 86.44 167 ALA B C 1
ATOM 3409 O O . ALA B 1 167 ? -16.422 -0.871 14.844 1 86.44 167 ALA B O 1
ATOM 3410 N N . ILE B 1 168 ? -16.219 -2.943 14.422 1 84.62 168 ILE B N 1
ATOM 3411 C CA . ILE B 1 168 ? -15.07 -3.119 15.289 1 84.62 168 ILE B CA 1
ATOM 3412 C C . ILE B 1 168 ? -13.867 -2.377 14.711 1 84.62 168 ILE B C 1
ATOM 3414 O O . ILE B 1 168 ? -13.125 -1.718 15.438 1 84.62 168 ILE B O 1
ATOM 3418 N N . HIS B 1 169 ? -13.688 -2.5 13.484 1 85.56 169 HIS B N 1
ATOM 3419 C CA . HIS B 1 169 ? -12.492 -1.865 12.938 1 85.56 169 HIS B CA 1
ATOM 3420 C C . HIS B 1 169 ? -12.719 -0.377 12.703 1 85.56 169 HIS B C 1
ATOM 3422 O O . HIS B 1 169 ? -11.758 0.39 12.578 1 85.56 169 HIS B O 1
ATOM 3428 N N . LYS B 1 170 ? -13.953 0.065 12.664 1 90.62 170 LYS B N 1
ATOM 3429 C CA . LYS B 1 170 ? -14.273 1.476 12.469 1 90.62 170 LYS B CA 1
ATOM 3430 C C . LYS B 1 170 ? -13.898 2.297 13.703 1 90.62 170 LYS B C 1
ATOM 3432 O O . LYS B 1 170 ? -13.578 3.482 13.586 1 90.62 170 LYS B O 1
ATOM 3437 N N . LEU B 1 171 ? -13.945 1.655 14.805 1 91.44 171 LEU B N 1
ATOM 3438 C CA . LEU B 1 171 ? -13.609 2.357 16.031 1 91.44 171 LEU B CA 1
ATOM 3439 C C . LEU B 1 171 ? -12.18 2.869 16 1 91.44 171 LEU B C 1
ATOM 3441 O O . LEU B 1 171 ? -11.938 4.074 16.125 1 91.44 171 LEU B O 1
ATOM 3445 N N . PRO B 1 172 ? -11.281 2.014 15.695 1 90.12 172 PRO B N 1
ATOM 3446 C CA . PRO B 1 172 ? -9.891 2.482 15.609 1 90.12 172 PRO B CA 1
ATOM 3447 C C . PRO B 1 172 ? -9.672 3.467 14.469 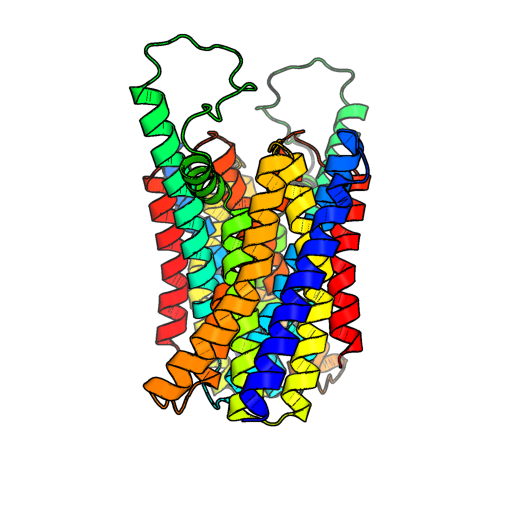1 90.12 172 PRO B C 1
ATOM 3449 O O . PRO B 1 172 ? -8.852 4.383 14.586 1 90.12 172 PRO B O 1
ATOM 3452 N N . SER B 1 173 ? -10.359 3.311 13.406 1 92.5 173 SER B N 1
ATOM 3453 C CA . SER B 1 173 ? -10.211 4.207 12.266 1 92.5 173 SER B CA 1
ATOM 3454 C C . SER B 1 173 ? -10.688 5.617 12.602 1 92.5 173 SER B C 1
ATOM 3456 O O . SER B 1 173 ? -10.062 6.602 12.203 1 92.5 173 SER B O 1
ATOM 3458 N N . ALA B 1 174 ? -11.828 5.691 13.32 1 95.31 174 ALA B N 1
ATOM 3459 C CA . ALA B 1 174 ? -12.328 6.992 13.766 1 95.31 174 ALA B CA 1
ATOM 3460 C C . ALA B 1 174 ? -11.344 7.66 14.727 1 95.31 174 ALA B C 1
ATOM 3462 O O . ALA B 1 174 ? -11.086 8.859 14.617 1 95.31 174 ALA B O 1
ATOM 3463 N N . PHE B 1 175 ? -10.828 6.883 15.594 1 93.69 175 PHE B N 1
ATOM 3464 C CA . PHE B 1 175 ? -9.797 7.348 16.516 1 93.69 175 PHE B CA 1
ATOM 3465 C C . PHE B 1 175 ? -8.586 7.867 15.766 1 93.69 175 PHE B C 1
ATOM 3467 O O . PHE B 1 175 ? -8.055 8.93 16.094 1 93.69 175 PHE B O 1
ATOM 3474 N N . ALA B 1 176 ? -8.195 7.168 14.781 1 94.69 176 ALA B N 1
ATOM 3475 C CA . ALA B 1 176 ? -7.035 7.523 13.969 1 94.69 176 ALA B CA 1
ATOM 3476 C C . ALA B 1 176 ? -7.27 8.828 13.219 1 94.69 176 ALA B C 1
ATOM 3478 O O . ALA B 1 176 ? -6.387 9.688 13.164 1 94.69 176 ALA B O 1
ATOM 3479 N N . LEU B 1 177 ? -8.438 8.977 12.688 1 95.31 177 LEU B N 1
ATOM 3480 C CA . LEU B 1 177 ? -8.773 10.195 11.961 1 95.31 177 LEU B CA 1
ATOM 3481 C C . LEU B 1 177 ? -8.586 11.422 12.852 1 95.31 177 LEU B C 1
ATOM 3483 O O . LEU B 1 177 ? -7.883 12.359 12.477 1 95.31 177 LEU B O 1
ATOM 3487 N N . THR B 1 178 ? -9.109 11.359 13.969 1 95.88 178 THR B N 1
ATOM 3488 C CA . THR B 1 178 ? -9.047 12.484 14.891 1 95.88 178 THR B CA 1
ATOM 3489 C C . THR B 1 178 ? -7.605 12.758 15.312 1 95.88 178 THR B C 1
ATOM 3491 O O . THR B 1 178 ? -7.168 13.906 15.344 1 95.88 178 THR B O 1
ATOM 3494 N N . SER B 1 179 ? -6.887 11.711 15.57 1 94.75 179 SER B N 1
ATOM 3495 C CA . SER B 1 179 ? -5.5 11.852 16 1 94.75 179 SER B CA 1
ATOM 3496 C C . SER B 1 179 ? -4.648 12.516 14.938 1 94.75 179 SER B C 1
ATOM 3498 O O . SER B 1 179 ? -3.828 13.391 15.234 1 94.75 179 SER B O 1
ATOM 3500 N N . ILE B 1 180 ? -4.879 12.164 13.773 1 93.38 180 ILE B N 1
ATOM 3501 C CA . ILE B 1 180 ? -4.09 12.688 12.664 1 93.38 180 ILE B CA 1
ATOM 3502 C C . ILE B 1 180 ? -4.477 14.141 12.398 1 93.38 180 ILE B C 1
ATOM 3504 O O . ILE B 1 180 ? -3.607 14.992 12.164 1 93.38 180 ILE B O 1
ATOM 3508 N N . LEU B 1 181 ? -5.766 14.453 12.484 1 93 181 LEU B N 1
ATOM 3509 C CA . LEU B 1 181 ? -6.227 15.82 12.258 1 93 181 LEU B CA 1
ATOM 3510 C C . LEU B 1 181 ? -5.719 16.75 13.352 1 93 181 LEU B C 1
ATOM 3512 O O . LEU B 1 181 ? -5.395 17.922 13.086 1 93 181 LEU B O 1
ATOM 3516 N N . LEU B 1 182 ? -5.656 16.234 14.578 1 92.69 182 LEU B N 1
ATOM 3517 C CA . LEU B 1 182 ? -5.086 17 15.672 1 92.69 182 LEU B CA 1
ATOM 3518 C C . LEU B 1 182 ? -3.629 17.359 15.391 1 92.69 182 LEU B C 1
ATOM 3520 O O . LEU B 1 182 ? -3.215 18.5 15.586 1 92.69 182 LEU B O 1
ATOM 3524 N N . ARG B 1 183 ? -2.957 16.422 14.93 1 90.56 183 ARG B N 1
ATOM 3525 C CA . ARG B 1 183 ? -1.543 16.625 14.633 1 90.56 183 ARG B CA 1
ATOM 3526 C C . ARG B 1 183 ? -1.363 17.641 13.508 1 90.56 183 ARG B C 1
ATOM 3528 O O . ARG B 1 183 ? -0.381 18.391 13.484 1 90.56 183 ARG B O 1
ATOM 3535 N N . GLU B 1 184 ? -2.271 17.625 12.57 1 85.88 184 GLU B N 1
ATOM 3536 C CA . GLU B 1 184 ? -2.223 18.578 11.461 1 85.88 184 GLU B CA 1
ATOM 3537 C C . GLU B 1 184 ? -2.57 19.984 11.914 1 85.88 184 GLU B C 1
ATOM 3539 O O . GLU B 1 184 ? -2.447 20.938 11.148 1 85.88 184 GLU B O 1
ATOM 3544 N N . GLY B 1 185 ? -3.104 20.141 13.148 1 87.56 185 GLY B N 1
ATOM 3545 C CA . GLY B 1 185 ? -3.33 21.453 13.742 1 87.56 185 GLY B CA 1
ATOM 3546 C C . GLY B 1 185 ? -4.715 22 13.453 1 87.56 185 GLY B C 1
ATOM 3547 O O . GLY B 1 185 ? -4.938 23.203 13.531 1 87.56 185 GLY B O 1
ATOM 3548 N N . LEU B 1 186 ? -5.586 21.172 13.086 1 89 186 LEU B N 1
ATOM 3549 C CA . LEU B 1 186 ? -6.945 21.641 12.836 1 89 186 LEU B CA 1
ATOM 3550 C C . LEU B 1 186 ? -7.637 22.016 14.148 1 89 186 LEU B C 1
ATOM 3552 O O . LEU B 1 186 ? -7.457 21.344 15.164 1 89 186 LEU B O 1
ATOM 3556 N N . PRO B 1 187 ? -8.461 23.062 14.047 1 90.31 187 PRO B N 1
ATOM 3557 C CA . PRO B 1 187 ? -9.227 23.406 15.242 1 90.31 187 PRO B CA 1
ATOM 3558 C C . PRO B 1 187 ? -10.25 22.328 15.609 1 90.31 187 PRO B C 1
ATOM 3560 O O . PRO B 1 187 ? -10.805 21.672 14.727 1 90.31 187 PRO B O 1
ATOM 3563 N N . LYS B 1 188 ? -10.539 22.203 16.906 1 91.31 188 LYS B N 1
ATOM 3564 C CA . LYS B 1 188 ? -11.383 21.141 17.438 1 91.31 188 LYS B CA 1
ATOM 3565 C C . LYS B 1 188 ? -12.773 21.172 16.812 1 91.31 188 LYS B C 1
ATOM 3567 O O . LYS B 1 188 ? -13.352 20.125 16.516 1 91.31 188 LYS B O 1
ATOM 3572 N N . ASP B 1 189 ? -13.328 22.312 16.578 1 91.12 189 ASP B N 1
ATOM 3573 C CA . ASP B 1 189 ? -14.656 22.453 16 1 91.12 189 ASP B CA 1
ATOM 3574 C C . ASP B 1 189 ? -14.719 21.844 14.602 1 91.12 189 ASP B C 1
ATOM 3576 O O . ASP B 1 189 ? -15.719 21.234 14.219 1 91.12 189 ASP B O 1
ATOM 3580 N N . LEU B 1 190 ? -13.648 22.047 13.875 1 91.94 190 LEU B N 1
ATOM 3581 C CA . LEU B 1 190 ? -13.578 21.484 12.531 1 91.94 190 LEU B CA 1
ATOM 3582 C C . LEU B 1 190 ? -13.406 19.969 12.586 1 91.94 190 LEU B C 1
ATOM 3584 O O . LEU B 1 190 ? -13.961 19.25 11.758 1 91.94 190 LEU B O 1
ATOM 3588 N N . ILE B 1 191 ? -12.664 19.531 13.539 1 94.5 191 ILE B N 1
ATOM 3589 C CA . ILE B 1 191 ? -12.438 18.109 13.688 1 94.5 191 ILE B CA 1
ATOM 3590 C C . ILE B 1 191 ? -13.758 17.391 13.977 1 94.5 191 ILE B C 1
ATOM 3592 O O . ILE B 1 191 ? -14.016 16.312 13.453 1 94.5 191 ILE B O 1
ATOM 3596 N N . TYR B 1 192 ? -14.656 18.047 14.734 1 94.62 192 TYR B N 1
ATOM 3597 C CA . TYR B 1 192 ? -15.984 17.5 14.992 1 94.62 192 TYR B CA 1
ATOM 3598 C C . TYR B 1 192 ? -16.734 17.266 13.688 1 94.62 192 TYR B C 1
ATOM 3600 O O . TYR B 1 192 ? -17.391 16.234 13.516 1 94.62 192 TYR B O 1
ATOM 3608 N N . LYS B 1 193 ? -16.609 18.188 12.852 1 94.19 193 LYS B N 1
ATOM 3609 C CA . LYS B 1 193 ? -17.312 18.094 11.578 1 94.19 193 LYS B CA 1
ATOM 3610 C C . LYS B 1 193 ? -16.719 17 10.703 1 94.19 193 LYS B C 1
ATOM 3612 O O . LYS B 1 193 ? -17.453 16.281 10.023 1 94.19 193 LYS B O 1
ATOM 3617 N N . HIS B 1 194 ? -15.422 16.938 10.695 1 94.62 194 HIS B N 1
ATOM 3618 C CA . HIS B 1 194 ? -14.758 15.891 9.93 1 94.62 194 HIS B CA 1
ATOM 3619 C C . HIS B 1 194 ? -15.156 14.5 10.422 1 94.62 194 HIS B C 1
ATOM 3621 O O . HIS B 1 194 ? -15.469 13.617 9.617 1 94.62 194 HIS B O 1
ATOM 3627 N N . VAL B 1 195 ? -15.141 14.359 11.734 1 95.88 195 VAL B N 1
ATOM 3628 C CA . VAL B 1 195 ? -15.508 13.078 12.32 1 95.88 195 VAL B CA 1
ATOM 3629 C C . VAL B 1 195 ? -16.984 12.781 12.047 1 95.88 195 VAL B C 1
ATOM 3631 O O . VAL B 1 195 ? -17.359 11.641 11.789 1 95.88 195 VAL B O 1
ATOM 3634 N N . GLY B 1 196 ? -17.75 13.82 12.102 1 95.88 196 GLY B N 1
ATOM 3635 C CA . GLY B 1 196 ? -19.156 13.68 11.75 1 95.88 196 GLY B CA 1
ATOM 3636 C C . GLY B 1 196 ? -19.375 13.203 10.328 1 95.88 196 GLY B C 1
ATOM 3637 O O . GLY B 1 196 ? -20.188 12.305 10.078 1 95.88 196 GLY B O 1
ATOM 3638 N N . LEU B 1 197 ? -18.703 13.797 9.453 1 95.19 197 LEU B N 1
ATOM 3639 C CA . LEU B 1 197 ? -18.781 13.406 8.047 1 95.19 197 LEU B CA 1
ATOM 3640 C C . LEU B 1 197 ? -18.359 11.953 7.855 1 95.19 197 LEU B C 1
ATOM 3642 O O . LEU B 1 197 ? -19.016 11.203 7.141 1 95.19 197 LEU B O 1
ATOM 3646 N N . PHE B 1 198 ? -17.281 11.617 8.469 1 95.94 198 PHE B N 1
ATOM 3647 C CA . PHE B 1 198 ? -16.781 10.242 8.438 1 95.94 198 PHE B CA 1
ATOM 3648 C C . PHE B 1 198 ? -17.828 9.273 8.961 1 95.94 198 PHE B C 1
ATOM 3650 O O . PHE B 1 198 ? -18.109 8.25 8.336 1 95.94 198 PHE B O 1
ATOM 3657 N N . SER B 1 199 ? -18.422 9.617 10.062 1 96.62 199 SER B N 1
ATOM 3658 C CA . SER B 1 199 ? -19.375 8.75 10.742 1 96.62 199 SER B CA 1
ATOM 3659 C C . SER B 1 199 ? -20.672 8.617 9.945 1 96.62 199 SER B C 1
ATOM 3661 O O . SER B 1 199 ? -21.312 7.566 9.977 1 96.62 199 SER B O 1
ATOM 3663 N N . LEU B 1 200 ? -21.062 9.594 9.227 1 96.94 200 LEU B N 1
ATOM 3664 C CA . LEU B 1 200 ? -22.297 9.602 8.461 1 96.94 200 LEU B CA 1
ATOM 3665 C C . LEU B 1 200 ? -22.109 8.906 7.113 1 96.94 200 LEU B C 1
ATOM 3667 O O . LEU B 1 200 ? -23.094 8.555 6.453 1 96.94 200 LEU B O 1
ATOM 3671 N N . SER B 1 201 ? -20.922 8.758 6.719 1 96.94 201 SER B N 1
ATOM 3672 C CA . SER B 1 201 ? -20.641 8.211 5.398 1 96.94 201 SER B CA 1
ATOM 3673 C C . SER B 1 201 ? -21.125 6.766 5.285 1 96.94 201 SER B C 1
ATOM 3675 O O . SER B 1 201 ? -21.688 6.375 4.258 1 96.94 201 SER B O 1
ATOM 3677 N N . ALA B 1 202 ? -20.922 6.012 6.32 1 96.56 202 ALA B N 1
ATOM 3678 C CA . ALA B 1 202 ? -21.328 4.609 6.266 1 96.56 202 ALA B CA 1
ATOM 3679 C C . ALA B 1 202 ? -22.844 4.484 6.172 1 96.56 202 ALA B C 1
ATOM 3681 O O . ALA B 1 202 ? -23.375 3.797 5.289 1 96.56 202 ALA B O 1
ATOM 3682 N N . PRO B 1 203 ? -23.609 5.156 7.035 1 96.5 203 PRO B N 1
ATOM 3683 C CA . PRO B 1 203 ? -25.078 5.137 6.883 1 96.5 203 PRO B CA 1
ATOM 3684 C C . PRO B 1 203 ? -25.531 5.617 5.508 1 96.5 203 PRO B C 1
ATOM 3686 O O . PRO B 1 203 ? -26.438 5.035 4.914 1 96.5 203 PRO B O 1
ATOM 3689 N N . SER B 1 204 ? -24.938 6.637 5.004 1 97.5 204 SER B N 1
ATOM 3690 C CA . SER B 1 204 ? -25.297 7.156 3.686 1 97.5 204 SER B CA 1
ATOM 3691 C C . SER B 1 204 ? -25.031 6.121 2.596 1 97.5 204 SER B C 1
ATOM 3693 O O . SER B 1 204 ? -25.844 5.938 1.695 1 97.5 204 SER B O 1
ATOM 3695 N N . GLY B 1 205 ? -23.891 5.469 2.668 1 97.25 205 GLY B N 1
ATOM 3696 C CA . GLY B 1 205 ? -23.578 4.418 1.714 1 97.25 205 GLY B CA 1
ATOM 3697 C C . GLY B 1 205 ? -24.562 3.268 1.746 1 97.25 205 GLY B C 1
ATOM 3698 O O . GLY B 1 205 ? -24.953 2.746 0.699 1 97.25 205 GLY B O 1
ATOM 3699 N N . ALA B 1 206 ? -24.906 2.889 2.92 1 96.19 206 ALA B N 1
ATOM 3700 C CA . ALA B 1 206 ? -25.859 1.798 3.08 1 96.19 206 ALA B CA 1
ATOM 3701 C C . ALA B 1 206 ? -27.219 2.158 2.465 1 96.19 206 ALA B C 1
ATOM 3703 O O . ALA B 1 206 ? -27.797 1.37 1.71 1 96.19 206 ALA B O 1
ATOM 3704 N N . ILE B 1 207 ? -27.688 3.312 2.76 1 95.56 207 ILE B N 1
ATOM 3705 C CA . ILE B 1 207 ? -28.984 3.775 2.275 1 95.56 207 ILE B CA 1
ATOM 3706 C C . ILE B 1 207 ? -28.938 3.928 0.757 1 95.56 207 ILE B C 1
ATOM 3708 O O . ILE B 1 207 ? -29.859 3.488 0.058 1 95.56 207 ILE B O 1
ATOM 3712 N N . LEU B 1 208 ? -27.906 4.543 0.281 1 95.31 208 LEU B N 1
ATOM 3713 C CA . LEU B 1 208 ? -27.75 4.727 -1.159 1 95.31 208 LEU B CA 1
ATOM 3714 C C . LEU B 1 208 ? -27.75 3.381 -1.879 1 95.31 208 LEU B C 1
ATOM 3716 O O . LEU B 1 208 ? -28.391 3.234 -2.928 1 95.31 208 LEU B O 1
ATOM 3720 N N . THR B 1 209 ? -27.031 2.479 -1.33 1 94.06 209 THR B N 1
ATOM 3721 C CA . THR B 1 209 ? -26.969 1.15 -1.931 1 94.06 209 THR B CA 1
ATOM 3722 C C . THR B 1 209 ? -28.344 0.497 -1.953 1 94.06 209 THR B C 1
ATOM 3724 O O . THR B 1 209 ? -28.734 -0.128 -2.945 1 94.06 209 THR B O 1
ATOM 3727 N N . TYR B 1 210 ? -29.062 0.588 -0.906 1 92.12 210 TYR B N 1
ATOM 3728 C CA . TYR B 1 210 ? -30.406 0.041 -0.833 1 92.12 210 TYR B CA 1
ATOM 3729 C C . TYR B 1 210 ? -31.312 0.641 -1.913 1 92.12 210 TYR B C 1
ATOM 3731 O O . TYR B 1 210 ? -32 -0.084 -2.619 1 92.12 210 TYR B O 1
ATOM 3739 N N . ILE B 1 211 ? -31.234 1.937 -2.045 1 92.88 211 ILE B N 1
ATOM 3740 C CA . ILE B 1 211 ? -32.062 2.648 -3.02 1 92.88 211 ILE B CA 1
ATOM 3741 C C . ILE B 1 211 ? -31.672 2.215 -4.434 1 92.88 211 ILE B C 1
ATOM 3743 O O . ILE B 1 211 ? -32.531 1.889 -5.246 1 92.88 211 ILE B O 1
ATOM 3747 N N . ILE B 1 212 ? -30.391 2.148 -4.695 1 91.75 212 ILE B N 1
ATOM 3748 C CA . ILE B 1 212 ? -29.891 1.788 -6.016 1 91.75 212 ILE B CA 1
ATOM 3749 C C . ILE B 1 212 ? -30.266 0.343 -6.336 1 91.75 212 ILE B C 1
ATOM 3751 O O . ILE B 1 212 ? -30.688 0.034 -7.457 1 91.75 212 ILE B O 1
ATOM 3755 N N . ALA B 1 213 ? -30.078 -0.498 -5.387 1 88 213 ALA B N 1
ATOM 3756 C CA . ALA B 1 213 ? -30.422 -1.905 -5.574 1 88 213 ALA B CA 1
ATOM 3757 C C . ALA B 1 213 ? -31.906 -2.07 -5.895 1 88 213 ALA B C 1
ATOM 3759 O O . ALA B 1 213 ? -32.281 -2.912 -6.715 1 88 213 ALA B O 1
ATOM 3760 N N . ARG B 1 214 ? -32.719 -1.328 -5.289 1 85.62 214 ARG B N 1
ATOM 3761 C CA . ARG B 1 214 ? -34.156 -1.406 -5.492 1 85.62 214 ARG B CA 1
ATOM 3762 C C . ARG B 1 214 ? -34.562 -0.81 -6.84 1 85.62 214 ARG B C 1
ATOM 3764 O O . ARG B 1 214 ? -35.438 -1.337 -7.52 1 85.62 214 ARG B O 1
ATOM 3771 N N . LEU B 1 215 ? -33.875 0.238 -7.152 1 89.62 215 LEU B N 1
ATOM 3772 C CA . LEU B 1 215 ? -34.25 0.964 -8.367 1 89.62 215 LEU B CA 1
ATOM 3773 C C . LEU B 1 215 ? -33.688 0.283 -9.602 1 89.62 215 LEU B C 1
ATOM 3775 O O . LEU B 1 215 ? -34.344 0.239 -10.648 1 89.62 215 LEU B O 1
ATOM 3779 N N . LEU B 1 216 ? -32.438 -0.182 -9.531 1 85.25 216 LEU B N 1
ATOM 3780 C CA . LEU B 1 216 ? -31.734 -0.651 -10.727 1 85.25 216 LEU B CA 1
ATOM 3781 C C . LEU B 1 216 ? -31.672 -2.174 -10.758 1 85.25 216 LEU B C 1
ATOM 3783 O O . LEU B 1 216 ? -31.234 -2.762 -11.75 1 85.25 216 LEU B O 1
ATOM 3787 N N . ASN B 1 217 ? -32.281 -2.893 -9.898 1 78.38 217 ASN B N 1
ATOM 3788 C CA . ASN B 1 217 ? -32.25 -4.348 -9.82 1 78.38 217 ASN B CA 1
ATOM 3789 C C . ASN B 1 217 ? -30.844 -4.875 -10.141 1 78.38 217 ASN B C 1
ATOM 3791 O O . ASN B 1 217 ? -30.688 -5.77 -10.977 1 78.38 217 ASN B O 1
ATOM 3795 N N . LEU B 1 218 ? -29.906 -4.371 -9.578 1 74.88 218 LEU B N 1
ATOM 3796 C CA . LEU B 1 218 ? -28.516 -4.73 -9.891 1 74.88 218 LEU B CA 1
ATOM 3797 C C . LEU B 1 218 ? -28.234 -6.176 -9.508 1 74.88 218 LEU B C 1
ATOM 3799 O O . LEU B 1 218 ? -28.297 -6.535 -8.328 1 74.88 218 LEU B O 1
ATOM 3803 N N . SER B 1 219 ? -28.125 -7.07 -10.414 1 74.19 219 SER B N 1
ATOM 3804 C CA . SER B 1 219 ? -27.875 -8.492 -10.211 1 74.19 219 SER B CA 1
ATOM 3805 C C . SER B 1 219 ? -26.453 -8.734 -9.711 1 74.19 219 SER B C 1
ATOM 3807 O O . SER B 1 219 ? -26.188 -9.734 -9.047 1 74.19 219 SER B O 1
ATOM 3809 N N . ASP B 1 220 ? -25.547 -7.832 -9.992 1 88.81 220 ASP B N 1
ATOM 3810 C CA . ASP B 1 220 ? -24.156 -8.125 -9.656 1 88.81 220 ASP B CA 1
ATOM 3811 C C . ASP B 1 220 ? -23.641 -7.176 -8.57 1 88.81 220 ASP B C 1
ATOM 3813 O O . ASP B 1 220 ? -22.531 -6.648 -8.672 1 88.81 220 ASP B O 1
ATOM 3817 N N . LEU B 1 221 ? -24.438 -6.969 -7.52 1 90.62 221 LEU B N 1
ATOM 3818 C CA . LEU B 1 221 ? -24.141 -6.059 -6.422 1 90.62 221 LEU B CA 1
ATOM 3819 C C . LEU B 1 221 ? -22.844 -6.473 -5.715 1 90.62 221 LEU B C 1
ATOM 3821 O O . LEU B 1 221 ? -22 -5.629 -5.406 1 90.62 221 LEU B O 1
ATOM 3825 N N . PRO B 1 222 ? -22.609 -7.77 -5.574 1 90.31 222 PRO B N 1
ATOM 3826 C CA . PRO B 1 222 ? -21.359 -8.18 -4.91 1 90.31 222 PRO B CA 1
ATOM 3827 C C . PRO B 1 222 ? -20.125 -7.801 -5.699 1 90.31 222 PRO B C 1
ATOM 3829 O O . PRO B 1 222 ? -19.094 -7.453 -5.109 1 90.31 222 PRO B O 1
ATOM 3832 N N . TYR B 1 223 ? -20.188 -7.82 -7 1 92.94 223 TYR B N 1
ATOM 3833 C CA . TYR B 1 223 ? -19.047 -7.441 -7.82 1 92.94 223 TYR B CA 1
ATOM 3834 C C . TYR B 1 223 ? -18.688 -5.977 -7.613 1 92.94 223 TYR B C 1
ATOM 3836 O O . TYR B 1 223 ? -17.531 -5.648 -7.34 1 92.94 223 TYR B O 1
ATOM 3844 N N . TYR B 1 224 ? -19.688 -5.137 -7.68 1 93.94 224 TYR B N 1
ATOM 3845 C CA . TYR B 1 224 ? -19.453 -3.705 -7.527 1 93.94 224 TYR B CA 1
ATOM 3846 C C . TYR B 1 224 ? -19 -3.373 -6.109 1 93.94 224 TYR B C 1
ATOM 3848 O O . TYR B 1 224 ? -18.156 -2.49 -5.914 1 93.94 224 TYR B O 1
ATOM 3856 N N . THR B 1 225 ? -19.547 -4.098 -5.172 1 94.12 225 THR B N 1
ATOM 3857 C CA . THR B 1 225 ? -19.156 -3.912 -3.779 1 94.12 225 THR B CA 1
ATOM 3858 C C . THR B 1 225 ? -17.688 -4.254 -3.586 1 94.12 225 THR B C 1
ATOM 3860 O O . THR B 1 225 ? -16.938 -3.486 -2.977 1 94.12 225 THR B O 1
ATOM 3863 N N . GLY B 1 226 ? -17.281 -5.406 -4.133 1 95 226 GLY B N 1
ATOM 3864 C CA . GLY B 1 226 ? -15.891 -5.801 -4.043 1 95 226 GLY B CA 1
ATOM 3865 C C . GLY B 1 226 ? -14.945 -4.828 -4.723 1 95 226 GLY B C 1
ATOM 3866 O O . GLY B 1 226 ? -13.906 -4.473 -4.168 1 95 226 GLY B O 1
ATOM 3867 N N . ALA B 1 227 ? -15.336 -4.355 -5.891 1 95.94 227 ALA B N 1
ATOM 3868 C CA . ALA B 1 227 ? -14.539 -3.396 -6.648 1 95.94 227 ALA B CA 1
ATOM 3869 C C . ALA B 1 227 ? -14.383 -2.086 -5.879 1 95.94 227 ALA B C 1
ATOM 3871 O O . ALA B 1 227 ? -13.281 -1.534 -5.805 1 95.94 227 ALA B O 1
ATOM 3872 N N . LEU B 1 228 ? -15.445 -1.655 -5.289 1 96.75 228 LEU B N 1
ATOM 3873 C CA . LEU B 1 228 ? -15.43 -0.394 -4.555 1 96.75 228 LEU B CA 1
ATOM 3874 C C . LEU B 1 228 ? -14.625 -0.522 -3.268 1 96.75 228 LEU B C 1
ATOM 3876 O O . LEU B 1 228 ? -13.953 0.425 -2.854 1 96.75 228 LEU B O 1
ATOM 3880 N N . LEU B 1 229 ? -14.742 -1.691 -2.676 1 96.5 229 LEU B N 1
ATOM 3881 C CA . LEU B 1 229 ? -13.945 -1.929 -1.478 1 96.5 229 LEU B CA 1
ATOM 3882 C C . LEU B 1 229 ? -12.461 -1.894 -1.8 1 96.5 229 LEU B C 1
ATOM 3884 O O . LEU B 1 229 ? -11.672 -1.291 -1.064 1 96.5 229 LEU B O 1
ATOM 3888 N N . LEU B 1 230 ? -12.07 -2.531 -2.883 1 97.38 230 LEU B N 1
ATOM 3889 C CA . LEU B 1 230 ? -10.672 -2.525 -3.293 1 97.38 230 LEU B CA 1
ATOM 3890 C C . LEU B 1 230 ? -10.219 -1.117 -3.668 1 97.38 230 LEU B C 1
ATOM 3892 O O . LEU B 1 230 ? -9.125 -0.697 -3.305 1 97.38 230 LEU B O 1
ATOM 3896 N N . PHE B 1 231 ? -11.047 -0.39 -4.344 1 97.62 231 PHE B N 1
ATOM 3897 C CA . PHE B 1 231 ? -10.781 1.012 -4.645 1 97.62 231 PHE B CA 1
ATOM 3898 C C . PHE B 1 231 ? -10.555 1.807 -3.365 1 97.62 231 PHE B C 1
ATOM 3900 O O . PHE B 1 231 ? -9.594 2.568 -3.264 1 97.62 231 PHE B O 1
ATOM 3907 N N . SER B 1 232 ? -11.43 1.578 -2.43 1 96.69 232 SER B N 1
ATOM 3908 C CA . SER B 1 232 ? -11.336 2.26 -1.144 1 96.69 232 SER B CA 1
ATOM 3909 C C . SER B 1 232 ? -10.062 1.858 -0.404 1 96.69 232 SER B C 1
ATOM 3911 O O . SER B 1 232 ? -9.461 2.674 0.3 1 96.69 232 SER B O 1
ATOM 3913 N N . GLY B 1 233 ? -9.703 0.569 -0.531 1 96.44 233 GLY B N 1
ATOM 3914 C CA . GLY B 1 233 ? -8.43 0.134 0.024 1 96.44 233 GLY B CA 1
ATOM 3915 C C . GLY B 1 233 ? -7.246 0.929 -0.498 1 96.44 233 GLY B C 1
ATOM 3916 O O . GLY B 1 233 ? -6.328 1.254 0.257 1 96.44 233 GLY B O 1
ATOM 3917 N N . GLY B 1 234 ? -7.262 1.279 -1.758 1 96.44 234 GLY B N 1
ATOM 3918 C CA . GLY B 1 234 ? -6.234 2.115 -2.355 1 96.44 234 GLY B CA 1
ATOM 3919 C C . GLY B 1 234 ? -6.199 3.52 -1.785 1 96.44 234 GLY B C 1
ATOM 3920 O O . GLY B 1 234 ? -5.125 4.062 -1.525 1 96.44 234 GLY B O 1
ATOM 3921 N N . THR B 1 235 ? -7.34 4.109 -1.599 1 94.88 235 THR B N 1
ATOM 3922 C CA . THR B 1 235 ? -7.402 5.441 -1.006 1 94.88 235 THR B CA 1
ATOM 3923 C C . THR B 1 235 ? -6.855 5.426 0.419 1 94.88 235 THR B C 1
ATOM 3925 O O . THR B 1 235 ? -6.105 6.32 0.813 1 94.88 235 THR B O 1
ATOM 3928 N N . PHE B 1 236 ? -7.191 4.355 1.12 1 94 236 PHE B N 1
ATOM 3929 C CA . PHE B 1 236 ? -6.719 4.184 2.488 1 94 236 PHE B CA 1
ATOM 3930 C C . PHE B 1 236 ? -5.203 4.051 2.525 1 94 236 PHE B C 1
ATOM 3932 O O . PHE B 1 236 ? -4.543 4.625 3.395 1 94 236 PHE B O 1
ATOM 3939 N N . LEU B 1 237 ? -4.766 3.305 1.606 1 94.88 237 LEU B N 1
ATOM 3940 C CA . LEU B 1 237 ? -3.322 3.107 1.544 1 94.88 237 LEU B CA 1
ATOM 3941 C C . LEU B 1 237 ? -2.602 4.434 1.326 1 94.88 237 LEU B C 1
ATOM 3943 O O . LEU B 1 237 ? -1.608 4.723 1.997 1 94.88 237 LEU B O 1
ATOM 3947 N N . TYR B 1 238 ? -3.117 5.23 0.447 1 94.44 238 TYR B N 1
ATOM 3948 C CA . TYR B 1 238 ? -2.496 6.527 0.199 1 94.44 238 TYR B CA 1
ATOM 3949 C C . TYR B 1 238 ? -2.496 7.379 1.461 1 94.44 238 TYR B C 1
ATOM 3951 O O . TYR B 1 238 ? -1.472 7.961 1.825 1 94.44 238 TYR B O 1
ATOM 3959 N N . VAL B 1 239 ? -3.631 7.465 2.092 1 91.94 239 VAL B N 1
ATOM 3960 C CA . VAL B 1 239 ? -3.787 8.297 3.283 1 91.94 239 VAL B CA 1
ATOM 3961 C C . VAL B 1 239 ? -2.854 7.797 4.387 1 91.94 239 VAL B C 1
ATOM 3963 O O . VAL B 1 239 ? -2.213 8.594 5.07 1 91.94 239 VAL B O 1
ATOM 3966 N N . GLY B 1 240 ? -2.863 6.492 4.594 1 93 240 GLY B N 1
ATOM 3967 C CA . GLY B 1 240 ? -1.988 5.91 5.598 1 93 240 GLY B CA 1
ATOM 3968 C C . GLY B 1 240 ? -0.521 6.207 5.355 1 93 240 GLY B C 1
ATOM 3969 O O . GLY B 1 240 ? 0.199 6.594 6.277 1 93 240 GLY B O 1
ATOM 3970 N N . PHE B 1 241 ? -0.155 6.105 4.16 1 89.5 241 PHE B N 1
ATOM 3971 C CA . PHE B 1 241 ? 1.244 6.336 3.82 1 89.5 241 PHE B CA 1
ATOM 3972 C C . PHE B 1 241 ? 1.592 7.816 3.928 1 89.5 241 PHE B C 1
ATOM 3974 O O . PHE B 1 241 ? 2.666 8.172 4.414 1 89.5 241 PHE B O 1
ATOM 3981 N N . HIS B 1 242 ? 0.72 8.586 3.436 1 86.38 242 HIS B N 1
ATOM 3982 C CA . HIS B 1 242 ? 0.912 10.023 3.553 1 86.38 242 HIS B CA 1
ATOM 3983 C C . HIS B 1 242 ? 1.077 10.445 5.012 1 86.38 242 HIS B C 1
ATOM 3985 O O . HIS B 1 242 ? 1.949 11.258 5.336 1 86.38 242 HIS B O 1
ATOM 3991 N N . SER B 1 243 ? 0.259 9.906 5.836 1 88.06 243 SER B N 1
ATOM 3992 C CA . SER B 1 243 ? 0.335 10.203 7.266 1 88.06 243 SER B CA 1
ATOM 3993 C C . SER B 1 243 ? 1.645 9.703 7.863 1 88.06 243 SER B C 1
ATOM 3995 O O . SER B 1 243 ? 2.229 10.359 8.727 1 88.06 243 SER B O 1
ATOM 3997 N N . LEU B 1 244 ? 2.088 8.602 7.441 1 88.06 244 LEU B N 1
ATOM 3998 C CA . LEU B 1 244 ? 3.338 8.031 7.93 1 88.06 244 LEU B CA 1
ATOM 3999 C C . LEU B 1 244 ? 4.52 8.938 7.586 1 88.06 244 LEU B C 1
ATOM 4001 O O . LEU B 1 244 ? 5.418 9.125 8.406 1 88.06 244 LEU B O 1
ATOM 4005 N N . MET B 1 245 ? 4.465 9.586 6.516 1 76.94 245 MET B N 1
ATOM 4006 C CA . MET B 1 245 ? 5.531 10.461 6.047 1 76.94 245 MET B CA 1
ATOM 4007 C C . MET B 1 245 ? 5.578 11.75 6.867 1 76.94 245 MET B C 1
ATOM 4009 O O . MET B 1 245 ? 6.66 12.281 7.129 1 76.94 245 MET B O 1
ATOM 4013 N N . THR B 1 246 ? 4.496 12.164 7.199 1 76.38 246 THR B N 1
ATOM 4014 C CA . THR B 1 246 ? 4.434 13.422 7.941 1 76.38 246 THR B CA 1
ATOM 4015 C C . THR B 1 246 ? 4.988 13.242 9.352 1 76.38 246 THR B C 1
ATOM 4017 O O . THR B 1 246 ? 5.527 14.18 9.938 1 76.38 246 THR B O 1
ATOM 4020 N N . ILE B 1 247 ? 4.855 12.031 9.852 1 78.5 247 ILE B N 1
ATOM 4021 C CA . ILE B 1 247 ? 5.41 11.734 11.164 1 78.5 247 ILE B CA 1
ATOM 4022 C C . ILE B 1 247 ? 6.934 11.719 11.094 1 78.5 247 ILE B C 1
ATOM 4024 O O . ILE B 1 247 ? 7.613 12.188 12.008 1 78.5 247 ILE B O 1
ATOM 4028 N N . THR B 1 248 ? 7.438 11.227 9.984 1 67.88 248 THR B N 1
ATOM 4029 C CA . THR B 1 248 ? 8.875 11.039 9.828 1 67.88 248 THR B CA 1
ATOM 4030 C C . THR B 1 248 ? 9.555 12.359 9.461 1 67.88 248 THR B C 1
ATOM 4032 O O . THR B 1 248 ? 10.641 12.664 9.945 1 67.88 248 THR B O 1
ATOM 4035 N N . ASP B 1 249 ? 9.008 13.227 8.508 1 61 249 ASP B N 1
ATOM 4036 C CA . ASP B 1 249 ? 9.609 14.398 7.883 1 61 249 ASP B CA 1
ATOM 4037 C C . ASP B 1 249 ? 9.695 15.562 8.867 1 61 249 ASP B C 1
ATOM 4039 O O . ASP B 1 249 ? 10.68 16.297 8.875 1 61 249 ASP B O 1
ATOM 4043 N N . ASN B 1 250 ? 8.594 15.93 9.656 1 51.28 250 ASN B N 1
ATOM 4044 C CA . ASN B 1 250 ? 8.531 17.156 10.438 1 51.28 250 ASN B CA 1
ATOM 4045 C C . ASN B 1 250 ? 9.742 17.312 11.352 1 51.28 250 ASN B C 1
ATOM 4047 O O . ASN B 1 250 ? 10.125 18.422 11.711 1 51.28 250 ASN B O 1
ATOM 4051 N N . ARG B 1 251 ? 10.422 16.328 11.688 1 54.34 251 ARG B N 1
ATOM 4052 C CA . ARG B 1 251 ? 11.562 16.453 12.594 1 54.34 251 ARG B CA 1
ATOM 4053 C C . ARG B 1 251 ? 12.82 15.828 11.992 1 54.34 251 ARG B C 1
ATOM 4055 O O . ARG B 1 251 ? 13.891 15.883 12.586 1 54.34 251 ARG B O 1
ATOM 4062 N N . GLY B 1 252 ? 12.648 15.422 10.672 1 60.88 252 GLY B N 1
ATOM 4063 C CA . GLY B 1 252 ? 13.758 14.734 10.039 1 60.88 252 GLY B CA 1
ATOM 4064 C C . GLY B 1 252 ? 13.977 13.328 10.578 1 60.88 252 GLY B C 1
ATOM 4065 O O . GLY B 1 252 ? 14.711 12.539 9.984 1 60.88 252 GLY B O 1
ATOM 4066 N N . ARG B 1 253 ? 13.469 13.266 11.906 1 68 253 ARG B N 1
ATOM 4067 C CA . ARG B 1 253 ? 13.672 11.953 12.523 1 68 253 ARG B CA 1
ATOM 4068 C C . ARG B 1 253 ? 12.43 11.523 13.297 1 68 253 ARG B C 1
ATOM 4070 O O . ARG B 1 253 ? 11.836 12.312 14.031 1 68 253 ARG B O 1
ATOM 4077 N N . ILE B 1 254 ? 12.047 10.281 13.133 1 82.31 254 ILE B N 1
ATOM 4078 C CA . ILE B 1 254 ? 10.977 9.68 13.922 1 82.31 254 ILE B CA 1
ATOM 4079 C C . ILE B 1 254 ? 11.539 9.195 15.258 1 82.31 254 ILE B C 1
ATOM 4081 O O . ILE B 1 254 ? 12.633 8.625 15.312 1 82.31 254 ILE B O 1
ATOM 4085 N N . SER B 1 255 ? 10.844 9.57 16.359 1 86.56 255 SER B N 1
ATOM 4086 C CA . SER B 1 255 ? 11.266 9.078 17.672 1 86.56 255 SER B CA 1
ATOM 4087 C C . SER B 1 255 ? 11.016 7.582 17.812 1 86.56 255 SER B C 1
ATOM 4089 O O . SER B 1 255 ? 10.141 7.031 17.141 1 86.56 255 SER B O 1
ATOM 4091 N N . LYS B 1 256 ? 11.773 6.965 18.625 1 89.12 256 LYS B N 1
ATOM 4092 C CA . LYS B 1 256 ? 11.609 5.535 18.891 1 89.12 256 LYS B CA 1
ATOM 4093 C C . LYS B 1 256 ? 10.195 5.23 19.375 1 89.12 256 LYS B C 1
ATOM 4095 O O . LYS B 1 256 ? 9.625 4.191 19.031 1 89.12 256 LYS B O 1
ATOM 4100 N N . LEU B 1 257 ? 9.727 6.125 20.094 1 92.94 257 LEU B N 1
ATOM 4101 C CA . LEU B 1 257 ? 8.391 5.922 20.625 1 92.94 257 LEU B CA 1
ATOM 4102 C C . LEU B 1 257 ? 7.336 6.027 19.531 1 92.94 257 LEU B C 1
ATOM 4104 O O . LEU B 1 257 ? 6.383 5.246 19.5 1 92.94 257 LEU B O 1
ATOM 4108 N N . GLU B 1 258 ? 7.508 6.953 18.672 1 93.56 258 GLU B N 1
ATOM 4109 C CA . GLU B 1 258 ? 6.594 7.082 17.547 1 93.56 258 GLU B CA 1
ATOM 4110 C C . GLU B 1 258 ? 6.672 5.863 16.625 1 93.56 258 GLU B C 1
ATOM 4112 O O . GLU B 1 258 ? 5.648 5.379 16.141 1 93.56 258 GLU B O 1
ATOM 4117 N N . LEU B 1 259 ? 7.898 5.453 16.453 1 93.94 259 LEU B N 1
ATOM 4118 C CA . LEU B 1 259 ? 8.109 4.246 15.656 1 93.94 259 LEU B CA 1
ATOM 4119 C C . LEU B 1 259 ? 7.41 3.051 16.297 1 93.94 259 LEU B C 1
ATOM 4121 O O . LEU B 1 259 ? 6.672 2.328 15.617 1 93.94 259 LEU B O 1
ATOM 4125 N N . GLY B 1 260 ? 7.617 2.885 17.516 1 95.19 260 GLY B N 1
ATOM 4126 C CA . GLY B 1 260 ? 6.996 1.792 18.25 1 95.19 260 GLY B CA 1
ATOM 4127 C C . GLY B 1 260 ? 5.48 1.859 18.25 1 95.19 260 GLY B C 1
ATOM 4128 O O . GLY B 1 260 ? 4.809 0.842 18.062 1 95.19 260 GLY B O 1
ATOM 4129 N N . LEU B 1 261 ? 4.934 3.02 18.406 1 96.06 261 LEU B N 1
ATOM 4130 C CA . LEU B 1 261 ? 3.486 3.189 18.484 1 96.06 261 LEU B CA 1
ATOM 4131 C C . LEU B 1 261 ? 2.854 2.996 17.109 1 96.06 261 LEU B C 1
ATOM 4133 O O . LEU B 1 261 ? 1.738 2.482 17 1 96.06 261 LEU B O 1
ATOM 4137 N N . SER B 1 262 ? 3.555 3.484 16.109 1 95.75 262 SER B N 1
ATOM 4138 C CA . SER B 1 262 ? 3.041 3.227 14.773 1 95.75 262 SER B CA 1
ATOM 4139 C C . SER B 1 262 ? 2.998 1.732 14.477 1 95.75 262 SER B C 1
ATOM 4141 O O . SER B 1 262 ? 2.035 1.239 13.883 1 95.75 262 SER B O 1
ATOM 4143 N N . ILE B 1 263 ? 3.99 0.998 14.906 1 96.5 263 ILE B N 1
ATOM 4144 C CA . ILE B 1 263 ? 4.023 -0.448 14.711 1 96.5 263 ILE B CA 1
ATOM 4145 C C . ILE B 1 263 ? 2.939 -1.108 15.562 1 96.5 263 ILE B C 1
ATOM 4147 O O . ILE B 1 263 ? 2.254 -2.025 15.102 1 96.5 263 ILE B O 1
ATOM 4151 N N . LEU B 1 264 ? 2.797 -0.679 16.719 1 96.69 264 LEU B N 1
ATOM 4152 C CA . LEU B 1 264 ? 1.727 -1.187 17.578 1 96.69 264 LEU B CA 1
ATOM 4153 C C . LEU B 1 264 ? 0.364 -0.961 16.922 1 96.69 264 LEU B C 1
ATOM 4155 O O . LEU B 1 264 ? -0.502 -1.838 16.969 1 96.69 264 LEU B O 1
ATOM 4159 N N . GLY B 1 265 ? 0.201 0.256 16.391 1 96.25 265 GLY B N 1
ATOM 4160 C CA . GLY B 1 265 ? -1.018 0.541 15.656 1 96.25 265 GLY B CA 1
ATOM 4161 C C . GLY B 1 265 ? -1.252 -0.415 14.5 1 96.25 265 GLY B C 1
ATOM 4162 O O . GLY B 1 265 ? -2.395 -0.774 14.203 1 96.25 265 GLY B O 1
ATOM 4163 N N . MET B 1 266 ? -0.204 -0.9 13.891 1 96.12 266 MET B N 1
ATOM 4164 C CA . MET B 1 266 ? -0.314 -1.826 12.766 1 96.12 266 MET B CA 1
ATOM 4165 C C . MET B 1 266 ? -0.704 -3.221 13.25 1 96.12 266 MET B C 1
ATOM 4167 O O . MET B 1 266 ? -1.365 -3.967 12.523 1 96.12 266 MET B O 1
ATOM 4171 N N . VAL B 1 267 ? -0.396 -3.533 14.414 1 94.25 267 VAL B N 1
ATOM 4172 C CA . VAL B 1 267 ? -0.628 -4.863 14.969 1 94.25 267 VAL B CA 1
ATOM 4173 C C . VAL B 1 267 ? -2.09 -5 15.391 1 94.25 267 VAL B C 1
ATOM 4175 O O . VAL B 1 267 ? -2.668 -6.086 15.305 1 94.25 267 VAL B O 1
ATOM 4178 N N . LEU B 1 268 ? -2.725 -3.953 15.719 1 91 268 LEU B N 1
ATOM 4179 C CA . LEU B 1 268 ? -4.062 -3.994 16.297 1 91 268 LEU B CA 1
ATOM 4180 C C . LEU B 1 268 ? -5.07 -4.551 15.289 1 91 268 LEU B C 1
ATOM 4182 O O . LEU B 1 268 ? -5.711 -5.57 15.547 1 91 268 LEU B O 1
ATOM 4186 N N . PRO B 1 269 ? -5.18 -3.959 14.125 1 89.31 269 PRO B N 1
ATOM 4187 C CA . PRO B 1 269 ? -6.113 -4.555 13.164 1 89.31 269 PRO B CA 1
ATOM 4188 C C . PRO B 1 269 ? -5.684 -5.949 12.711 1 89.31 269 PRO B C 1
ATOM 4190 O O . PRO B 1 269 ? -6.531 -6.777 12.359 1 89.31 269 PRO B O 1
ATOM 4193 N N . LEU B 1 270 ? -4.395 -6.188 12.727 1 89.94 270 LEU B N 1
ATOM 4194 C CA . LEU B 1 270 ? -3.879 -7.5 12.352 1 89.94 270 LEU B CA 1
ATOM 4195 C C . LEU B 1 270 ? -4.41 -8.578 13.289 1 89.94 270 LEU B C 1
ATOM 4197 O O . LEU B 1 270 ? -4.816 -9.648 12.844 1 89.94 270 LEU B O 1
ATOM 4201 N N . VAL B 1 271 ? -4.414 -8.281 14.547 1 87.19 271 VAL B N 1
ATOM 4202 C CA . VAL B 1 271 ? -4.914 -9.219 15.547 1 87.19 271 VAL B CA 1
ATOM 4203 C C . VAL B 1 271 ? -6.402 -9.477 15.312 1 87.19 271 VAL B C 1
ATOM 4205 O O . VAL B 1 271 ? -6.852 -10.625 15.367 1 87.19 271 VAL B O 1
ATOM 4208 N N . PHE B 1 272 ? -7.074 -8.453 14.961 1 79.38 272 PHE B N 1
ATOM 4209 C CA . PHE B 1 272 ? -8.5 -8.602 14.68 1 79.38 272 PHE B CA 1
ATOM 4210 C C . PHE B 1 272 ? -8.719 -9.453 13.438 1 79.38 272 PHE B C 1
ATOM 4212 O O . PHE B 1 272 ? -9.633 -10.281 13.406 1 79.38 272 PHE B O 1
ATOM 4219 N N . SER B 1 273 ? -7.887 -9.234 12.484 1 79.19 273 SER B N 1
ATOM 4220 C CA . SER B 1 273 ? -8 -9.984 11.234 1 79.19 273 SER B CA 1
ATOM 4221 C C . SER B 1 273 ? -7.723 -11.469 11.461 1 79.19 273 SER B C 1
ATOM 4223 O O . SER B 1 273 ? -8.391 -12.328 10.875 1 79.19 273 SER B O 1
ATOM 4225 N N . LEU B 1 274 ? -6.836 -11.82 12.352 1 78.44 274 LEU B N 1
ATOM 4226 C CA . LEU B 1 274 ? -6.445 -13.203 12.609 1 78.44 274 LEU B CA 1
ATOM 4227 C C . LEU B 1 274 ? -7.473 -13.906 13.5 1 78.44 274 LEU B C 1
ATOM 4229 O O . LEU B 1 274 ? -7.66 -15.117 13.398 1 78.44 274 LEU B O 1
ATOM 4233 N N . LEU B 1 275 ? -8.141 -13.133 14.32 1 73.69 275 LEU B N 1
ATOM 4234 C CA . LEU B 1 275 ? -9.141 -13.703 15.211 1 73.69 275 LEU B CA 1
ATOM 4235 C C . LEU B 1 275 ? -10.43 -14.008 14.461 1 73.69 275 LEU B C 1
ATOM 4237 O O . LEU B 1 275 ? -11.195 -14.883 14.867 1 73.69 275 LEU B O 1
ATOM 4241 N N . ARG B 1 276 ? -10.711 -13.305 13.414 1 68.44 276 ARG B N 1
ATOM 4242 C CA . ARG B 1 276 ? -11.906 -13.508 12.609 1 68.44 276 ARG B CA 1
ATOM 4243 C C . ARG B 1 276 ? -11.852 -14.844 11.867 1 68.44 276 ARG B C 1
ATOM 4245 O O . ARG B 1 276 ? -12.891 -15.43 11.555 1 68.44 276 ARG B O 1
ATOM 4252 N N . GLU B 1 277 ? -10.602 -15.328 11.633 1 61.62 277 GLU B N 1
ATOM 4253 C CA . GLU B 1 277 ? -10.469 -16.609 10.938 1 61.62 277 GLU B CA 1
ATOM 4254 C C . GLU B 1 277 ? -10.633 -17.781 11.898 1 61.62 277 GLU B C 1
ATOM 4256 O O . GLU B 1 277 ? -11.195 -18.812 11.531 1 61.62 277 GLU B O 1
#

Nearest PDB structures (foldseek):
  7z6n-assembly1_A  TM=5.520E-01  e=5.829E-05  Bordetella bronchiseptica
  5tsb-assembly1_A  TM=5.588E-01  e=1.165E-04  Bordetella bronchiseptica RB50
  6lyy-assembly1_A  TM=3.130E-01  e=1.590E+00  Homo sapiens
  6e9o-assembly2_A  TM=3.231E-01  e=1.734E+00  Escherichia coli
  6n3i-assembly1_A  TM=1.751E-01  e=2.559E+00  Escherichia coli

Organism: Komagataella phaffii (strain GS115 / ATCC 20864) (NCBI:txid644223)

InterPro domains:
  IPR003689 Zinc/iron permease [PF02535] (131-270)
  IPR045891 Zinc transporter ZIP9 [PTHR16133] (70-252)

Secondary structure (DSSP, 8-state):
-HHHHHHHHHHHHHHHHHHHHHHHHHHT---HHHHHHHHHHHHHHHHHIIIIIIHHHHHHHHHHTT--GGGHHHHHHHHHHHHHHHHHHHHHHHHHHHHHHTTS----TTS--S-SS-HHHHHHHHHHH-HHHHHHHHHHH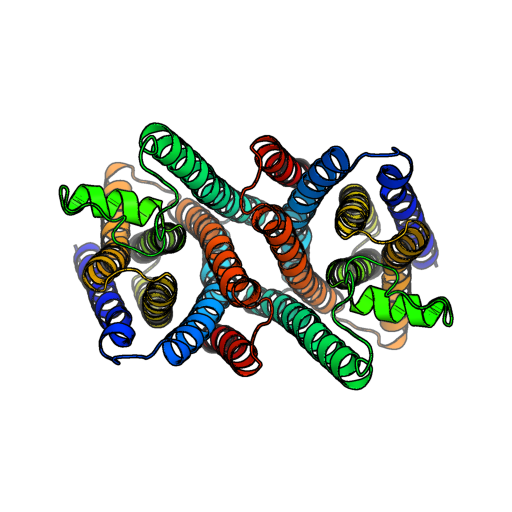HHHHHHHHHHHHS-HHHHHHHHHHHHHHHHHHHHHHHHHHHHTT--HHHHHHHHHHHHHHHHHHHHHHHHHHHHH--TTHHHHHHHHHHHHHHHHHHHHHHHHHHHHHTTSS--HHHHHHHHHHHHHHHHHHHHH-/-HHHHHHHHHHHHHHHHHHHHHHHHHHT---HHHHHHHHHHHHHHHHHIIIIIIHHHHHHHHHHTT--GGGHHHHHHHHHHHHHHHHHHHHHHHHHHHHHHTTS----TTS--S-SS-HHHHHHHHHHH-HHHHHHHHHHHHHHHHHHHHHHHS-HHHHHHHHHHHHHHHHHHHHHHHHHHHHTT--HHHHHHHHHHHHHHHHHHHHHHHHHHHHH--TTHHHHHHHHHHHHHHHHHHHHHHHHHHHHHTTSS--HHHHHHHHHHHHHHHHHHHHH-

Solvent-accessible surface area (backbone atoms only — not comparable to full-atom values): 26675 Å² total; per-residue (Å²): 112,72,61,57,56,51,48,51,51,53,29,46,50,41,20,51,50,21,35,58,38,21,45,49,67,71,72,61,75,63,53,71,68,54,30,48,39,46,19,24,22,18,28,16,30,37,38,25,33,20,40,35,43,36,35,44,50,13,48,52,35,24,50,73,53,70,50,75,70,81,52,52,20,53,30,20,48,51,21,27,49,50,47,52,47,47,46,52,52,42,49,52,51,49,50,49,53,47,59,68,63,48,82,67,84,90,63,79,80,82,64,76,72,71,66,86,61,63,72,61,64,47,41,56,52,45,40,57,67,29,51,55,55,48,27,49,24,50,34,27,21,37,51,13,29,44,39,34,43,31,46,74,68,66,38,62,70,57,19,52,52,46,45,53,57,50,44,58,56,36,30,57,47,26,33,15,50,42,22,42,43,51,59,72,63,56,56,69,73,56,49,52,52,53,40,45,50,34,19,46,21,20,32,49,22,21,51,50,41,51,52,45,42,70,72,64,61,57,84,59,48,45,41,56,40,10,46,44,27,20,18,26,19,14,18,28,40,45,35,18,49,53,48,48,46,53,58,33,54,81,64,74,50,62,49,70,63,36,52,50,31,18,51,50,19,28,45,51,43,42,52,53,47,61,68,74,106,113,71,61,56,55,52,47,51,51,53,28,47,50,41,19,52,50,20,34,56,38,20,46,50,66,72,73,60,75,64,55,72,67,54,30,49,39,45,19,26,22,19,28,16,30,38,37,26,32,20,41,36,44,35,34,43,50,12,50,52,34,25,48,74,52,70,49,75,70,79,51,52,20,54,31,20,49,49,21,26,50,52,46,52,48,47,48,54,51,41,50,51,50,49,51,51,53,47,58,68,64,46,84,65,79,91,64,77,80,85,62,78,72,71,64,86,61,64,73,61,64,48,44,54,50,46,40,58,67,29,52,54,56,48,25,48,25,50,34,26,21,37,51,13,29,44,40,34,43,30,45,74,69,66,38,63,69,56,19,52,51,45,43,52,55,51,46,59,56,36,30,58,48,27,32,16,50,41,22,42,43,52,60,73,63,54,54,68,74,57,49,52,51,52,40,45,50,34,19,46,22,19,33,49,22,20,51,49,41,50,52,47,42,69,71,63,61,57,85,58,49,46,40,55,39,10,47,45,27,19,18,26,21,12,18,28,42,45,35,18,50,54,48,47,46,55,57,32,56,81,67,74,51,61,50,71,65,36,52,50,31,19,49,51,19,27,46,52,44,43,53,53,47,62,68,72,106

Sequence (554 aa):
MLNIATLLVFSFLMGISSFGSGLLPLYLNLNEMHISLVSALGTGIIISSALTIVLEEGLSTLQSSGSDLSMFGPYILFGFIAMYLFDNLGKAFRYQNLSLDTGIQDRDVNEHIYPESSQWSNLFTSVLRTSTTLGLCIHSLTDGIALASSILTRNMRIGVIIFFIVAIHKLPSAFALTSILLREGLPKDLIYKHVGLFSLSAPSGAILTYIIARLLNLSDLPYYTGALLLFSGGTFLYVGFHSLMTITDNRGRISKLELGLSILGMVLPLVFSLLREMLNIATLLVFSFLMGISSFGSGLLPLYLNLNEMHISLVSALGTGIIISSALTIVLEEGLSTLQSSGSDLSMFGPYILFGFIAMYLFDNLGKAFRYQNLSLDTGIQDRDVNEHIYPESSQWSNLFTSVLRTSTTLGLCIHSLTDGIALASSILTRNMRIGVIIFFIVAIHKLPSAFALTSILLREGLPKDLIYKHVGLFSLSAPSGAILTYIIARLLNLSDLPYYTGALLLFSGGTFLYVGFHSLMTITDNRGRISKLELGLSILGMVLPLVFSLLRE

Radius of gyration: 24.04 Å; Cα contacts (8 Å, |Δi|>4): 826; chains: 2; bounding box: 77×74×48 Å